Protein AF-A0A2E0TQ78-F1 (afdb_monomer_lite)

Foldseek 3Di:
DPPPPDPPPVPPPVPPPPPPPPDDDDDDDDDDDDPDDPPPDPPDPDFDFPFQAPDTEGVQWDHLHSVQRDIGGPPDDRDPDDHDPDFDAFLNRGDDPQFDDWDDAQDDRHTDTDHRPDPDDPHLHFDQDPVRDTEDSQWDWDDDPPRDIDTDGHPPDHDDDDFDDWDQDPVRDTEDGQWDWDQEA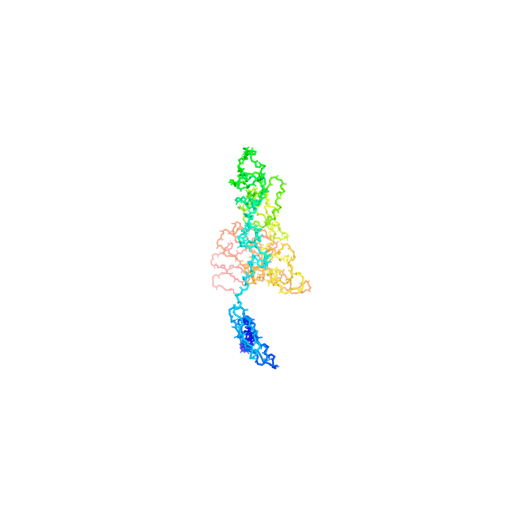QRDTDTDHVPDDRDPHPDDAADPAQSSAPQAGFEADLFPRGTHGDNDDHDDDDDPDDLQDWAFKAAEAPAQDFLAWTRGNAAIHTHGHPDMGDSCSNPGHRDRVRSCVSCVLRNCQQDPFQLSEQLQWTWDQQPDDPDPPDPDRGIGTDGQLADADRAQPDPDRADGQFDQWDWGHDPNDTFIAGSVPRHGDDACVVVPEDPQWDQDCDPGGGHTHGNPDDD

Structure (mmCIF, N/CA/C/O backbone):
data_AF-A0A2E0TQ78-F1
#
_entry.id   AF-A0A2E0TQ78-F1
#
loop_
_atom_site.group_PDB
_atom_site.id
_atom_site.type_symbol
_atom_site.label_atom_id
_atom_site.label_alt_id
_atom_site.label_comp_id
_atom_site.label_asym_id
_atom_site.label_entity_id
_atom_site.label_seq_id
_atom_site.pdbx_PDB_ins_code
_atom_site.Cartn_x
_atom_site.Cartn_y
_atom_site.Cartn_z
_atom_site.occupancy
_atom_site.B_iso_or_equiv
_atom_site.auth_seq_id
_atom_site.auth_comp_id
_atom_site.auth_asym_id
_atom_site.auth_atom_id
_atom_site.pdbx_PDB_model_num
ATOM 1 N N . MET A 1 1 ? -19.024 -44.397 24.361 1.00 48.66 1 MET A N 1
ATOM 2 C CA . MET A 1 1 ? -18.318 -45.370 23.489 1.00 48.66 1 MET A CA 1
ATOM 3 C C . MET A 1 1 ? -18.702 -45.166 22.020 1.00 48.66 1 MET A C 1
ATOM 5 O O . MET A 1 1 ? -19.289 -46.049 21.413 1.00 48.66 1 MET A O 1
ATOM 9 N N . LEU A 1 2 ? -18.401 -43.993 21.452 1.00 45.12 2 LEU A N 1
ATOM 10 C CA . LEU A 1 2 ? -18.660 -43.672 20.034 1.00 45.12 2 LEU A CA 1
ATOM 11 C C . LEU A 1 2 ? -17.757 -42.520 19.539 1.00 45.12 2 LEU A C 1
ATOM 13 O O . LEU A 1 2 ? -18.114 -41.801 18.620 1.00 45.12 2 LEU A O 1
ATOM 17 N N . HIS A 1 3 ? -16.588 -42.337 20.166 1.00 40.62 3 HIS A N 1
ATOM 18 C CA . HIS A 1 3 ? -15.702 -41.185 19.938 1.00 40.62 3 HIS A CA 1
ATOM 19 C C . HIS A 1 3 ? -14.283 -41.574 19.489 1.00 40.62 3 HIS A C 1
ATOM 21 O O . HIS A 1 3 ? -13.373 -40.764 19.572 1.00 40.62 3 HIS A O 1
ATOM 27 N N . ASP A 1 4 ? -14.088 -42.807 19.003 1.00 44.38 4 ASP A N 1
ATOM 28 C CA . ASP A 1 4 ? -12.739 -43.363 18.797 1.00 44.38 4 ASP A CA 1
ATOM 29 C C . ASP A 1 4 ? -12.523 -43.988 17.404 1.00 44.38 4 ASP A C 1
ATOM 31 O O . ASP A 1 4 ? -11.769 -44.940 17.227 1.00 44.38 4 ASP A O 1
ATOM 35 N N . ARG A 1 5 ? -13.238 -43.494 16.380 1.00 47.94 5 ARG A N 1
ATOM 36 C CA . ARG A 1 5 ? -13.105 -43.992 14.991 1.00 47.94 5 ARG A CA 1
ATOM 37 C C . ARG A 1 5 ? -12.841 -42.934 13.919 1.00 47.94 5 ARG A C 1
ATOM 39 O O . ARG A 1 5 ? -12.756 -43.290 12.749 1.00 47.94 5 ARG A O 1
ATOM 46 N N . PHE A 1 6 ? -12.642 -41.668 14.284 1.00 46.00 6 PHE A N 1
ATOM 47 C CA . PHE A 1 6 ? -12.445 -40.592 13.299 1.00 46.00 6 PHE A CA 1
ATOM 48 C C . PHE A 1 6 ? -10.980 -40.214 13.011 1.00 46.00 6 PHE A C 1
ATOM 50 O O . PHE A 1 6 ? -10.724 -39.432 12.100 1.00 46.00 6 PHE A O 1
ATOM 57 N N . ILE A 1 7 ? -9.999 -40.801 13.706 1.00 49.91 7 ILE A N 1
ATOM 58 C CA . ILE A 1 7 ? -8.584 -40.388 13.585 1.00 49.91 7 ILE A CA 1
ATOM 59 C C . ILE A 1 7 ? -7.810 -41.165 12.498 1.00 49.91 7 ILE A C 1
ATOM 61 O O . ILE A 1 7 ? -6.770 -40.713 12.031 1.00 49.91 7 ILE A O 1
ATOM 65 N N . THR A 1 8 ? -8.325 -42.285 11.983 1.00 45.75 8 THR A N 1
ATOM 66 C CA . THR A 1 8 ? -7.555 -43.155 11.066 1.00 45.75 8 THR A CA 1
ATOM 67 C C . THR A 1 8 ? -7.749 -42.871 9.567 1.00 45.75 8 THR A C 1
ATOM 69 O O . THR A 1 8 ? -7.112 -43.523 8.747 1.00 45.75 8 THR A O 1
ATOM 72 N N . LEU A 1 9 ? -8.584 -41.896 9.177 1.00 44.22 9 LEU A N 1
ATOM 73 C CA . LEU A 1 9 ? -8.888 -41.607 7.759 1.00 44.22 9 LEU A CA 1
ATOM 74 C C . LEU A 1 9 ? -8.222 -40.342 7.187 1.00 44.22 9 LEU A C 1
ATOM 76 O O . LEU A 1 9 ? -8.186 -40.182 5.970 1.00 44.22 9 LEU A O 1
ATOM 80 N N . ARG A 1 10 ? -7.611 -39.485 8.019 1.00 47.56 10 ARG A N 1
ATOM 81 C CA . ARG A 1 10 ? -6.850 -38.306 7.549 1.00 47.56 10 ARG A CA 1
ATOM 82 C C . ARG A 1 10 ? -5.400 -38.606 7.139 1.00 47.56 10 ARG A C 1
ATOM 84 O O . ARG A 1 10 ? -4.763 -37.757 6.532 1.00 47.56 10 ARG A O 1
ATOM 91 N N . GLY A 1 11 ? -4.890 -39.810 7.408 1.00 40.41 11 GLY A N 1
ATOM 92 C CA . GLY A 1 11 ? -3.508 -40.195 7.085 1.00 40.41 11 GLY A CA 1
ATOM 93 C C . GLY A 1 11 ? -3.278 -40.744 5.672 1.00 40.41 11 GLY A C 1
ATOM 94 O O . GLY A 1 11 ? -2.129 -40.948 5.296 1.00 40.41 11 GLY A O 1
ATOM 95 N N . LEU A 1 12 ? -4.332 -41.004 4.887 1.00 43.72 12 LEU A N 1
ATOM 96 C CA . LEU A 1 12 ? -4.198 -41.689 3.590 1.00 43.72 12 LEU A CA 1
ATOM 97 C C . LEU A 1 12 ? -4.297 -40.770 2.361 1.00 43.72 12 LEU A C 1
ATOM 99 O O . LEU A 1 12 ? -3.967 -41.204 1.262 1.00 43.72 12 LEU A O 1
ATOM 103 N N . PHE A 1 13 ? -4.698 -39.506 2.528 1.00 44.34 13 PHE A N 1
ATOM 104 C CA . PHE A 1 13 ? -4.840 -38.566 1.406 1.00 44.34 13 PHE A CA 1
ATOM 105 C C . PHE A 1 13 ? -3.594 -37.709 1.133 1.00 44.34 13 PHE A C 1
ATOM 107 O O . PHE A 1 13 ? -3.455 -37.167 0.042 1.00 44.34 13 PHE A O 1
ATOM 114 N N . THR A 1 14 ? -2.639 -37.640 2.061 1.00 43.75 14 THR A N 1
ATOM 115 C CA . THR A 1 14 ? -1.422 -36.819 1.915 1.00 43.75 14 THR A CA 1
ATOM 116 C C . THR A 1 14 ? -0.263 -37.530 1.203 1.00 43.75 14 THR A C 1
ATOM 118 O O . THR A 1 14 ? 0.729 -36.891 0.871 1.00 43.75 14 THR A O 1
ATOM 121 N N . ALA A 1 15 ? -0.376 -38.831 0.913 1.00 39.59 15 ALA A N 1
ATOM 122 C CA . ALA A 1 15 ? 0.697 -39.612 0.286 1.00 39.59 15 ALA A CA 1
ATOM 123 C C . ALA A 1 15 ? 0.609 -39.718 -1.253 1.00 39.59 15 ALA A C 1
ATOM 125 O O . ALA A 1 15 ? 1.528 -40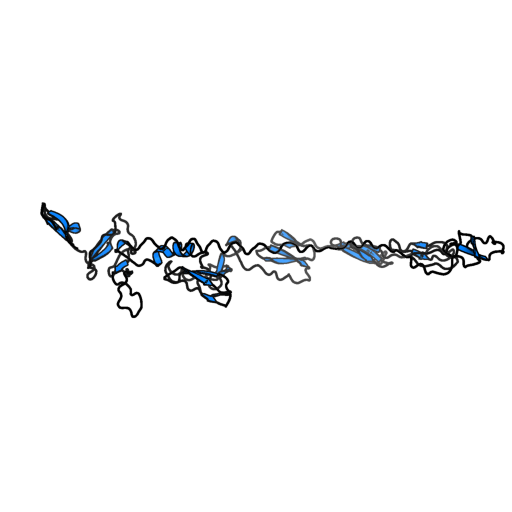.251 -1.870 1.00 39.59 15 ALA A O 1
ATOM 126 N N . LEU A 1 16 ? -0.455 -39.210 -1.893 1.00 42.56 16 LEU A N 1
ATOM 127 C CA . LEU A 1 16 ? -0.649 -39.349 -3.349 1.00 42.56 16 LEU A CA 1
ATOM 128 C C . LEU A 1 16 ? -0.328 -38.086 -4.173 1.00 42.56 16 LEU A C 1
ATOM 130 O O . LEU A 1 16 ? -0.345 -38.148 -5.398 1.00 42.56 16 LEU A O 1
ATOM 134 N N . ALA A 1 17 ? 0.000 -36.956 -3.537 1.00 43.44 17 ALA A N 1
ATOM 135 C CA . ALA A 1 17 ? 0.227 -35.677 -4.226 1.00 43.44 17 ALA A CA 1
ATOM 136 C C . ALA A 1 17 ? 1.706 -35.372 -4.565 1.00 43.44 17 ALA A C 1
ATOM 138 O O . ALA A 1 17 ? 1.997 -34.350 -5.176 1.00 43.44 17 ALA A O 1
ATOM 139 N N . LEU A 1 18 ? 2.652 -36.250 -4.208 1.00 41.53 18 LEU A N 1
ATOM 140 C CA . LEU A 1 18 ? 4.100 -35.995 -4.329 1.00 41.53 18 LEU A CA 1
ATOM 141 C C . LEU A 1 18 ? 4.795 -36.698 -5.514 1.00 41.53 18 LEU A C 1
ATOM 143 O O . LEU A 1 18 ? 6.021 -36.718 -5.576 1.00 41.53 18 LEU A O 1
ATOM 147 N N . LEU A 1 19 ? 4.047 -37.248 -6.479 1.00 43.88 19 LEU A N 1
ATOM 148 C CA . LEU A 1 19 ? 4.607 -38.073 -7.568 1.00 43.88 19 LEU A CA 1
ATOM 149 C C . LEU A 1 19 ? 4.433 -37.510 -8.995 1.00 43.88 19 LEU A C 1
ATOM 151 O O . LEU A 1 19 ? 4.514 -38.271 -9.955 1.00 43.88 19 LEU A O 1
ATOM 155 N N . ALA A 1 20 ? 4.229 -36.196 -9.159 1.00 46.09 20 ALA A N 1
ATOM 156 C CA . ALA A 1 20 ? 3.927 -35.593 -10.470 1.00 46.09 20 ALA A CA 1
ATOM 157 C C . ALA A 1 20 ? 4.792 -34.378 -10.888 1.00 46.09 20 ALA A C 1
ATOM 159 O O . ALA A 1 20 ? 4.365 -33.608 -11.740 1.00 46.09 20 ALA A O 1
ATOM 160 N N . LEU A 1 21 ? 6.006 -34.191 -10.343 1.00 45.22 21 LEU A N 1
ATOM 161 C CA . LEU A 1 21 ? 6.883 -33.053 -10.711 1.00 45.22 21 LEU A CA 1
ATOM 162 C C . LEU A 1 21 ? 8.326 -33.433 -11.099 1.00 45.22 21 LEU A C 1
ATOM 164 O O . LEU A 1 21 ? 9.245 -32.630 -10.970 1.00 45.22 21 LEU A O 1
ATOM 168 N N . ALA A 1 22 ? 8.545 -34.635 -11.633 1.00 47.62 22 ALA A N 1
ATOM 169 C CA . ALA A 1 22 ? 9.836 -35.028 -12.204 1.00 47.62 22 ALA A CA 1
ATOM 170 C C . ALA A 1 22 ? 9.698 -35.315 -13.704 1.00 47.62 22 ALA A C 1
ATOM 172 O O . ALA A 1 22 ? 9.552 -36.462 -14.119 1.00 47.62 22 ALA A O 1
ATOM 173 N N . GLY A 1 23 ? 9.734 -34.270 -14.531 1.00 46.28 23 GLY A N 1
ATOM 174 C CA . GLY A 1 23 ? 9.758 -34.458 -15.979 1.00 46.28 23 GLY A CA 1
ATOM 175 C C . GLY A 1 23 ? 9.658 -33.168 -16.772 1.00 46.28 23 GLY A C 1
ATOM 176 O O . GLY A 1 23 ? 8.592 -32.887 -17.294 1.00 46.28 23 GLY A O 1
ATOM 177 N N . CYS A 1 24 ? 10.758 -32.414 -16.854 1.00 41.16 24 CYS A N 1
ATOM 178 C CA . CYS A 1 24 ? 11.155 -31.596 -18.011 1.00 41.16 24 CYS A CA 1
ATOM 179 C C . CYS A 1 24 ? 12.538 -30.984 -17.729 1.00 41.16 24 CYS A C 1
ATOM 181 O O . CYS A 1 24 ? 12.660 -29.850 -17.275 1.00 41.16 24 CYS A O 1
ATOM 183 N N . THR A 1 25 ? 13.601 -31.748 -17.979 1.00 43.69 25 THR A N 1
ATOM 184 C CA . THR A 1 25 ? 14.956 -31.207 -18.123 1.00 43.69 25 THR A CA 1
ATOM 185 C C . THR A 1 25 ? 15.448 -31.470 -19.547 1.00 43.69 25 THR A C 1
ATOM 187 O O . THR A 1 25 ? 15.239 -32.549 -20.091 1.00 43.69 25 THR A O 1
ATOM 190 N N . GLN A 1 26 ? 16.160 -30.475 -20.091 1.00 43.97 26 GLN A N 1
ATOM 191 C CA . GLN A 1 26 ? 17.069 -30.524 -21.250 1.00 43.97 26 GLN A CA 1
ATOM 192 C C . GLN A 1 26 ? 16.496 -30.271 -22.657 1.00 43.97 26 GLN A C 1
ATOM 194 O O . GLN A 1 26 ? 16.432 -31.170 -23.489 1.00 43.97 26 GLN A O 1
ATOM 199 N N . SER A 1 27 ? 16.301 -28.991 -22.993 1.00 40.38 27 SER A N 1
ATOM 200 C CA . SER A 1 27 ? 16.538 -28.508 -24.363 1.00 40.38 27 SER A CA 1
ATOM 201 C C . SER A 1 27 ? 17.973 -27.987 -24.456 1.00 40.38 27 SER A C 1
ATOM 203 O O . SER A 1 27 ? 18.262 -26.856 -24.077 1.00 40.38 27 SER A O 1
ATOM 205 N N . LYS A 1 28 ? 18.898 -28.834 -24.922 1.00 43.88 28 LYS A N 1
ATOM 206 C CA . LYS A 1 28 ? 20.220 -28.392 -25.384 1.00 43.88 28 LYS A CA 1
ATOM 207 C C . LYS A 1 28 ? 20.096 -27.972 -26.846 1.00 43.88 28 LYS A C 1
ATOM 209 O O . LYS A 1 28 ? 19.961 -28.824 -27.720 1.00 43.88 28 LYS A O 1
ATOM 214 N N . VAL A 1 29 ? 20.157 -26.671 -27.103 1.00 43.78 29 VAL A N 1
ATOM 215 C CA . VAL A 1 29 ? 20.360 -26.124 -28.448 1.00 43.78 29 VAL A CA 1
ATOM 216 C C . VAL A 1 29 ? 21.834 -26.328 -28.803 1.00 43.78 29 VAL A C 1
ATOM 218 O O . VAL A 1 29 ? 22.712 -25.783 -28.137 1.00 43.78 29 VAL A O 1
ATOM 221 N N . LYS A 1 30 ? 22.119 -27.157 -29.814 1.00 39.78 30 LYS A N 1
ATOM 222 C CA . LYS A 1 30 ? 23.428 -27.170 -30.478 1.00 39.78 30 LYS A CA 1
ATOM 223 C C . LYS A 1 30 ? 23.467 -25.982 -31.438 1.00 39.78 30 LYS A C 1
ATOM 225 O O . LYS A 1 30 ? 22.777 -26.008 -32.452 1.00 39.78 30 LYS A O 1
ATOM 230 N N . LEU A 1 31 ? 24.258 -24.968 -31.106 1.00 43.59 31 LEU A N 1
ATOM 231 C CA . LEU A 1 31 ? 24.740 -23.985 -32.073 1.00 43.59 31 LEU A CA 1
ATOM 232 C C . LEU A 1 31 ? 25.912 -24.635 -32.819 1.00 43.59 31 LEU A C 1
ATOM 234 O O . LEU A 1 31 ? 26.815 -25.174 -32.181 1.00 43.59 31 LEU A O 1
ATOM 238 N N . GLY A 1 32 ? 25.813 -24.690 -34.146 1.00 37.72 32 GLY A N 1
ATOM 239 C CA . GLY A 1 32 ? 26.862 -25.206 -35.020 1.00 37.72 32 GLY A CA 1
ATOM 240 C C . GLY A 1 32 ? 27.988 -24.190 -35.166 1.00 37.72 32 GLY A C 1
ATOM 241 O O . GLY A 1 32 ? 27.724 -23.004 -35.350 1.00 37.72 32 GLY A O 1
ATOM 242 N N . GLU A 1 33 ? 29.219 -24.674 -35.064 1.00 45.22 33 GLU A N 1
ATOM 243 C CA . GLU A 1 33 ? 30.410 -23.998 -35.568 1.00 45.22 33 GLU A CA 1
ATOM 244 C C . GLU A 1 33 ? 30.430 -24.185 -37.094 1.00 45.22 33 GLU A C 1
ATOM 246 O O . GLU A 1 33 ? 30.377 -25.313 -37.583 1.00 45.22 33 GLU A O 1
ATOM 251 N N . ASP A 1 34 ? 30.387 -23.062 -37.812 1.00 45.50 34 ASP A N 1
ATOM 252 C CA . ASP A 1 34 ? 30.628 -22.929 -39.250 1.00 45.50 34 ASP A CA 1
ATOM 253 C C . ASP A 1 34 ? 32.073 -22.447 -39.415 1.00 45.50 34 ASP A C 1
ATOM 255 O O . ASP A 1 34 ? 32.387 -21.267 -39.246 1.00 45.50 34 ASP A O 1
ATOM 259 N N . ASP A 1 35 ? 32.970 -23.392 -39.655 1.00 52.00 35 ASP A N 1
ATOM 260 C CA . ASP A 1 35 ? 34.305 -23.181 -40.179 1.00 52.00 35 ASP A CA 1
ATOM 261 C C . ASP A 1 35 ? 34.248 -23.273 -41.708 1.00 52.00 35 ASP A C 1
ATOM 263 O O . ASP A 1 35 ? 34.425 -24.333 -42.307 1.00 52.00 35 ASP A O 1
ATOM 267 N N . GLY A 1 36 ? 33.991 -22.122 -42.337 1.00 50.19 36 GLY A N 1
ATOM 268 C CA . GLY A 1 36 ? 34.018 -21.914 -43.782 1.00 50.19 36 GLY A CA 1
ATOM 269 C C . GLY A 1 36 ? 35.342 -22.341 -44.426 1.00 50.19 36 GLY A C 1
ATOM 270 O O . GLY A 1 36 ? 36.236 -21.528 -44.659 1.00 50.19 36 GLY A O 1
ATOM 271 N N . GLY A 1 37 ? 35.441 -23.630 -44.746 1.00 42.72 37 GLY A N 1
ATOM 272 C CA . GLY A 1 37 ? 36.454 -24.231 -45.600 1.00 42.72 37 GLY A CA 1
ATOM 273 C C . GLY A 1 37 ? 36.014 -24.178 -47.058 1.00 42.72 37 GLY A C 1
ATOM 274 O O . GLY A 1 37 ? 35.196 -24.976 -47.514 1.00 42.72 37 GLY A O 1
ATOM 275 N N . VAL A 1 38 ? 36.573 -23.225 -47.800 1.00 49.81 38 VAL A N 1
ATOM 276 C CA . VAL A 1 38 ? 36.547 -23.178 -49.266 1.00 49.81 38 VAL A CA 1
ATOM 277 C C . VAL A 1 38 ? 37.458 -24.271 -49.829 1.00 49.81 38 VAL A C 1
ATOM 279 O O . VAL A 1 38 ? 38.593 -24.012 -50.216 1.00 49.81 38 VAL A O 1
ATOM 282 N N . ASP A 1 39 ? 36.944 -25.497 -49.916 1.00 44.31 39 ASP A N 1
ATOM 283 C CA . ASP A 1 39 ? 37.543 -26.537 -50.755 1.00 44.31 39 ASP A CA 1
ATOM 284 C C . ASP A 1 39 ? 37.005 -26.412 -52.184 1.00 44.31 39 ASP A C 1
ATOM 286 O O . ASP A 1 39 ? 36.035 -27.045 -52.609 1.00 44.31 39 ASP A O 1
ATOM 290 N N . GLY A 1 40 ? 37.685 -25.558 -52.949 1.00 54.88 40 GLY A N 1
ATOM 291 C CA . GLY A 1 40 ? 37.674 -25.603 -54.401 1.00 54.88 40 GLY A CA 1
ATOM 292 C C . GLY A 1 40 ? 38.417 -26.846 -54.885 1.00 54.88 40 GLY A C 1
ATOM 293 O O . GLY A 1 40 ? 39.636 -26.845 -55.014 1.00 54.88 40 GLY A O 1
ATOM 294 N N . SER A 1 41 ? 37.685 -27.917 -55.177 1.00 49.34 41 SER A N 1
ATOM 295 C CA . SER A 1 41 ? 38.170 -29.012 -56.025 1.00 49.34 41 SER A CA 1
ATOM 296 C C . SER A 1 41 ? 36.999 -29.749 -56.655 1.00 49.34 41 SER A C 1
ATOM 298 O O . SER A 1 41 ? 36.672 -30.885 -56.320 1.00 49.34 41 SER A O 1
ATOM 300 N N . VAL A 1 42 ? 36.376 -29.087 -57.628 1.00 47.03 42 VAL A N 1
ATOM 301 C CA . VAL A 1 42 ? 35.650 -29.788 -58.687 1.00 47.03 42 VAL A CA 1
ATOM 302 C C . VAL A 1 42 ? 36.680 -30.104 -59.770 1.00 47.03 42 VAL A C 1
ATOM 304 O O . VAL A 1 42 ? 36.891 -29.332 -60.702 1.00 47.03 42 VAL A O 1
ATOM 307 N N . VAL A 1 43 ? 37.392 -31.218 -59.597 1.00 46.28 43 VAL A N 1
ATOM 308 C CA . VAL A 1 43 ? 38.236 -31.793 -60.647 1.00 46.28 43 VAL A CA 1
ATOM 309 C C . VAL A 1 43 ? 37.293 -32.322 -61.720 1.00 46.28 43 VAL A C 1
ATOM 311 O O . VAL A 1 43 ? 36.629 -33.341 -61.540 1.00 46.28 43 VAL A O 1
ATOM 314 N N . ALA A 1 44 ? 37.196 -31.586 -62.824 1.00 47.84 44 ALA A N 1
ATOM 315 C CA . ALA A 1 44 ? 36.649 -32.111 -64.059 1.00 47.84 44 ALA A CA 1
ATOM 316 C C . ALA A 1 44 ? 37.683 -33.073 -64.658 1.00 47.84 44 ALA A C 1
ATOM 318 O O . ALA A 1 44 ? 38.758 -32.664 -65.098 1.00 47.84 44 ALA A O 1
ATOM 319 N N . ASP A 1 45 ? 37.352 -34.360 -64.646 1.00 50.84 45 ASP A N 1
ATOM 320 C CA . ASP A 1 45 ? 38.051 -35.396 -65.393 1.00 50.84 45 ASP A CA 1
ATOM 321 C C . ASP A 1 45 ? 38.155 -35.019 -66.880 1.00 50.84 45 ASP A C 1
ATOM 323 O O . ASP A 1 45 ? 37.138 -34.812 -67.547 1.00 50.84 45 ASP A O 1
ATOM 327 N N . GLY A 1 46 ? 39.380 -35.008 -67.421 1.00 55.53 46 GLY A N 1
ATOM 328 C CA . GLY A 1 46 ? 39.581 -35.159 -68.866 1.00 55.53 46 GLY A CA 1
ATOM 329 C C . GLY A 1 46 ? 40.598 -34.250 -69.554 1.00 55.53 46 GLY A C 1
ATOM 330 O O . GLY A 1 46 ? 40.319 -33.771 -70.648 1.00 55.53 46 GLY A O 1
ATOM 331 N N . GLY A 1 47 ? 41.787 -34.051 -68.982 1.00 57.78 47 GLY A N 1
ATOM 332 C CA . GLY A 1 47 ? 42.933 -33.511 -69.723 1.00 57.78 47 GLY A CA 1
ATOM 333 C C . GLY A 1 47 ? 44.096 -33.180 -68.799 1.00 57.78 47 GLY A C 1
ATOM 334 O O . GLY A 1 47 ? 44.090 -32.127 -68.178 1.00 57.78 47 GLY A O 1
ATOM 335 N N . GLY A 1 48 ? 45.070 -34.086 -68.675 1.00 63.84 48 GLY A N 1
ATOM 336 C CA . GLY A 1 48 ? 46.244 -33.924 -67.809 1.00 63.84 48 GLY A CA 1
ATOM 337 C C . GLY A 1 48 ? 47.204 -32.841 -68.301 1.00 63.84 48 GLY A C 1
ATOM 338 O O . GLY A 1 48 ? 48.241 -33.161 -68.871 1.00 63.84 48 GLY A O 1
ATOM 339 N N . GLY A 1 49 ? 46.837 -31.578 -68.109 1.00 80.44 49 GLY A N 1
ATOM 340 C CA . GLY A 1 49 ? 47.715 -30.439 -68.330 1.00 80.44 49 GLY A CA 1
ATOM 341 C C . GLY A 1 49 ? 48.707 -30.240 -67.184 1.00 80.44 49 GLY A C 1
ATOM 342 O O . GLY A 1 49 ? 48.343 -30.398 -66.019 1.00 80.44 49 GLY A O 1
ATOM 343 N N . GLU A 1 50 ? 49.958 -29.905 -67.502 1.00 90.12 50 GLU A N 1
ATOM 344 C CA . GLU A 1 50 ? 50.972 -29.508 -66.516 1.00 90.12 50 GLU A CA 1
ATOM 345 C C . GLU A 1 50 ? 50.725 -28.058 -66.064 1.00 90.12 50 GLU A C 1
ATOM 347 O O . GLU A 1 50 ? 50.468 -27.180 -66.889 1.00 90.12 50 GLU A O 1
ATOM 352 N N . VAL A 1 51 ? 50.795 -27.789 -64.758 1.00 91.31 51 VAL A N 1
ATOM 353 C CA . VAL A 1 51 ? 50.666 -26.427 -64.214 1.00 91.31 51 VAL A CA 1
ATOM 354 C C . VAL A 1 51 ? 51.925 -25.621 -64.549 1.00 91.31 51 VAL A C 1
ATOM 356 O O . VAL A 1 51 ? 53.039 -26.058 -64.270 1.00 91.31 51 VAL A O 1
ATOM 359 N N . CYS A 1 52 ? 51.750 -24.428 -65.112 1.00 93.31 52 CYS A N 1
ATOM 360 C CA . CYS A 1 52 ? 52.810 -23.488 -65.449 1.00 93.31 52 CYS A CA 1
ATOM 361 C C . CYS A 1 52 ? 52.431 -22.099 -64.933 1.00 93.31 52 CYS A C 1
ATOM 363 O O . CYS A 1 52 ? 51.622 -21.409 -65.552 1.00 93.31 52 CYS A O 1
ATOM 365 N N . GLY A 1 53 ? 52.997 -21.688 -63.795 1.00 90.00 53 GLY A N 1
ATOM 366 C CA . GLY A 1 53 ? 52.580 -20.457 -63.111 1.00 90.00 53 GLY A CA 1
ATOM 367 C C . GLY A 1 53 ? 51.088 -20.488 -62.771 1.00 90.00 53 GLY A C 1
ATOM 368 O O . GLY A 1 53 ? 50.598 -21.495 -62.264 1.00 90.00 53 GLY A O 1
ATOM 369 N N . ASP A 1 54 ? 50.371 -19.419 -63.121 1.00 88.31 54 ASP A N 1
ATOM 370 C CA . ASP A 1 54 ? 48.913 -19.315 -62.950 1.00 88.31 54 ASP A CA 1
ATOM 371 C C . ASP A 1 54 ? 48.103 -20.019 -64.058 1.00 88.31 54 ASP A C 1
ATOM 373 O O . ASP A 1 54 ? 46.875 -20.074 -64.000 1.00 88.31 54 ASP A O 1
ATOM 377 N N . ASN A 1 55 ? 48.772 -20.574 -65.076 1.00 87.56 55 ASN A N 1
ATOM 378 C CA . ASN A 1 55 ? 48.138 -21.272 -66.194 1.00 87.56 55 ASN A CA 1
ATOM 379 C C . ASN A 1 55 ? 48.318 -22.793 -66.093 1.00 87.56 55 ASN A C 1
ATOM 381 O O . ASN A 1 55 ? 49.220 -23.304 -65.434 1.00 87.56 55 ASN A O 1
ATOM 385 N N . VAL A 1 56 ? 47.478 -23.543 -66.807 1.00 92.38 56 VAL A N 1
ATOM 386 C CA . VAL A 1 56 ? 47.627 -24.995 -66.987 1.00 92.38 56 VAL A CA 1
ATOM 387 C C . VAL A 1 56 ? 47.799 -25.278 -68.476 1.00 92.38 56 VAL A C 1
ATOM 389 O O . VAL A 1 56 ? 46.920 -24.950 -69.277 1.00 92.38 56 VAL A O 1
ATOM 392 N N . CYS A 1 57 ? 48.939 -25.857 -68.850 1.00 93.88 57 CYS A N 1
ATOM 393 C CA . CYS A 1 57 ? 49.285 -26.154 -70.238 1.00 93.88 57 CYS A CA 1
ATOM 394 C C . CYS A 1 57 ? 48.365 -27.227 -70.812 1.00 93.88 57 CYS A C 1
ATOM 396 O O . CYS A 1 57 ? 47.981 -28.166 -70.117 1.00 93.88 57 CYS A O 1
ATOM 398 N N . ARG A 1 58 ? 47.979 -27.105 -72.083 1.00 92.19 58 ARG A N 1
ATOM 399 C CA . ARG A 1 58 ? 47.079 -28.082 -72.710 1.00 92.19 58 ARG A CA 1
ATOM 400 C C . ARG A 1 58 ? 47.822 -29.384 -73.015 1.00 92.19 58 ARG A C 1
ATOM 402 O O . ARG A 1 58 ? 49.047 -29.437 -73.039 1.00 92.19 58 ARG A O 1
ATOM 409 N N . ALA A 1 59 ? 47.075 -30.454 -73.286 1.00 90.25 59 ALA A N 1
ATOM 410 C CA . ALA A 1 59 ? 47.671 -31.712 -73.733 1.00 90.25 59 ALA A CA 1
ATOM 411 C C . ALA A 1 59 ? 48.498 -31.492 -75.019 1.00 90.25 59 ALA A C 1
ATOM 413 O O . ALA A 1 59 ? 47.958 -31.017 -76.020 1.00 90.25 59 ALA A O 1
ATOM 414 N N . GLY A 1 60 ? 49.786 -31.852 -74.984 1.00 90.12 60 GLY A N 1
ATOM 415 C CA . GLY A 1 60 ? 50.750 -31.602 -76.067 1.00 90.12 60 GLY A CA 1
ATOM 416 C C . GLY A 1 60 ? 51.551 -30.298 -75.930 1.00 90.12 60 GLY A C 1
ATOM 417 O O . GLY A 1 60 ? 52.282 -29.944 -76.854 1.00 90.12 60 GLY A O 1
ATOM 418 N N . GLU A 1 61 ? 51.429 -29.589 -74.807 1.00 94.00 61 GLU A N 1
ATOM 419 C CA . GLU A 1 61 ? 52.254 -28.436 -74.431 1.00 94.00 61 GLU A CA 1
ATOM 420 C C . GLU A 1 61 ? 53.052 -28.738 -73.149 1.00 94.00 61 GLU A C 1
ATOM 422 O O . GLU A 1 61 ? 52.625 -29.546 -72.325 1.00 94.00 61 GLU A O 1
ATOM 427 N N . TYR A 1 62 ? 54.187 -28.061 -72.961 1.00 92.38 62 TYR A N 1
ATOM 428 C CA . TYR A 1 62 ? 55.016 -28.114 -71.754 1.00 92.38 62 TYR A CA 1
ATOM 429 C C . TYR A 1 62 ? 55.218 -26.717 -71.156 1.00 92.38 62 TYR A C 1
ATOM 431 O O . TYR A 1 62 ? 55.142 -25.702 -71.862 1.00 92.38 62 TYR A O 1
ATOM 439 N N . CYS A 1 63 ? 55.502 -26.649 -69.852 1.00 94.00 63 CYS A N 1
ATOM 440 C CA . CYS A 1 63 ? 55.773 -25.372 -69.196 1.00 94.00 63 CYS A CA 1
ATOM 441 C C . CYS A 1 63 ? 57.113 -24.779 -69.663 1.00 94.00 63 CYS A C 1
ATOM 443 O O . CYS A 1 63 ? 58.187 -25.289 -69.342 1.00 94.00 63 CYS A O 1
ATOM 445 N N . CYS A 1 64 ? 57.053 -23.681 -70.418 1.00 93.62 64 CYS A N 1
ATOM 446 C CA . CYS A 1 64 ? 58.229 -23.006 -70.969 1.00 93.62 64 CYS A CA 1
ATOM 447 C C . CYS A 1 64 ? 58.766 -21.926 -70.015 1.00 93.62 64 CYS A C 1
ATOM 449 O O . CYS A 1 64 ? 59.978 -21.829 -69.821 1.00 93.62 64 CYS A O 1
ATOM 451 N N . ASN A 1 65 ? 57.894 -21.156 -69.356 1.00 89.75 65 ASN A N 1
ATOM 452 C CA . ASN A 1 65 ? 58.304 -20.215 -68.311 1.00 89.75 65 ASN A CA 1
ATOM 453 C C . ASN A 1 65 ? 57.265 -20.158 -67.187 1.00 89.75 65 ASN A C 1
ATOM 455 O O . ASN A 1 65 ? 56.235 -19.493 -67.316 1.00 89.75 65 ASN A O 1
ATOM 459 N N . ALA A 1 66 ? 57.566 -20.824 -66.072 1.00 88.75 66 ALA A N 1
ATOM 460 C CA . ALA A 1 66 ? 56.690 -20.874 -64.906 1.00 88.75 66 ALA A CA 1
ATOM 461 C C . ALA A 1 66 ? 56.457 -19.496 -64.265 1.00 88.75 66 ALA A C 1
ATOM 463 O O . ALA A 1 66 ? 55.398 -19.281 -63.692 1.00 88.75 66 ALA A O 1
ATOM 464 N N . SER A 1 67 ? 57.396 -18.549 -64.385 1.00 85.69 67 SER A N 1
ATOM 465 C CA . SER A 1 67 ? 57.250 -17.216 -63.784 1.00 85.69 67 SER A CA 1
ATOM 466 C C . SER A 1 67 ? 56.204 -16.345 -64.478 1.00 85.69 67 SER A C 1
ATOM 468 O O . SER A 1 67 ? 55.660 -15.464 -63.831 1.00 85.69 67 SER A O 1
ATOM 470 N N . CYS A 1 68 ? 55.909 -16.583 -65.762 1.00 85.56 68 CYS A N 1
ATOM 471 C CA . CYS A 1 68 ? 54.852 -15.861 -66.490 1.00 85.56 68 CYS A CA 1
ATOM 472 C C . CYS A 1 68 ? 53.673 -16.766 -66.892 1.00 85.56 68 CYS A C 1
ATOM 474 O O . CYS A 1 68 ? 52.813 -16.356 -67.668 1.00 85.56 68 CYS A O 1
ATOM 476 N N . GLY A 1 69 ? 53.698 -18.032 -66.475 1.00 90.38 69 GLY A N 1
ATOM 477 C CA . GLY A 1 69 ? 52.761 -19.067 -66.896 1.00 90.38 69 GLY A CA 1
ATOM 478 C C . GLY A 1 69 ? 52.668 -19.314 -68.405 1.00 90.38 69 GLY A C 1
ATOM 479 O O . GLY A 1 69 ? 51.574 -19.494 -68.938 1.00 90.38 69 GLY A O 1
ATOM 480 N N . PHE A 1 70 ? 53.797 -19.309 -69.119 1.00 91.06 70 PHE A N 1
ATOM 481 C CA . PHE A 1 70 ? 53.815 -19.519 -70.572 1.00 91.06 70 PHE A CA 1
ATOM 482 C C . PHE A 1 70 ? 53.999 -21.000 -70.943 1.00 91.06 70 PHE A C 1
ATOM 484 O O . PHE A 1 70 ? 55.018 -21.610 -70.606 1.00 91.06 70 PHE A O 1
ATOM 491 N N . CYS A 1 71 ? 53.045 -21.548 -71.697 1.00 93.94 71 CYS A N 1
ATOM 492 C CA . CYS A 1 71 ? 53.051 -22.917 -72.215 1.00 93.94 71 CYS A CA 1
ATOM 493 C C . CYS A 1 71 ? 53.495 -22.942 -73.682 1.00 93.94 71 CYS A C 1
ATOM 495 O O . CYS A 1 71 ? 53.029 -22.130 -74.480 1.00 93.94 71 CYS A O 1
ATOM 497 N N . ALA A 1 72 ? 54.390 -23.864 -74.044 1.00 93.44 72 ALA A N 1
ATOM 498 C CA . ALA A 1 72 ? 54.869 -24.037 -75.417 1.00 93.44 72 ALA A CA 1
ATOM 499 C C . ALA A 1 72 ? 54.533 -25.445 -75.942 1.00 93.44 72 ALA A C 1
ATOM 501 O O . ALA A 1 72 ? 54.570 -26.391 -75.158 1.00 93.44 72 ALA A O 1
ATOM 502 N N . PRO A 1 73 ? 54.242 -25.634 -77.243 1.00 93.25 73 PRO A N 1
ATOM 503 C CA . PRO A 1 73 ? 53.999 -26.962 -77.810 1.00 93.25 73 PRO A CA 1
ATOM 504 C C . PRO A 1 73 ? 55.219 -27.886 -77.690 1.00 93.25 73 PRO A C 1
ATOM 506 O O . PRO A 1 73 ? 56.363 -27.451 -77.845 1.00 93.25 73 PRO A O 1
ATOM 509 N N . GLU A 1 74 ? 54.990 -29.181 -77.469 1.00 90.81 74 GLU A N 1
ATOM 510 C CA . GLU A 1 74 ? 56.061 -30.179 -77.451 1.00 90.81 74 GLU A CA 1
ATOM 511 C C . GLU A 1 74 ? 56.801 -30.224 -78.802 1.00 90.81 74 GLU A C 1
ATOM 513 O O . GLU A 1 74 ? 56.209 -30.429 -79.861 1.00 90.81 74 GLU A O 1
ATOM 518 N N . GLY A 1 75 ? 58.126 -30.050 -78.762 1.00 90.88 75 GLY A N 1
ATOM 519 C CA . GLY A 1 75 ? 58.994 -30.058 -79.945 1.00 90.88 75 GLY A CA 1
ATOM 520 C C . GLY A 1 75 ? 59.348 -28.676 -80.503 1.00 90.88 75 GLY A C 1
ATOM 521 O O . GLY A 1 75 ? 60.252 -28.593 -81.336 1.00 90.88 75 GLY A O 1
ATOM 522 N N . GLU A 1 76 ? 58.717 -27.600 -80.024 1.00 90.38 76 GLU A N 1
ATOM 523 C CA . GLU A 1 76 ? 59.154 -26.230 -80.312 1.00 90.38 76 GLU A CA 1
ATOM 524 C C . GLU A 1 76 ? 60.141 -25.712 -79.255 1.00 90.38 76 GLU A C 1
ATOM 526 O O . GLU A 1 76 ? 60.185 -26.179 -78.118 1.00 90.38 76 GLU A O 1
ATOM 531 N N . GLY A 1 77 ? 60.990 -24.758 -79.644 1.00 88.12 77 GLY A N 1
ATOM 532 C CA . GLY A 1 77 ? 61.940 -24.138 -78.725 1.00 88.12 77 GLY A CA 1
ATOM 533 C C . GLY A 1 77 ? 61.245 -23.121 -77.823 1.00 88.12 77 GLY A C 1
ATOM 534 O O . GLY A 1 77 ? 60.597 -22.201 -78.315 1.00 88.12 77 GLY A O 1
ATOM 535 N N . CYS A 1 78 ? 61.429 -23.242 -76.509 1.00 89.88 78 CYS A N 1
ATOM 536 C CA . CYS A 1 78 ? 60.980 -22.231 -75.555 1.00 89.88 78 CYS A CA 1
ATOM 537 C C . CYS A 1 78 ? 61.703 -20.899 -75.808 1.00 89.88 78 CYS A C 1
ATOM 539 O O . CYS A 1 78 ? 62.917 -20.788 -75.615 1.00 89.88 78 CYS A O 1
ATOM 541 N N . ILE A 1 79 ? 60.962 -19.887 -76.258 1.00 81.19 79 ILE A N 1
ATOM 542 C CA . ILE A 1 79 ? 61.494 -18.535 -76.417 1.00 81.19 79 ILE A CA 1
ATOM 543 C C . ILE A 1 79 ? 61.541 -17.850 -75.051 1.00 81.19 79 ILE A C 1
ATOM 545 O O . ILE A 1 79 ? 60.542 -17.767 -74.341 1.00 81.19 79 ILE A O 1
ATOM 549 N N . THR A 1 80 ? 62.706 -17.334 -74.670 1.00 75.56 80 THR A N 1
ATOM 550 C CA . THR A 1 80 ? 62.860 -16.538 -73.448 1.00 75.56 80 THR A CA 1
ATOM 551 C C . THR A 1 80 ? 62.313 -15.129 -73.680 1.00 75.56 80 THR A C 1
ATOM 553 O O . THR A 1 80 ? 63.076 -14.188 -73.902 1.00 75.56 80 THR A O 1
ATOM 556 N N . ILE A 1 81 ? 60.988 -14.983 -73.690 1.00 76.88 81 ILE A N 1
ATOM 557 C CA . ILE A 1 81 ? 60.331 -13.677 -73.601 1.00 76.88 81 ILE A CA 1
ATOM 558 C C . ILE A 1 81 ? 60.295 -13.284 -72.119 1.00 76.88 81 ILE A C 1
ATOM 560 O O . ILE A 1 81 ? 59.893 -14.079 -71.268 1.00 76.88 81 ILE A O 1
ATOM 564 N N . ALA A 1 82 ? 60.763 -12.074 -71.803 1.00 78.88 82 ALA A N 1
ATOM 565 C CA . ALA A 1 82 ? 60.604 -11.498 -70.471 1.00 78.88 82 ALA A CA 1
ATOM 566 C C . ALA A 1 82 ? 59.109 -11.307 -70.183 1.00 78.88 82 ALA A C 1
ATOM 568 O O . ALA A 1 82 ? 58.390 -10.841 -71.069 1.00 78.88 82 ALA A O 1
ATOM 569 N N . CYS A 1 83 ? 58.645 -11.664 -68.980 1.00 81.12 83 CYS A N 1
ATOM 570 C CA . CYS A 1 83 ? 57.244 -11.460 -68.612 1.00 81.12 83 CYS A CA 1
ATOM 571 C C . CYS A 1 83 ? 56.864 -9.990 -68.862 1.00 81.12 83 CYS A C 1
ATOM 573 O O . CYS A 1 83 ? 57.656 -9.108 -68.503 1.00 81.12 83 CYS A O 1
ATOM 575 N N . PRO A 1 84 ? 55.697 -9.697 -69.464 1.00 71.88 84 PRO A N 1
ATOM 576 C CA . PRO A 1 84 ? 55.175 -8.340 -69.406 1.00 71.88 84 PRO A CA 1
ATOM 577 C C . PRO A 1 84 ? 55.078 -7.928 -67.925 1.00 71.88 84 PRO A C 1
ATOM 579 O O . PRO A 1 84 ? 54.790 -8.790 -67.089 1.00 71.88 84 PRO A O 1
ATOM 582 N N . PRO A 1 85 ? 55.386 -6.666 -67.574 1.00 73.69 85 PRO A N 1
ATOM 583 C CA . PRO A 1 85 ? 55.259 -6.210 -66.196 1.00 73.69 85 PRO A CA 1
ATOM 584 C C . PRO A 1 85 ? 53.830 -6.476 -65.717 1.00 73.69 85 PRO A C 1
ATOM 586 O O . PRO A 1 85 ? 52.877 -6.217 -66.454 1.00 73.69 85 PRO A O 1
ATOM 589 N N . GLU A 1 86 ? 53.694 -7.032 -64.512 1.00 73.19 86 GLU A N 1
ATOM 590 C CA . GLU A 1 86 ? 52.381 -7.225 -63.899 1.00 73.19 86 GLU A CA 1
ATOM 591 C C . GLU A 1 86 ? 51.651 -5.878 -63.859 1.00 73.19 86 GLU A C 1
ATOM 593 O O . GLU A 1 86 ? 52.274 -4.851 -63.555 1.00 73.19 86 GLU A O 1
ATOM 598 N N . PRO A 1 87 ? 50.356 -5.839 -64.207 1.00 77.44 87 PRO A N 1
ATOM 599 C CA . PRO A 1 87 ? 49.635 -4.587 -64.188 1.00 77.44 87 PRO A CA 1
ATOM 600 C C . PRO A 1 87 ? 49.537 -4.084 -62.745 1.00 77.44 87 PRO A C 1
ATOM 602 O O . PRO A 1 87 ? 49.232 -4.840 -61.822 1.00 77.44 87 PRO A O 1
ATOM 605 N N . VAL A 1 88 ? 49.799 -2.794 -62.544 1.00 83.44 88 VAL A N 1
ATOM 606 C CA . VAL A 1 88 ? 49.676 -2.165 -61.226 1.00 83.44 88 VAL A CA 1
ATOM 607 C C . VAL A 1 88 ? 48.198 -2.144 -60.843 1.00 83.44 88 VAL A C 1
ATOM 609 O O . VAL A 1 88 ? 47.374 -1.613 -61.586 1.00 83.44 88 VAL A O 1
ATOM 612 N N . VAL A 1 89 ? 47.858 -2.727 -59.691 1.00 82.75 89 VAL A N 1
ATOM 613 C CA . VAL A 1 89 ? 46.491 -2.726 -59.153 1.00 82.75 89 VAL A CA 1
ATOM 614 C C . VAL A 1 89 ? 46.420 -1.780 -57.957 1.00 82.75 89 VAL A C 1
ATOM 616 O O . VAL A 1 89 ? 47.046 -2.033 -56.930 1.00 82.75 89 VAL A O 1
ATOM 619 N N . CYS A 1 90 ? 45.632 -0.712 -58.077 1.00 85.38 90 CYS A N 1
ATOM 620 C CA . CYS A 1 90 ? 45.387 0.256 -57.006 1.00 85.38 90 CYS A CA 1
ATOM 621 C C . CYS A 1 90 ? 43.964 0.074 -56.478 1.00 85.38 90 CYS A C 1
ATOM 623 O O . CYS A 1 90 ? 43.002 0.250 -57.222 1.00 85.38 90 CYS A O 1
ATOM 625 N N . ASN A 1 91 ? 43.833 -0.331 -55.212 1.00 84.62 91 ASN A N 1
ATOM 626 C CA . ASN A 1 91 ? 42.545 -0.595 -54.556 1.00 84.62 91 ASN A CA 1
ATOM 627 C C . ASN A 1 91 ? 41.595 -1.505 -55.375 1.00 84.62 91 ASN A C 1
ATOM 629 O O . ASN A 1 91 ? 40.408 -1.230 -55.527 1.00 84.62 91 ASN A O 1
ATOM 633 N N . GLY A 1 92 ? 42.136 -2.575 -55.970 1.00 82.56 92 GLY A N 1
ATOM 634 C CA . GLY A 1 92 ? 41.372 -3.524 -56.793 1.00 82.56 92 GLY A CA 1
ATOM 635 C C . GLY A 1 92 ? 41.113 -3.087 -58.241 1.00 82.56 92 GLY A C 1
ATOM 636 O O . GLY A 1 92 ? 40.534 -3.859 -59.005 1.00 82.56 92 GLY A O 1
ATOM 637 N N . VAL A 1 93 ? 41.565 -1.896 -58.651 1.00 82.44 93 VAL A N 1
ATOM 638 C CA . VAL A 1 93 ? 41.456 -1.400 -60.030 1.00 82.44 93 VAL A CA 1
ATOM 639 C C . VAL A 1 93 ? 42.783 -1.585 -60.761 1.00 82.44 93 VAL A C 1
ATOM 641 O O . VAL A 1 93 ? 43.822 -1.108 -60.311 1.00 82.44 93 VAL A O 1
ATOM 644 N N . VAL A 1 94 ? 42.744 -2.280 -61.899 1.00 86.00 94 VAL A N 1
ATOM 645 C CA . VAL A 1 94 ? 43.894 -2.482 -62.791 1.00 86.00 94 VAL A CA 1
ATOM 646 C C . VAL A 1 94 ? 44.173 -1.178 -63.542 1.00 86.00 94 VAL A C 1
ATOM 648 O O . VAL A 1 94 ? 43.297 -0.685 -64.251 1.00 86.00 94 VAL A O 1
ATOM 651 N N . CYS A 1 95 ? 45.366 -0.609 -63.380 1.00 83.56 95 CYS A N 1
ATOM 652 C CA . CYS A 1 95 ? 45.745 0.640 -64.034 1.00 83.56 95 CYS A CA 1
ATOM 653 C C . CYS A 1 95 ? 46.162 0.431 -65.498 1.00 83.56 95 CYS A C 1
ATOM 655 O O . CYS A 1 95 ? 46.716 -0.609 -65.858 1.00 83.56 95 CYS A O 1
ATOM 657 N N . ASP A 1 96 ? 45.929 1.447 -66.334 1.00 80.94 96 ASP A N 1
ATOM 658 C CA . ASP A 1 96 ? 46.308 1.437 -67.750 1.00 80.94 96 ASP A CA 1
ATOM 659 C C . ASP A 1 96 ? 47.838 1.366 -67.954 1.00 80.94 96 ASP A C 1
ATOM 661 O O . ASP A 1 96 ? 48.630 1.796 -67.107 1.00 80.94 96 ASP A O 1
ATOM 665 N N . GLU A 1 97 ? 48.267 0.852 -69.114 1.00 74.38 97 GLU A N 1
ATOM 666 C CA . GLU A 1 97 ? 49.684 0.754 -69.487 1.00 74.38 97 GLU A CA 1
ATOM 667 C C . GLU A 1 97 ? 50.381 2.127 -69.399 1.00 74.38 97 GLU A C 1
ATOM 669 O O . GLU A 1 97 ? 50.082 3.057 -70.150 1.00 74.38 97 GLU A O 1
ATOM 674 N N . GLY A 1 98 ? 51.340 2.245 -68.473 1.00 70.88 98 GLY A N 1
ATOM 675 C CA . GLY A 1 98 ? 52.121 3.464 -68.231 1.00 70.88 98 GLY A CA 1
ATOM 676 C C . GLY A 1 98 ? 51.977 4.054 -66.824 1.00 70.88 98 GLY A C 1
ATOM 677 O O . GLY A 1 98 ? 52.750 4.947 -66.473 1.00 70.88 98 GLY A O 1
ATOM 678 N N . VAL A 1 99 ? 51.039 3.564 -66.009 1.00 69.50 99 VAL A N 1
ATOM 679 C CA . VAL A 1 99 ? 50.927 3.938 -64.590 1.00 69.50 99 VAL A CA 1
ATOM 680 C C . VAL A 1 99 ? 51.990 3.201 -63.776 1.00 69.50 99 VAL A C 1
ATOM 682 O O . VAL A 1 99 ? 52.046 1.974 -63.787 1.00 69.50 99 VAL A O 1
ATOM 685 N N . LEU A 1 100 ? 52.851 3.953 -63.085 1.00 66.12 100 LEU A N 1
ATOM 686 C CA . LEU A 1 100 ? 53.976 3.394 -62.326 1.00 66.12 100 LEU A CA 1
ATOM 687 C C . LEU A 1 100 ? 53.710 3.302 -60.817 1.00 66.12 100 LEU A C 1
ATOM 689 O O . LEU A 1 100 ? 54.386 2.522 -60.153 1.00 66.12 100 LEU A O 1
ATOM 693 N N . GLU A 1 101 ? 52.750 4.060 -60.269 1.00 80.12 101 GLU A N 1
ATOM 694 C CA . GLU A 1 101 ? 52.498 4.130 -58.820 1.00 80.12 101 GLU A CA 1
ATOM 695 C C . GLU A 1 101 ? 51.022 4.434 -58.493 1.00 80.12 101 GLU A C 1
ATOM 697 O O . GLU A 1 101 ? 50.329 5.140 -59.234 1.00 80.12 101 GLU A O 1
ATOM 702 N N . CYS A 1 102 ? 50.554 3.910 -57.357 1.00 85.38 102 CYS A N 1
ATOM 703 C CA . CYS A 1 102 ? 49.243 4.213 -56.789 1.00 85.38 102 CYS A CA 1
ATOM 704 C C . CYS A 1 102 ? 49.297 5.500 -55.962 1.00 85.38 102 CYS A C 1
ATOM 706 O O . CYS A 1 102 ? 50.114 5.626 -55.050 1.00 85.38 102 CYS A O 1
ATOM 708 N N . CYS A 1 103 ? 48.396 6.438 -56.239 1.00 86.50 103 CYS A N 1
ATOM 709 C CA . CYS A 1 103 ? 48.245 7.656 -55.458 1.00 86.50 103 CYS A CA 1
ATOM 710 C C . CYS A 1 103 ? 47.402 7.386 -54.208 1.00 86.50 103 CYS A C 1
ATOM 712 O O . CYS A 1 103 ? 46.303 6.846 -54.358 1.00 86.50 103 CYS A O 1
ATOM 714 N N . PRO A 1 104 ? 47.869 7.762 -53.002 1.00 81.12 104 PRO A N 1
ATOM 715 C CA . PRO A 1 104 ? 47.077 7.618 -51.785 1.00 81.12 104 PRO A CA 1
ATOM 716 C C . PRO A 1 104 ? 45.804 8.470 -51.874 1.00 81.12 104 PRO A C 1
ATOM 718 O O . PRO A 1 104 ? 45.853 9.626 -52.302 1.00 81.12 104 PRO A O 1
ATOM 721 N N . GLY A 1 105 ? 44.671 7.864 -51.521 1.00 74.25 105 GLY A N 1
ATOM 722 C CA . GLY A 1 105 ? 43.389 8.539 -51.340 1.00 74.25 105 GLY A CA 1
ATOM 723 C C . GLY A 1 105 ? 43.287 9.216 -49.974 1.00 74.25 105 GLY A C 1
ATOM 724 O O . GLY A 1 105 ? 44.246 9.233 -49.199 1.00 74.25 105 GLY A O 1
ATOM 725 N N . CYS A 1 106 ? 42.124 9.802 -49.700 1.00 72.19 106 CYS A N 1
ATOM 726 C CA . CYS A 1 106 ? 41.870 10.539 -48.463 1.00 72.19 106 CYS A CA 1
ATOM 727 C C . CYS A 1 106 ? 41.560 9.624 -47.276 1.00 72.19 106 CYS A C 1
ATOM 729 O O . CYS A 1 106 ? 41.863 9.981 -46.139 1.00 72.19 106 CYS A O 1
ATOM 731 N N . GLU A 1 107 ? 41.022 8.431 -47.527 1.00 70.12 107 GLU A N 1
ATOM 732 C CA . GLU A 1 107 ? 40.785 7.437 -46.486 1.00 70.12 107 GLU A CA 1
ATOM 733 C C . GLU A 1 107 ? 41.932 6.419 -46.381 1.00 70.12 107 GLU A C 1
ATOM 735 O O . GLU A 1 107 ? 42.618 6.082 -47.353 1.00 70.12 107 GLU A O 1
ATOM 740 N N . LEU A 1 108 ? 42.129 5.885 -45.172 1.00 64.94 108 LEU A N 1
ATOM 741 C CA . LEU A 1 108 ? 43.071 4.796 -44.909 1.00 64.94 108 LEU A CA 1
ATOM 742 C C . LEU A 1 108 ? 42.696 3.557 -45.737 1.00 64.94 108 LEU A C 1
ATOM 744 O O . LEU A 1 108 ? 41.786 2.815 -45.382 1.00 64.94 108 LEU A O 1
ATOM 748 N N . GLY A 1 109 ? 43.446 3.311 -46.812 1.00 71.94 109 GLY A N 1
ATOM 749 C CA . GLY A 1 109 ? 43.276 2.147 -47.690 1.00 71.94 109 GLY A CA 1
ATOM 750 C C . GLY A 1 109 ? 42.809 2.487 -49.104 1.00 71.94 109 GLY A C 1
ATOM 751 O O . GLY A 1 109 ? 42.884 1.631 -49.984 1.00 71.94 109 GLY A O 1
ATOM 752 N N . GLU A 1 110 ? 42.409 3.730 -49.365 1.00 80.62 110 GLU A N 1
ATOM 753 C CA . GLU A 1 110 ? 42.080 4.159 -50.718 1.00 80.62 110 GLU A CA 1
ATOM 754 C C . GLU A 1 110 ? 43.341 4.464 -51.525 1.00 80.62 110 GLU A C 1
ATOM 756 O O . GLU A 1 110 ? 44.286 5.103 -51.057 1.00 80.62 110 GLU A O 1
ATOM 761 N N . SER A 1 111 ? 43.360 4.016 -52.778 1.00 82.19 111 SER A N 1
ATOM 762 C CA . SER A 1 111 ? 44.376 4.434 -53.734 1.00 82.19 111 SER A CA 1
ATOM 763 C C . SER A 1 111 ? 43.820 4.480 -55.152 1.00 82.19 111 SER A C 1
ATOM 765 O O . SER A 1 111 ? 42.935 3.706 -55.509 1.00 82.19 111 SER A O 1
ATOM 767 N N . SER A 1 112 ? 44.324 5.413 -55.957 1.00 83.62 112 SER A N 1
ATOM 768 C CA . SER A 1 112 ? 43.896 5.633 -57.343 1.00 83.62 112 SER A CA 1
ATOM 769 C C . SER A 1 112 ? 45.088 5.619 -58.301 1.00 83.62 112 SER A C 1
ATOM 771 O O . SER A 1 112 ? 46.222 5.884 -57.903 1.00 83.62 112 SER A O 1
ATOM 773 N N . CYS A 1 113 ? 44.853 5.289 -59.571 1.00 85.25 113 CYS A N 1
ATOM 774 C CA . CYS A 1 113 ? 45.908 5.221 -60.583 1.00 85.25 113 CYS A CA 1
ATOM 775 C C . CYS A 1 113 ? 46.455 6.623 -60.914 1.00 85.25 113 CYS A C 1
ATOM 777 O O . CYS A 1 113 ? 45.707 7.492 -61.367 1.00 85.25 113 CYS A O 1
ATOM 779 N N . GLY A 1 114 ? 47.759 6.846 -60.711 1.00 81.12 114 GLY A N 1
ATOM 780 C CA . GLY A 1 114 ? 48.433 8.096 -61.077 1.00 81.12 114 GLY A CA 1
ATOM 781 C C . GLY A 1 114 ? 48.777 8.165 -62.569 1.00 81.12 114 GLY A C 1
ATOM 782 O O . GLY A 1 114 ? 49.121 7.160 -63.182 1.00 81.12 114 GLY A O 1
ATOM 783 N N . ALA A 1 115 ? 48.714 9.349 -63.182 1.00 76.88 115 ALA A N 1
ATOM 784 C CA . ALA A 1 115 ? 49.078 9.502 -64.592 1.00 76.88 115 ALA A CA 1
ATOM 785 C C . ALA A 1 115 ? 50.598 9.301 -64.821 1.00 76.88 115 ALA A C 1
ATOM 787 O O . ALA A 1 115 ? 51.403 9.700 -63.974 1.00 76.88 115 ALA A O 1
ATOM 788 N N . PRO A 1 116 ? 51.032 8.770 -65.982 1.00 71.50 116 PRO A N 1
ATOM 789 C CA . PRO A 1 116 ? 52.453 8.593 -66.287 1.00 71.50 116 PRO A CA 1
ATOM 790 C C . PRO A 1 116 ? 53.212 9.931 -66.233 1.00 71.50 116 PRO A C 1
ATOM 792 O O . PRO A 1 116 ? 52.952 10.836 -67.026 1.00 71.50 116 PRO A O 1
ATOM 795 N N . GLY A 1 117 ? 54.159 10.073 -65.300 1.00 73.19 117 GLY A N 1
ATOM 796 C CA . GLY A 1 117 ? 55.011 11.266 -65.168 1.00 73.19 117 GLY A CA 1
ATOM 797 C C . GLY A 1 117 ? 54.325 12.524 -64.613 1.00 73.19 117 GLY A C 1
ATOM 798 O O . GLY A 1 117 ? 54.985 13.555 -64.474 1.00 73.19 117 GLY A O 1
ATOM 799 N N . GLY A 1 118 ? 53.035 12.455 -64.274 1.00 66.19 118 GLY A N 1
ATOM 800 C CA . GLY A 1 118 ? 52.327 13.488 -63.526 1.00 66.19 118 GLY A CA 1
ATOM 801 C C . GLY A 1 118 ? 52.224 13.050 -62.074 1.00 66.19 118 GLY A C 1
ATOM 802 O O . GLY A 1 118 ? 51.544 12.071 -61.790 1.00 66.19 118 GLY A O 1
ATOM 803 N N . GLY A 1 119 ? 52.914 13.737 -61.160 1.00 73.81 119 GLY A N 1
ATOM 804 C CA . GLY A 1 119 ? 52.765 13.479 -59.724 1.00 73.81 119 GLY A CA 1
ATOM 805 C C . GLY A 1 119 ? 51.292 13.484 -59.308 1.00 73.81 119 GLY A C 1
ATOM 806 O O . GLY A 1 119 ? 50.459 14.089 -59.988 1.00 73.81 119 GLY A O 1
ATOM 807 N N . CYS A 1 120 ? 50.972 12.797 -58.211 1.00 77.56 120 CYS A N 1
ATOM 808 C CA . CYS A 1 120 ? 49.595 12.678 -57.746 1.00 77.56 120 CYS A CA 1
ATOM 809 C C . CYS A 1 120 ? 48.927 14.058 -57.691 1.00 77.56 120 CYS A C 1
ATOM 811 O O . CYS A 1 120 ? 49.509 14.982 -57.107 1.00 77.56 120 CYS A O 1
ATOM 813 N N . PRO A 1 121 ? 47.745 14.235 -58.315 1.00 72.75 121 PRO A N 1
ATOM 814 C CA . PRO A 1 121 ? 47.020 15.485 -58.172 1.00 72.75 121 PRO A CA 1
ATOM 815 C C . PRO A 1 121 ? 46.813 15.727 -56.671 1.00 72.75 121 PRO A C 1
ATOM 817 O O . PRO A 1 121 ? 46.541 14.761 -55.955 1.00 72.75 121 PRO A O 1
ATOM 820 N N . PRO A 1 122 ? 46.989 16.965 -56.171 1.00 67.25 122 PRO A N 1
ATOM 821 C CA . PRO A 1 122 ? 46.760 17.256 -54.764 1.00 67.25 122 PRO A CA 1
ATOM 822 C C . PRO A 1 122 ? 45.317 16.877 -54.435 1.00 67.25 122 PRO A C 1
ATOM 824 O O . PRO A 1 122 ? 44.378 17.537 -54.883 1.00 67.25 122 PRO A O 1
ATOM 827 N N . GLN A 1 123 ? 45.156 15.774 -53.708 1.00 65.31 123 GLN A N 1
ATOM 828 C CA . GLN A 1 123 ? 43.867 15.344 -53.197 1.00 65.31 123 GLN A CA 1
ATOM 829 C C . GLN A 1 123 ? 43.475 16.360 -52.125 1.00 65.31 123 GLN A C 1
ATOM 831 O O . GLN A 1 123 ? 44.202 16.560 -51.151 1.00 65.31 123 GLN A O 1
ATOM 836 N N . ARG A 1 124 ? 42.376 17.083 -52.358 1.00 65.12 124 ARG A N 1
ATOM 837 C CA . ARG A 1 124 ? 41.790 17.978 -51.360 1.00 65.12 124 ARG A CA 1
ATOM 838 C C . ARG A 1 124 ? 40.848 17.141 -50.513 1.00 65.12 124 ARG A C 1
ATOM 840 O O . ARG A 1 124 ? 39.692 16.968 -50.880 1.00 65.12 124 ARG A O 1
ATOM 847 N N . CYS A 1 125 ? 41.389 16.571 -49.449 1.00 72.00 125 CYS A N 1
ATOM 848 C CA . CYS A 1 125 ? 40.600 15.805 -48.503 1.00 72.00 125 CYS A CA 1
ATOM 849 C C . CYS A 1 125 ? 39.749 16.750 -47.658 1.00 72.00 125 CYS A C 1
ATOM 851 O O . CYS A 1 125 ? 40.191 17.851 -47.324 1.00 72.00 125 CYS A O 1
ATOM 853 N N . GLU A 1 126 ? 38.532 16.315 -47.361 1.00 77.06 126 GLU A N 1
ATOM 854 C CA . GLU A 1 126 ? 37.669 16.958 -46.377 1.00 77.06 126 GLU A CA 1
ATOM 855 C C . GLU A 1 126 ? 38.358 16.891 -45.007 1.00 77.06 126 GLU A C 1
ATOM 857 O O . GLU A 1 126 ? 38.980 15.882 -44.659 1.00 77.06 126 GLU A O 1
ATOM 862 N N . GLU A 1 127 ? 38.318 17.991 -44.260 1.00 79.44 127 GLU A N 1
ATOM 863 C CA . GLU A 1 127 ? 38.895 18.052 -42.918 1.00 79.44 127 GLU A CA 1
ATOM 864 C C . GLU A 1 127 ? 37.806 17.656 -41.921 1.00 79.44 127 GLU A C 1
ATOM 866 O O . GLU A 1 127 ? 36.747 18.281 -41.873 1.00 79.44 127 GLU A O 1
ATOM 871 N N . ILE A 1 128 ? 38.039 16.582 -41.164 1.00 84.75 128 ILE A N 1
ATOM 872 C CA . ILE A 1 128 ? 37.129 16.141 -40.104 1.00 84.75 128 ILE A CA 1
ATOM 873 C C . ILE A 1 128 ? 37.582 16.808 -38.804 1.00 84.75 128 ILE A C 1
ATOM 875 O O . ILE A 1 128 ? 38.708 16.583 -38.352 1.00 84.75 128 ILE A O 1
ATOM 879 N N . CYS A 1 129 ? 36.716 17.626 -38.215 1.00 88.19 129 CYS A N 1
ATOM 880 C CA . CYS A 1 129 ? 36.956 18.296 -36.943 1.00 88.19 129 CYS A CA 1
ATOM 881 C C . CYS A 1 129 ? 36.966 17.297 -35.768 1.00 88.19 129 CYS A C 1
ATOM 883 O O . CYS A 1 129 ? 36.563 16.140 -35.906 1.00 88.19 129 CYS A O 1
ATOM 885 N N . GLU A 1 130 ? 37.407 17.734 -34.582 1.00 86.75 130 GLU A N 1
ATOM 886 C CA . GLU A 1 130 ? 37.506 16.861 -33.395 1.00 86.75 130 GLU A CA 1
ATOM 887 C C . GLU A 1 130 ? 36.157 16.264 -32.947 1.00 86.75 130 GLU A C 1
ATOM 889 O O . GLU A 1 130 ? 36.136 15.187 -32.351 1.00 86.75 130 GLU A O 1
ATOM 894 N N . ASP A 1 131 ? 35.038 16.922 -33.261 1.00 84.19 131 ASP A N 1
ATOM 895 C CA . ASP A 1 131 ? 33.670 16.471 -32.967 1.00 84.19 131 ASP A CA 1
ATOM 896 C C . ASP A 1 131 ? 33.065 15.565 -34.060 1.00 84.19 131 ASP A C 1
ATOM 898 O O . ASP A 1 131 ? 31.934 15.098 -33.926 1.00 84.19 131 ASP A O 1
ATOM 902 N N . GLY A 1 132 ? 33.811 15.300 -35.138 1.00 87.69 132 GLY A N 1
ATOM 903 C CA . GLY A 1 132 ? 33.345 14.541 -36.299 1.00 87.69 132 GLY A CA 1
ATOM 904 C C . GLY A 1 132 ? 32.647 15.377 -37.376 1.00 87.69 132 GLY A C 1
ATOM 905 O O . GLY A 1 132 ? 32.224 14.809 -38.384 1.00 87.69 132 GLY A O 1
ATOM 906 N N . THR A 1 133 ? 32.536 16.699 -37.208 1.00 87.50 133 THR A N 1
ATOM 907 C CA . THR A 1 133 ? 32.013 17.599 -38.244 1.00 87.50 133 THR A CA 1
ATOM 908 C C . THR A 1 133 ? 32.932 17.581 -39.466 1.00 87.50 133 THR A C 1
ATOM 910 O O . THR A 1 133 ? 34.147 17.703 -39.340 1.00 87.50 133 THR A O 1
ATOM 913 N N . VAL A 1 134 ? 32.360 17.413 -40.661 1.00 89.75 134 VAL A N 1
ATOM 914 C CA . VAL A 1 134 ? 33.113 17.339 -41.922 1.00 89.75 134 VAL A CA 1
ATOM 915 C C . VAL A 1 134 ? 33.064 18.693 -42.619 1.00 89.75 134 VAL A C 1
ATOM 917 O O . VAL A 1 134 ? 31.990 19.135 -43.030 1.00 89.75 134 VAL A O 1
ATOM 920 N N . CYS A 1 135 ? 34.221 19.337 -42.758 1.00 89.38 135 CYS A N 1
ATOM 921 C CA . CYS A 1 135 ? 34.351 20.612 -43.447 1.00 89.38 135 CYS A CA 1
ATOM 922 C C . CYS A 1 135 ? 34.772 20.435 -44.901 1.00 89.38 135 CYS A C 1
ATOM 92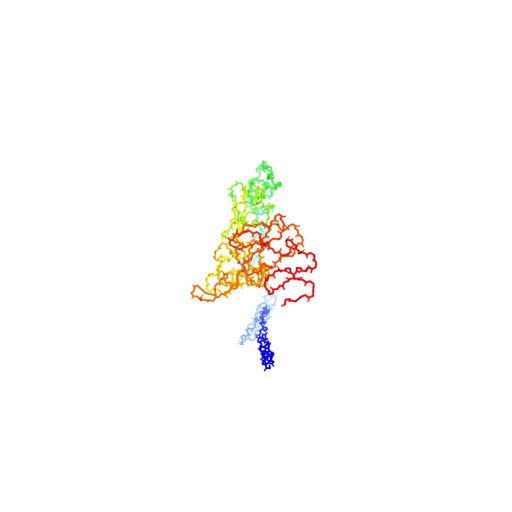4 O O . CYS A 1 135 ? 35.573 19.562 -45.256 1.00 89.38 135 CYS A O 1
ATOM 926 N N . GLY A 1 136 ? 34.225 21.299 -45.755 1.00 85.69 136 GLY A N 1
ATOM 927 C CA . GLY A 1 136 ? 34.528 21.304 -47.172 1.00 85.69 136 GLY A CA 1
ATOM 928 C C . GLY A 1 136 ? 36.008 21.591 -47.451 1.00 85.69 136 GLY A C 1
ATOM 929 O O . GLY A 1 136 ? 36.730 22.154 -46.627 1.00 85.69 136 GLY A O 1
ATOM 930 N N . PRO A 1 137 ? 36.488 21.276 -48.663 1.00 83.25 137 PRO A N 1
ATOM 931 C CA . PRO A 1 137 ? 37.897 21.413 -49.026 1.00 83.25 137 PRO A CA 1
ATOM 932 C C . PRO A 1 137 ? 38.419 22.857 -49.015 1.00 83.25 137 PRO A C 1
ATOM 934 O O . PRO A 1 137 ? 39.630 23.044 -49.127 1.00 83.25 137 PRO A O 1
ATOM 937 N N . ASP A 1 138 ? 37.544 23.861 -48.911 1.00 87.94 138 ASP A N 1
ATOM 938 C CA . ASP A 1 138 ? 37.870 25.289 -48.815 1.00 87.94 138 ASP A CA 1
ATOM 939 C C . ASP A 1 138 ? 37.393 25.899 -47.479 1.00 87.94 138 ASP A C 1
ATOM 941 O O . ASP A 1 138 ? 37.212 27.112 -47.385 1.00 87.94 138 ASP A O 1
ATOM 945 N N . GLU A 1 139 ? 37.210 25.074 -46.446 1.00 92.31 139 GLU A N 1
ATOM 946 C CA . GLU A 1 139 ? 36.806 25.482 -45.098 1.00 92.31 139 GLU A CA 1
ATOM 947 C C . GLU A 1 139 ? 37.860 25.082 -44.047 1.00 92.31 139 GLU A C 1
ATOM 949 O O . GLU A 1 139 ? 38.680 24.193 -44.284 1.00 92.31 139 GLU A O 1
ATOM 954 N N . ASP A 1 140 ? 37.859 25.771 -42.905 1.00 91.19 140 ASP A N 1
ATOM 955 C CA . ASP A 1 140 ? 38.667 25.466 -41.721 1.00 91.19 140 ASP A CA 1
ATOM 956 C C . ASP A 1 140 ? 37.736 25.079 -40.551 1.00 91.19 140 ASP A C 1
ATOM 958 O O . ASP A 1 140 ? 36.669 25.677 -40.371 1.00 91.19 140 ASP A O 1
ATOM 962 N N . CYS A 1 141 ? 38.153 24.106 -39.734 1.00 93.56 141 CYS A N 1
ATOM 963 C CA . CYS A 1 141 ? 37.457 23.727 -38.502 1.00 93.56 141 CYS A CA 1
ATOM 964 C C . CYS A 1 141 ? 37.642 24.794 -37.418 1.00 93.56 141 CYS A C 1
ATOM 966 O O . CYS A 1 141 ? 38.763 25.063 -36.978 1.00 93.56 141 CYS A O 1
ATOM 968 N N . CYS A 1 142 ? 36.540 25.358 -36.931 1.00 94.50 142 CYS A N 1
ATOM 969 C CA . CYS A 1 142 ? 36.547 26.296 -35.820 1.00 94.50 142 CYS A CA 1
ATOM 970 C C . CYS A 1 142 ? 35.898 25.704 -34.571 1.00 94.50 142 CYS A C 1
ATOM 972 O O . CYS A 1 142 ? 34.828 25.104 -34.675 1.00 94.50 142 CYS A O 1
ATOM 974 N N . PRO A 1 143 ? 36.500 25.907 -33.382 1.00 90.50 143 PRO A N 1
ATOM 975 C CA . PRO A 1 143 ? 35.907 25.455 -32.137 1.00 90.50 143 PRO A CA 1
ATOM 976 C C . PRO A 1 143 ? 34.653 26.279 -31.843 1.00 90.50 143 PRO A C 1
ATOM 978 O O . PRO A 1 143 ? 34.702 27.505 -31.708 1.00 90.50 143 PRO A O 1
ATOM 981 N N . GLY A 1 144 ? 33.528 25.587 -31.763 1.00 85.00 144 GLY A N 1
ATOM 982 C CA . GLY A 1 144 ? 32.269 26.085 -31.245 1.00 85.00 144 GLY A CA 1
ATOM 983 C C . GLY A 1 144 ? 32.238 26.069 -29.720 1.00 85.00 144 GLY A C 1
ATOM 984 O O . GLY A 1 144 ? 33.240 25.861 -29.027 1.00 85.00 144 GLY A O 1
ATOM 985 N N . CYS A 1 145 ? 31.056 26.321 -29.175 1.00 82.38 145 CYS A N 1
ATOM 986 C CA . CYS A 1 145 ? 30.852 26.181 -27.745 1.00 82.38 145 CYS A CA 1
ATOM 987 C C . CYS A 1 145 ? 30.717 24.700 -27.371 1.00 82.38 145 CYS A C 1
ATOM 989 O O . CYS A 1 145 ? 30.176 23.903 -28.126 1.00 82.38 145 CYS A O 1
ATOM 991 N N . TYR A 1 146 ? 31.203 24.345 -26.180 1.00 78.88 146 TYR A N 1
ATOM 992 C CA . TYR A 1 146 ? 30.966 23.034 -25.548 1.00 78.88 146 TYR A CA 1
ATOM 993 C C . TYR A 1 146 ? 31.481 21.814 -26.322 1.00 78.88 146 TYR A C 1
ATOM 995 O O . TYR A 1 146 ? 31.002 20.707 -26.115 1.00 78.88 146 TYR A O 1
ATOM 1003 N N . GLY A 1 147 ? 32.517 21.998 -27.142 1.00 81.06 147 GLY A N 1
ATOM 1004 C CA . GLY A 1 147 ? 33.172 20.902 -27.858 1.00 81.06 147 GLY A CA 1
ATOM 1005 C C . GLY A 1 147 ? 32.575 20.604 -29.230 1.00 81.06 147 GLY A C 1
ATOM 1006 O O . GLY A 1 147 ? 33.117 19.755 -29.926 1.00 81.06 147 GLY A O 1
ATOM 1007 N N . GLU A 1 148 ? 31.527 21.319 -29.644 1.00 85.12 148 GLU A N 1
ATOM 1008 C CA . GLU A 1 148 ? 31.094 21.333 -31.042 1.00 85.12 148 GLU A CA 1
ATOM 1009 C C . GLU A 1 148 ? 32.109 22.101 -31.894 1.00 85.12 148 GLU A C 1
ATOM 1011 O O . GLU A 1 148 ? 32.777 23.016 -31.409 1.00 85.12 148 GLU A O 1
ATOM 1016 N N . SER A 1 149 ? 32.230 21.750 -33.168 1.00 91.31 149 SER A N 1
ATOM 1017 C CA . SER A 1 149 ? 33.008 22.467 -34.174 1.00 91.31 149 SER A CA 1
ATOM 1018 C C . SER A 1 149 ? 32.097 22.908 -35.315 1.00 91.31 149 SER A C 1
ATOM 1020 O O . SER A 1 149 ? 31.069 22.302 -35.598 1.00 91.31 149 SER A O 1
ATOM 1022 N N . PHE A 1 150 ? 32.464 23.989 -35.990 1.00 92.25 150 PHE A N 1
ATOM 1023 C CA . PHE A 1 150 ? 31.749 24.473 -37.166 1.00 92.25 150 PHE A CA 1
ATOM 1024 C C . PHE A 1 150 ? 32.741 24.886 -38.247 1.00 92.25 150 PHE A C 1
ATOM 1026 O O . PHE A 1 150 ? 33.872 25.279 -37.958 1.00 92.25 150 PHE A O 1
ATOM 1033 N N . CYS A 1 151 ? 32.303 24.809 -39.498 1.00 93.81 151 CYS A N 1
ATOM 1034 C CA . CYS A 1 151 ? 33.132 25.121 -40.651 1.00 93.81 151 CYS A CA 1
ATOM 1035 C C . CYS A 1 151 ? 33.032 26.605 -41.003 1.00 93.81 151 CYS A C 1
ATOM 1037 O O . CYS A 1 151 ? 31.941 27.184 -41.028 1.00 93.81 151 CYS A O 1
ATOM 1039 N N . VAL A 1 152 ? 34.174 27.228 -41.282 1.00 94.44 152 VAL A N 1
ATOM 1040 C CA . VAL A 1 152 ? 34.248 28.593 -41.823 1.00 94.44 152 VAL A CA 1
ATOM 1041 C C . VAL A 1 152 ? 35.065 28.605 -43.100 1.00 94.44 152 VAL A C 1
ATOM 1043 O O . VAL A 1 152 ? 35.938 27.764 -43.271 1.00 94.44 152 VAL A O 1
ATOM 1046 N N . GLU A 1 153 ? 34.833 29.572 -43.987 1.00 93.25 153 GLU A N 1
ATOM 1047 C CA . GLU A 1 153 ? 35.641 29.715 -45.203 1.00 93.25 153 GLU A CA 1
ATOM 1048 C C . GLU A 1 153 ? 37.134 29.863 -44.868 1.00 93.25 153 GLU A C 1
ATOM 1050 O O . GLU A 1 153 ? 37.537 30.685 -44.038 1.00 93.25 153 GLU A O 1
ATOM 1055 N N . ARG A 1 154 ? 37.981 29.090 -45.549 1.00 89.19 154 ARG A N 1
ATOM 1056 C CA . ARG A 1 154 ? 39.413 29.047 -45.265 1.00 89.19 154 ARG A CA 1
ATOM 1057 C C . ARG A 1 154 ? 40.045 30.428 -45.368 1.00 89.19 154 ARG A C 1
ATOM 1059 O O . ARG A 1 154 ? 39.970 31.107 -46.394 1.00 89.19 154 ARG A O 1
ATOM 1066 N N . GLY A 1 155 ? 40.736 30.824 -44.303 1.00 89.69 155 GLY A N 1
ATOM 1067 C CA . GLY A 1 155 ? 41.387 32.131 -44.207 1.00 89.69 155 GLY A CA 1
ATOM 1068 C C . GLY A 1 155 ? 40.494 33.282 -43.729 1.00 89.69 155 GLY A C 1
ATOM 1069 O O . GLY A 1 155 ? 41.006 34.396 -43.595 1.00 89.69 155 GLY A O 1
ATOM 1070 N N . SER A 1 156 ? 39.213 33.049 -43.408 1.00 90.62 156 SER A N 1
ATOM 1071 C CA . SER A 1 156 ? 38.387 34.046 -42.707 1.00 90.62 156 SER A CA 1
ATOM 1072 C C . SER A 1 156 ? 38.767 34.198 -41.229 1.00 90.62 156 SER A C 1
ATOM 1074 O O . SER A 1 156 ? 38.468 35.225 -40.620 1.00 90.62 156 SER A O 1
ATOM 1076 N N . GLY A 1 157 ? 39.445 33.193 -40.661 1.00 91.38 157 GLY A N 1
ATOM 1077 C CA . GLY A 1 157 ? 39.704 33.075 -39.227 1.00 91.38 157 GLY A CA 1
ATOM 1078 C C . GLY A 1 157 ? 38.448 32.675 -38.449 1.00 91.38 157 GLY A C 1
ATOM 1079 O O . GLY A 1 157 ? 37.323 32.934 -38.882 1.00 91.38 157 GLY A O 1
ATOM 1080 N N . CYS A 1 158 ? 38.638 32.039 -37.293 1.00 94.19 158 CYS A N 1
ATOM 1081 C CA . CYS A 1 158 ? 37.522 31.644 -36.442 1.00 94.19 158 CYS A CA 1
ATOM 1082 C C . CYS A 1 158 ? 36.931 32.861 -35.720 1.00 94.19 158 CYS A C 1
ATOM 1084 O O . CYS A 1 158 ? 37.685 33.598 -35.073 1.00 94.19 158 CYS A O 1
ATOM 1086 N N . PRO A 1 159 ? 35.609 33.096 -35.800 1.00 91.31 159 PRO A N 1
ATOM 1087 C CA . PRO A 1 159 ? 34.975 34.143 -35.015 1.00 91.31 159 PRO A CA 1
ATOM 1088 C C . PRO A 1 159 ? 35.055 33.807 -33.518 1.00 91.31 159 PRO A C 1
ATOM 1090 O O . PRO A 1 159 ? 34.906 32.653 -33.124 1.00 91.31 159 PRO A O 1
ATOM 1093 N N . GLU A 1 160 ? 35.254 34.819 -32.669 1.00 88.19 160 GLU A N 1
ATOM 1094 C CA . GLU A 1 160 ? 35.083 34.655 -31.221 1.00 88.19 160 GLU A CA 1
ATOM 1095 C C . GLU A 1 160 ? 33.594 34.436 -30.918 1.00 88.19 160 GLU A C 1
ATOM 1097 O O . GLU A 1 160 ? 32.783 35.359 -31.033 1.00 88.19 160 GLU A O 1
ATOM 1102 N N . ILE A 1 161 ? 33.223 33.212 -30.538 1.00 85.12 161 ILE A N 1
ATOM 1103 C CA . ILE A 1 161 ? 31.860 32.897 -30.108 1.00 85.12 161 ILE A CA 1
ATOM 1104 C C . ILE A 1 161 ? 31.723 33.196 -28.614 1.00 85.12 161 ILE A C 1
ATOM 1106 O O . ILE A 1 161 ? 32.441 32.653 -27.774 1.00 85.12 161 ILE A O 1
ATOM 1110 N N . ALA A 1 162 ? 30.770 34.065 -28.269 1.00 83.88 162 ALA A N 1
ATOM 1111 C CA . ALA A 1 162 ? 30.396 34.331 -26.886 1.00 83.88 162 ALA A CA 1
ATOM 1112 C C . ALA A 1 162 ? 29.498 33.201 -26.362 1.00 83.88 162 ALA A C 1
ATOM 1114 O O . ALA A 1 162 ? 28.278 33.235 -26.524 1.00 83.88 162 ALA A O 1
ATOM 1115 N N . CYS A 1 163 ? 30.111 32.199 -25.739 1.00 81.25 163 CYS A N 1
ATOM 1116 C CA . CYS A 1 163 ? 29.398 31.067 -25.160 1.00 81.25 163 CYS A CA 1
ATOM 1117 C C . CYS A 1 163 ? 28.620 31.493 -23.895 1.00 81.25 163 CYS A C 1
ATOM 1119 O O . CYS A 1 163 ? 29.226 32.074 -22.985 1.00 81.25 163 CYS A O 1
ATOM 1121 N N . PRO A 1 164 ? 27.298 31.244 -23.802 1.00 80.50 164 PRO A N 1
ATOM 1122 C CA . PRO A 1 164 ? 26.537 31.535 -22.590 1.00 80.50 164 PRO A CA 1
ATOM 1123 C C . PRO A 1 164 ? 27.067 30.739 -21.376 1.00 80.50 164 PRO A C 1
ATOM 1125 O O . PRO A 1 164 ? 27.600 29.639 -21.522 1.00 80.50 164 PRO A O 1
ATOM 1128 N N . PRO A 1 165 ? 26.969 31.265 -20.146 1.00 81.75 165 PRO A N 1
ATOM 1129 C CA . PRO A 1 165 ? 27.321 30.485 -18.964 1.00 81.75 165 PRO A CA 1
ATOM 1130 C C . PRO A 1 165 ? 26.313 29.335 -18.744 1.00 81.75 165 PRO A C 1
ATOM 1132 O O . PRO A 1 165 ? 25.149 29.474 -19.130 1.00 81.75 165 PRO A O 1
ATOM 1135 N N . PRO A 1 166 ? 26.728 28.222 -18.109 1.00 82.75 166 PRO A N 1
ATOM 1136 C CA . PRO A 1 166 ? 25.810 27.165 -17.682 1.00 82.75 166 PRO A CA 1
ATOM 1137 C C . PRO A 1 166 ? 24.775 27.697 -16.694 1.00 82.75 166 PRO A C 1
ATOM 1139 O O . PRO A 1 166 ? 25.062 28.587 -15.889 1.00 82.75 166 PRO A O 1
ATOM 1142 N N . MET A 1 167 ? 23.558 27.162 -16.788 1.00 87.00 167 MET A N 1
ATOM 1143 C CA . MET A 1 167 ? 22.437 27.536 -15.930 1.00 87.00 167 MET A CA 1
ATOM 1144 C C . MET A 1 167 ? 22.389 26.596 -14.724 1.00 87.00 167 MET A C 1
ATOM 1146 O O . MET A 1 167 ? 22.419 25.383 -14.893 1.00 87.00 167 MET A O 1
ATOM 1150 N N . GLU A 1 168 ? 22.301 27.145 -13.514 1.00 93.31 168 GLU A N 1
ATOM 1151 C CA . GLU A 1 168 ? 22.098 26.370 -12.283 1.00 93.31 168 GLU A CA 1
ATOM 1152 C C . GLU A 1 168 ? 20.607 26.363 -11.924 1.00 93.31 168 GLU A C 1
ATOM 1154 O O . GLU A 1 168 ? 19.989 27.421 -11.771 1.00 93.31 168 GLU A O 1
ATOM 1159 N N . CYS A 1 169 ? 20.019 25.171 -11.829 1.00 92.75 169 CYS A N 1
ATOM 1160 C CA . CYS A 1 169 ? 18.630 24.967 -11.438 1.00 92.75 169 CYS A CA 1
ATOM 1161 C C . CYS A 1 169 ? 18.433 25.146 -9.925 1.00 92.75 169 CYS A C 1
ATOM 1163 O O . CYS A 1 169 ? 19.400 25.098 -9.163 1.00 92.75 169 CYS A O 1
ATOM 1165 N N . PRO A 1 170 ? 17.188 25.337 -9.446 1.00 92.56 170 PRO A N 1
ATOM 1166 C CA . PRO A 1 170 ? 16.921 25.558 -8.022 1.00 92.56 170 PRO A CA 1
ATOM 1167 C C . PRO A 1 170 ? 17.383 24.433 -7.080 1.00 92.56 170 PRO A C 1
ATOM 1169 O O . PRO A 1 170 ? 17.589 24.692 -5.896 1.00 92.56 170 PRO A O 1
ATOM 1172 N N . ASP A 1 171 ? 17.549 23.207 -7.580 1.00 88.31 171 ASP A N 1
ATOM 1173 C CA . ASP A 1 171 ? 18.087 22.057 -6.838 1.00 88.31 171 ASP A CA 1
ATOM 1174 C C . ASP A 1 171 ? 19.626 21.948 -6.882 1.00 88.31 171 ASP A C 1
ATOM 1176 O O . ASP A 1 171 ? 20.192 21.026 -6.294 1.00 88.31 171 ASP A O 1
ATOM 1180 N N . GLY A 1 172 ? 20.310 22.881 -7.551 1.00 90.88 172 GLY A N 1
ATOM 1181 C CA . GLY A 1 172 ? 21.760 22.867 -7.764 1.00 90.88 172 GLY A CA 1
ATOM 1182 C C . GLY A 1 172 ? 22.210 22.060 -8.987 1.00 90.88 172 GLY A C 1
ATOM 1183 O O . GLY A 1 172 ? 23.414 21.928 -9.217 1.00 90.88 172 GLY A O 1
ATOM 1184 N N . THR A 1 173 ? 21.283 21.516 -9.785 1.00 90.12 173 THR A N 1
ATOM 1185 C CA . THR A 1 173 ? 21.616 20.837 -11.043 1.00 90.12 173 THR A CA 1
ATOM 1186 C C . THR A 1 173 ? 22.161 21.847 -12.053 1.00 90.12 173 THR A C 1
ATOM 1188 O O . THR A 1 173 ? 21.540 22.875 -12.314 1.00 90.12 173 THR A O 1
ATOM 1191 N N . LEU A 1 174 ? 23.330 21.567 -12.635 1.00 92.12 174 LEU A N 1
ATOM 1192 C CA . LEU A 1 174 ? 23.941 22.411 -13.662 1.00 92.12 174 LEU A CA 1
ATOM 1193 C C . LEU A 1 174 ? 23.534 21.917 -15.048 1.00 92.12 174 LEU A C 1
ATOM 1195 O O . LEU A 1 174 ? 23.935 20.830 -15.461 1.00 92.12 174 LEU A O 1
ATOM 1199 N N . CYS A 1 175 ? 22.768 22.731 -15.767 1.00 89.69 175 CYS A N 1
ATOM 1200 C CA . CYS A 1 175 ? 22.434 22.480 -17.157 1.00 89.69 175 CYS A CA 1
ATOM 1201 C C . CYS A 1 175 ? 23.515 23.003 -18.090 1.00 89.69 175 CYS A C 1
ATOM 1203 O O . CYS A 1 175 ? 24.091 24.079 -17.881 1.00 89.69 175 CYS A O 1
ATOM 1205 N N . GLU A 1 176 ? 23.753 22.232 -19.150 1.00 85.12 176 GLU A N 1
ATOM 1206 C CA . GLU A 1 176 ? 24.604 22.660 -20.248 1.00 85.12 176 GLU A CA 1
ATOM 1207 C C . GLU A 1 176 ? 24.078 23.976 -20.829 1.00 85.12 176 GLU A C 1
ATOM 1209 O O . GLU A 1 176 ? 22.871 24.250 -20.778 1.00 85.12 176 GLU A O 1
ATOM 1214 N N . PRO A 1 177 ? 24.954 24.855 -21.329 1.00 80.19 177 PRO A N 1
ATOM 1215 C CA . PRO A 1 177 ? 24.487 26.165 -21.741 1.00 80.19 177 PRO A CA 1
ATOM 1216 C C . PRO A 1 177 ? 23.651 26.071 -23.014 1.00 80.19 177 PRO A C 1
ATOM 1218 O O . PRO A 1 177 ? 23.950 25.301 -23.919 1.00 80.19 177 PRO A O 1
ATOM 1221 N N . GLY A 1 178 ? 22.585 26.866 -23.067 1.00 82.75 178 GLY A N 1
ATOM 1222 C CA . GLY A 1 178 ? 21.509 26.645 -24.033 1.00 82.75 178 GLY A CA 1
ATOM 1223 C C . GLY A 1 178 ? 20.459 2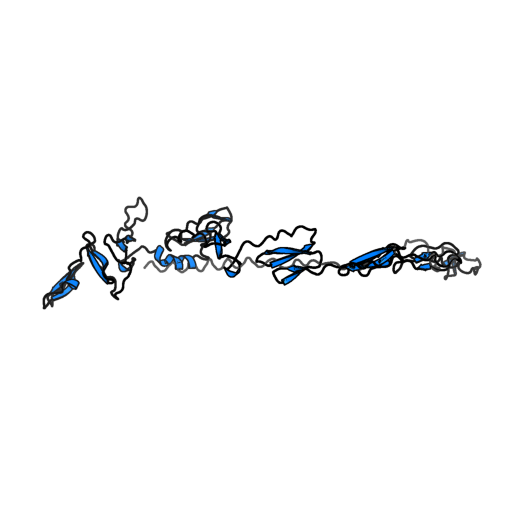5.644 -23.544 1.00 82.75 178 GLY A C 1
ATOM 1224 O O . GLY A 1 178 ? 19.462 25.462 -24.228 1.00 82.75 178 GLY A O 1
ATOM 1225 N N . GLY A 1 179 ? 20.626 25.049 -22.359 1.00 89.25 179 GLY A N 1
ATOM 1226 C CA . GLY A 1 179 ? 19.590 24.291 -21.668 1.00 89.25 179 GLY A CA 1
ATOM 1227 C C . GLY A 1 179 ? 18.654 25.157 -20.815 1.00 89.25 179 GLY A C 1
ATOM 1228 O O . GLY A 1 179 ? 18.960 26.298 -20.458 1.00 89.25 179 GLY A O 1
ATOM 1229 N N . GLN A 1 180 ? 17.508 24.583 -20.461 1.00 92.19 180 GLN A N 1
ATOM 1230 C CA . GLN A 1 180 ? 16.528 25.105 -19.513 1.00 92.19 180 GLN A CA 1
ATOM 1231 C C . GLN A 1 180 ? 16.262 24.083 -18.399 1.00 92.19 180 GLN A C 1
ATOM 1233 O O . GLN A 1 180 ? 16.340 22.871 -18.613 1.00 92.19 180 GLN A O 1
ATOM 1238 N N . CYS A 1 181 ? 15.915 24.585 -17.214 1.00 95.00 181 CYS A N 1
ATOM 1239 C CA . CYS A 1 181 ? 15.509 23.759 -16.081 1.00 95.00 181 CYS A CA 1
ATOM 1240 C C . CYS A 1 181 ? 14.060 23.299 -16.252 1.00 95.00 181 CYS A C 1
ATOM 1242 O O . CYS A 1 181 ? 13.130 24.102 -16.180 1.00 95.00 181 CYS A O 1
ATOM 1244 N N . CYS A 1 182 ? 13.878 22.000 -16.428 1.00 94.56 182 CYS A N 1
ATOM 1245 C CA . CYS A 1 182 ? 12.582 21.347 -16.456 1.00 94.56 182 CYS A CA 1
ATOM 1246 C C . CYS A 1 182 ? 12.262 20.770 -15.085 1.00 94.56 182 CYS A C 1
ATOM 1248 O O . CYS A 1 182 ? 13.039 19.985 -14.540 1.00 94.56 182 CYS A O 1
ATOM 1250 N N . GLU A 1 183 ? 11.116 21.162 -14.538 1.00 90.19 183 GLU A N 1
ATOM 1251 C CA . GLU A 1 183 ? 10.638 20.669 -13.251 1.00 90.19 183 GLU A CA 1
ATOM 1252 C C . GLU A 1 183 ? 10.289 19.181 -13.375 1.00 90.19 183 GLU A C 1
ATOM 1254 O O . GLU A 1 183 ? 9.433 18.780 -14.165 1.00 90.19 183 GLU A O 1
ATOM 1259 N N . GLY A 1 184 ? 11.019 18.358 -12.631 1.00 82.69 184 GLY A N 1
ATOM 1260 C CA . GLY A 1 184 ? 10.777 16.935 -12.486 1.00 82.69 184 GLY A CA 1
ATOM 1261 C C . GLY A 1 184 ? 9.906 16.637 -11.268 1.00 82.69 184 GLY A C 1
ATOM 1262 O O . GLY A 1 184 ? 9.340 17.512 -10.610 1.00 82.69 184 GLY A O 1
ATOM 1263 N N . CYS A 1 185 ? 9.810 15.356 -10.936 1.00 76.69 185 CYS A N 1
ATOM 1264 C CA . CYS A 1 185 ? 9.059 14.917 -9.769 1.00 76.69 185 CYS A CA 1
ATOM 1265 C C . CYS A 1 185 ? 9.787 15.294 -8.475 1.00 76.69 185 CYS A C 1
ATOM 1267 O O . CYS A 1 185 ? 11.019 15.303 -8.418 1.00 76.69 185 CYS A O 1
ATOM 1269 N N . PHE A 1 186 ? 9.025 15.539 -7.408 1.00 75.62 186 PHE A N 1
ATOM 1270 C CA . PHE A 1 186 ? 9.563 15.705 -6.051 1.00 75.62 186 PHE A CA 1
ATOM 1271 C C . PHE A 1 186 ? 10.567 16.869 -5.896 1.00 75.62 186 PHE A C 1
ATOM 1273 O O . PHE A 1 186 ? 11.443 16.815 -5.038 1.00 75.62 186 PHE A O 1
ATOM 1280 N N . GLY A 1 187 ? 10.451 17.925 -6.713 1.00 77.31 187 GLY A N 1
ATOM 1281 C CA . GLY A 1 187 ? 11.335 19.099 -6.656 1.00 77.31 187 GLY A CA 1
ATOM 1282 C C . GLY A 1 187 ? 12.727 18.888 -7.262 1.00 77.31 187 GLY A C 1
ATOM 1283 O O . GLY A 1 187 ? 13.594 19.740 -7.085 1.00 77.31 187 GLY A O 1
ATOM 1284 N N . SER A 1 188 ? 12.941 17.768 -7.961 1.00 82.19 188 SER A N 1
ATOM 1285 C CA . SER A 1 188 ? 14.116 17.578 -8.818 1.00 82.19 188 SER A CA 1
ATOM 1286 C C . SER A 1 188 ? 13.976 18.376 -10.111 1.00 82.19 188 SER A C 1
ATOM 1288 O O . SER A 1 188 ? 12.861 18.596 -10.585 1.00 82.19 188 SER A O 1
ATOM 1290 N N . PHE A 1 189 ? 15.094 18.793 -10.699 1.00 91.56 189 PHE A N 1
ATOM 1291 C CA . PHE A 1 189 ? 15.125 19.406 -12.021 1.00 91.56 189 PHE A CA 1
ATOM 1292 C C . PHE A 1 189 ? 15.917 18.532 -12.993 1.00 91.56 189 PHE A C 1
ATOM 1294 O O . PHE A 1 189 ? 16.917 17.906 -12.649 1.00 91.56 189 PHE A O 1
ATOM 1301 N N . SER A 1 190 ? 15.454 18.495 -14.235 1.00 91.75 190 SER A N 1
ATOM 1302 C CA . SER A 1 190 ? 16.173 17.903 -15.363 1.00 91.75 190 SER A CA 1
ATOM 1303 C C . SER A 1 190 ? 16.489 18.980 -16.389 1.00 91.75 190 SER A C 1
ATOM 1305 O O . SER A 1 190 ? 15.777 19.978 -16.480 1.00 91.75 190 SER A O 1
ATOM 1307 N N . CYS A 1 191 ? 17.544 18.784 -17.168 1.00 93.25 191 CYS A N 1
ATOM 1308 C CA . CYS A 1 191 ? 17.920 19.714 -18.222 1.00 93.25 191 CYS A CA 1
ATOM 1309 C C . CYS A 1 191 ? 17.310 19.277 -19.553 1.00 93.25 191 CYS A C 1
ATOM 1311 O O . CYS A 1 191 ? 17.406 18.107 -19.919 1.00 93.25 191 CYS A O 1
ATOM 1313 N N . ALA A 1 192 ? 16.718 20.221 -20.277 1.00 92.56 192 ALA A N 1
ATOM 1314 C CA . ALA A 1 192 ? 16.335 20.054 -21.678 1.00 92.56 192 ALA A CA 1
ATOM 1315 C C . ALA A 1 192 ? 16.917 21.209 -22.505 1.00 92.56 192 ALA A C 1
ATOM 1317 O O . ALA A 1 192 ? 17.175 22.268 -21.929 1.00 92.56 192 ALA A O 1
ATOM 1318 N N . PRO A 1 193 ? 17.113 21.062 -23.825 1.00 91.06 193 PRO A N 1
ATOM 1319 C CA . PRO A 1 193 ? 17.443 22.190 -24.695 1.00 91.06 193 PRO A CA 1
ATOM 1320 C C . PRO A 1 193 ? 16.410 23.320 -24.555 1.00 91.06 193 PRO A C 1
ATOM 1322 O O . PRO A 1 193 ? 15.218 23.063 -24.368 1.00 91.06 193 PRO A O 1
ATOM 1325 N N . ALA A 1 194 ? 16.845 24.581 -24.601 1.00 86.12 194 ALA A N 1
ATOM 1326 C CA . ALA A 1 194 ? 15.973 25.745 -24.405 1.00 86.12 194 ALA A CA 1
ATOM 1327 C C . ALA A 1 194 ? 14.950 25.944 -25.538 1.00 86.12 194 ALA A C 1
ATOM 1329 O O . ALA A 1 194 ? 13.985 26.690 -25.368 1.00 86.12 194 ALA A O 1
ATOM 1330 N N . ASP A 1 195 ? 15.159 25.307 -26.689 1.00 89.38 195 ASP A N 1
ATOM 1331 C CA . ASP A 1 195 ? 14.257 25.296 -27.839 1.00 89.38 195 ASP A CA 1
ATOM 1332 C C . ASP A 1 195 ? 13.307 24.085 -27.870 1.00 89.38 195 ASP A C 1
ATOM 1334 O O . ASP A 1 195 ? 12.371 24.064 -28.673 1.00 89.38 195 ASP A O 1
ATOM 1338 N N . GLU A 1 196 ? 13.477 23.118 -26.967 1.00 90.94 196 GLU A N 1
ATOM 1339 C CA . GLU A 1 196 ? 12.576 21.977 -26.816 1.00 90.94 196 GLU A CA 1
ATOM 1340 C C . GLU A 1 196 ? 11.526 22.211 -25.717 1.00 90.94 196 GLU A C 1
ATOM 1342 O O . GLU A 1 196 ? 11.651 23.082 -24.860 1.00 90.94 196 GLU A O 1
ATOM 1347 N N . MET A 1 197 ? 10.431 21.449 -25.737 1.00 89.81 197 MET A N 1
ATOM 1348 C CA . MET A 1 197 ? 9.490 21.431 -24.612 1.00 89.81 197 MET A CA 1
ATOM 1349 C C . MET A 1 197 ? 10.014 20.481 -23.537 1.00 89.81 197 MET A C 1
ATOM 1351 O O . MET A 1 197 ? 10.515 19.406 -23.859 1.00 89.81 197 MET A O 1
ATOM 1355 N N . CYS A 1 198 ? 9.838 20.842 -22.265 1.00 91.62 198 CYS A N 1
ATOM 1356 C CA . CYS A 1 198 ? 10.194 19.951 -21.168 1.00 91.62 198 CYS A CA 1
ATOM 1357 C C . CYS A 1 198 ? 9.503 18.587 -21.316 1.00 91.62 198 CYS A C 1
ATOM 1359 O O . CYS A 1 198 ? 8.295 18.547 -21.586 1.00 91.62 198 CYS A O 1
ATOM 1361 N N . PRO A 1 199 ? 10.237 17.474 -21.131 1.00 87.19 199 PRO A N 1
ATOM 1362 C CA . PRO A 1 199 ? 9.637 16.154 -21.173 1.00 87.19 199 PRO A CA 1
ATOM 1363 C C . PRO A 1 199 ? 8.553 16.064 -20.098 1.00 87.19 199 PRO A C 1
ATOM 1365 O O . PRO A 1 199 ? 8.765 16.447 -18.948 1.00 87.19 199 PRO A O 1
ATOM 1368 N N . VAL A 1 200 ? 7.375 15.565 -20.476 1.00 79.94 200 VAL A N 1
ATOM 1369 C CA . VAL A 1 200 ? 6.315 15.262 -19.511 1.00 79.94 200 VAL A CA 1
ATOM 1370 C C . VAL A 1 200 ? 6.793 14.065 -18.699 1.00 79.94 200 VAL A C 1
ATOM 1372 O O . VAL A 1 200 ? 6.814 12.941 -19.196 1.00 79.94 200 VAL A O 1
ATOM 1375 N N . VAL A 1 201 ? 7.244 14.316 -17.473 1.00 75.50 201 VAL A N 1
ATOM 1376 C CA . VAL A 1 201 ? 7.654 13.251 -16.561 1.00 75.50 201 VAL A CA 1
ATOM 1377 C C . VAL A 1 201 ? 6.393 12.657 -15.940 1.00 75.50 201 VAL A C 1
ATOM 1379 O O . VAL A 1 201 ? 5.703 13.326 -15.171 1.00 75.50 201 VAL A O 1
ATOM 1382 N N . ASP A 1 202 ? 6.088 11.400 -16.271 1.00 68.31 202 ASP A N 1
ATOM 1383 C CA . ASP A 1 202 ? 5.072 10.615 -15.564 1.00 68.31 202 ASP A CA 1
ATOM 1384 C C . ASP A 1 202 ? 5.585 10.319 -14.150 1.00 68.31 202 ASP A C 1
ATOM 1386 O O . ASP A 1 202 ? 6.307 9.349 -13.904 1.00 68.31 202 ASP A O 1
ATOM 1390 N N . CYS A 1 203 ? 5.253 11.199 -13.208 1.00 64.75 203 CYS A N 1
ATOM 1391 C CA . CYS A 1 203 ? 5.592 10.990 -11.810 1.00 64.75 203 CYS A CA 1
ATOM 1392 C C . CYS A 1 203 ? 4.801 9.799 -11.261 1.00 64.75 203 CYS A C 1
ATOM 1394 O O . CYS A 1 203 ? 3.570 9.805 -11.357 1.00 64.75 203 CYS A O 1
ATOM 1396 N N . PRO A 1 204 ? 5.462 8.789 -10.659 1.00 58.25 204 PRO A N 1
ATOM 1397 C CA . PRO A 1 204 ? 4.754 7.693 -10.022 1.00 58.25 204 PRO A CA 1
ATOM 1398 C C . PRO A 1 204 ? 3.863 8.270 -8.922 1.00 58.25 204 PRO A C 1
ATOM 1400 O O . PRO A 1 204 ? 4.333 8.931 -7.998 1.00 58.25 204 PRO A O 1
ATOM 1403 N N . THR A 1 205 ? 2.562 8.035 -9.057 1.00 60.16 205 THR A N 1
ATOM 1404 C CA . THR A 1 205 ? 1.504 8.603 -8.217 1.00 60.16 205 THR A CA 1
ATOM 1405 C C . THR A 1 205 ? 1.590 8.172 -6.755 1.00 60.16 205 THR A C 1
ATOM 1407 O O . THR A 1 205 ? 1.011 8.827 -5.900 1.00 60.16 205 THR A O 1
ATOM 1410 N N . GLU A 1 206 ? 2.320 7.108 -6.426 1.00 62.62 206 GLU A N 1
ATOM 1411 C CA . GLU A 1 206 ? 2.293 6.511 -5.093 1.00 62.62 206 GLU A CA 1
ATOM 1412 C C . GLU A 1 206 ? 3.335 7.120 -4.143 1.00 62.62 206 GLU A C 1
ATOM 1414 O O . GLU A 1 206 ? 4.469 6.649 -4.045 1.00 62.62 206 GLU A O 1
ATOM 1419 N N . CYS A 1 207 ? 2.931 8.124 -3.364 1.00 72.06 207 CYS A N 1
ATOM 1420 C CA . CYS A 1 207 ? 3.663 8.488 -2.151 1.00 72.06 207 CYS A CA 1
ATOM 1421 C C . CYS A 1 207 ? 3.589 7.329 -1.133 1.00 72.06 207 CYS A C 1
ATOM 1423 O O . CYS A 1 207 ? 2.574 6.636 -1.030 1.00 72.06 207 CYS A O 1
ATOM 1425 N N . ARG A 1 208 ? 4.656 7.060 -0.377 1.00 75.62 208 ARG A N 1
ATOM 1426 C CA . ARG A 1 208 ? 4.694 6.003 0.652 1.00 75.62 208 ARG A CA 1
ATOM 1427 C C . ARG A 1 208 ? 4.655 6.563 2.064 1.00 75.62 208 ARG A C 1
ATOM 1429 O O . ARG A 1 208 ? 4.129 5.893 2.953 1.00 75.62 208 ARG A O 1
ATOM 1436 N N . SER A 1 209 ? 5.188 7.759 2.263 1.00 77.25 209 SER A N 1
ATOM 1437 C CA . SER A 1 209 ? 5.189 8.487 3.525 1.00 77.25 209 SER A CA 1
ATOM 1438 C C . SER A 1 209 ? 4.964 9.986 3.289 1.00 77.25 209 SER A C 1
ATOM 1440 O O . SER A 1 209 ? 4.957 10.464 2.157 1.00 77.25 209 SER A O 1
ATOM 1442 N N . GLY A 1 210 ? 4.775 10.750 4.369 1.00 73.69 210 GLY A N 1
ATOM 1443 C CA . GLY A 1 210 ? 4.672 12.211 4.287 1.00 73.69 210 GLY A CA 1
ATOM 1444 C C . GLY A 1 210 ? 5.958 12.901 3.815 1.00 73.69 210 GLY A C 1
ATOM 1445 O O . GLY A 1 210 ? 5.889 14.025 3.336 1.00 73.69 210 GLY A O 1
ATOM 1446 N N . GLU A 1 211 ? 7.113 12.235 3.900 1.00 79.62 211 GLU A N 1
ATOM 1447 C CA . GLU A 1 211 ? 8.394 12.776 3.417 1.00 79.62 211 GLU A CA 1
ATOM 1448 C C . GLU A 1 211 ? 8.457 12.814 1.885 1.00 79.62 211 GLU A C 1
ATOM 1450 O O . GLU A 1 211 ? 9.169 13.638 1.319 1.00 79.62 211 GLU A O 1
ATOM 1455 N N . ASP A 1 212 ? 7.648 11.985 1.218 1.00 77.12 212 ASP A N 1
ATOM 1456 C CA . ASP A 1 212 ? 7.534 11.953 -0.241 1.00 77.12 212 ASP A CA 1
ATOM 1457 C C . ASP A 1 212 ? 6.711 13.137 -0.796 1.00 77.12 212 ASP A C 1
ATOM 1459 O O . ASP A 1 212 ? 6.588 13.292 -2.011 1.00 77.12 212 ASP A O 1
ATOM 1463 N N . CYS A 1 213 ? 6.139 13.981 0.076 1.00 79.56 213 CYS A N 1
ATOM 1464 C CA . CYS A 1 213 ? 5.297 15.117 -0.293 1.00 79.56 213 CYS A CA 1
ATOM 1465 C C . CYS A 1 213 ? 5.936 16.451 0.153 1.00 79.56 213 CYS A C 1
ATOM 1467 O O . CYS A 1 213 ? 5.771 16.854 1.305 1.00 79.56 213 CYS A O 1
ATOM 1469 N N . PRO A 1 214 ? 6.598 17.203 -0.756 1.00 72.81 214 PRO A N 1
ATOM 1470 C CA . PRO A 1 214 ? 7.360 18.417 -0.420 1.00 72.81 214 PRO A CA 1
ATOM 1471 C C . PRO A 1 214 ? 6.550 19.529 0.264 1.00 72.81 214 PRO A C 1
ATOM 1473 O O . PRO A 1 214 ? 7.110 20.400 0.927 1.00 72.81 214 PRO A O 1
ATOM 1476 N N . SER A 1 215 ? 5.229 19.529 0.083 1.00 75.50 215 SER A N 1
ATOM 1477 C CA . SER A 1 215 ? 4.328 20.577 0.569 1.00 75.50 215 SER A CA 1
ATOM 1478 C C . SER A 1 215 ? 3.009 20.035 1.133 1.00 75.50 215 SER A C 1
ATOM 1480 O O . SER A 1 215 ? 2.010 20.756 1.160 1.00 75.50 215 SER A O 1
ATOM 1482 N N . GLY A 1 216 ? 2.972 18.778 1.592 1.00 81.75 216 GLY A N 1
ATOM 1483 C CA . GLY A 1 216 ? 1.701 18.149 1.947 1.00 81.75 216 GLY A CA 1
ATOM 1484 C C . GLY A 1 216 ? 1.777 16.833 2.715 1.00 81.75 216 GLY A C 1
ATOM 1485 O O . GLY A 1 216 ? 2.834 16.403 3.158 1.00 81.75 216 GLY A O 1
ATOM 1486 N N . ASN A 1 217 ? 0.618 16.194 2.866 1.00 84.56 217 ASN A N 1
ATOM 1487 C CA . ASN A 1 217 ? 0.481 14.858 3.434 1.00 84.56 217 ASN A CA 1
ATOM 1488 C C . ASN A 1 217 ? 0.345 13.828 2.312 1.00 84.56 217 ASN A C 1
ATOM 1490 O O . ASN A 1 217 ? -0.352 14.076 1.326 1.00 84.56 217 ASN A O 1
ATOM 1494 N N . CYS A 1 218 ? 0.946 12.655 2.496 1.00 84.50 218 CYS A N 1
ATOM 1495 C CA . CYS A 1 218 ? 0.625 11.498 1.675 1.00 84.50 218 CYS A CA 1
ATOM 1496 C C . CYS A 1 218 ? -0.722 10.924 2.126 1.00 84.50 218 CYS A C 1
ATOM 1498 O O . CYS A 1 218 ? -0.837 10.372 3.221 1.00 84.50 218 CYS A O 1
ATOM 1500 N N . CYS A 1 219 ? -1.745 11.103 1.300 1.00 84.12 219 CYS A N 1
ATOM 1501 C CA . CYS A 1 219 ? -3.107 10.664 1.558 1.00 84.12 219 CYS A CA 1
ATOM 1502 C C . CYS A 1 219 ? -3.410 9.389 0.781 1.00 84.12 219 CYS A C 1
ATOM 1504 O O . CYS A 1 219 ? -2.870 9.179 -0.299 1.00 84.12 219 CYS A O 1
ATOM 1506 N N . ALA A 1 220 ? -4.279 8.545 1.331 1.00 81.12 220 ALA A N 1
ATOM 1507 C CA . ALA A 1 220 ? -4.852 7.418 0.611 1.00 81.12 220 ALA A CA 1
ATOM 1508 C C . ALA A 1 220 ? -6.266 7.791 0.168 1.00 81.12 220 ALA A C 1
ATOM 1510 O O . ALA A 1 220 ? -7.064 8.285 0.964 1.00 81.12 220 ALA A O 1
ATOM 1511 N N . ASP A 1 221 ? -6.564 7.560 -1.100 1.00 79.12 221 ASP A N 1
ATOM 1512 C CA . ASP A 1 221 ? -7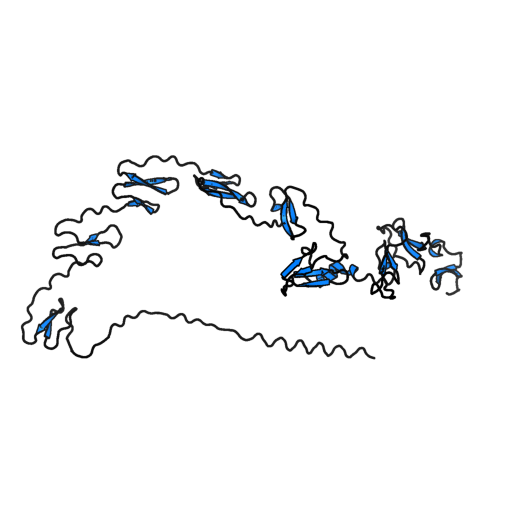.916 7.587 -1.624 1.00 79.12 221 ASP A CA 1
ATOM 1513 C C . ASP A 1 221 ? -8.679 6.383 -1.052 1.00 79.12 221 ASP A C 1
ATOM 1515 O O . ASP A 1 221 ? -8.255 5.234 -1.195 1.00 79.12 221 ASP A O 1
ATOM 1519 N N . CYS A 1 222 ? -9.777 6.645 -0.342 1.00 69.88 222 CYS A N 1
ATOM 1520 C CA . CYS A 1 222 ? -10.501 5.609 0.395 1.00 69.88 222 CYS A CA 1
ATOM 1521 C C . CYS A 1 222 ? -11.260 4.636 -0.530 1.00 69.88 222 CYS A C 1
ATOM 1523 O O . CYS A 1 222 ? -11.607 3.545 -0.086 1.00 69.88 222 CYS A O 1
ATOM 1525 N N . GLU A 1 223 ? -11.537 5.012 -1.783 1.00 62.09 223 GLU A N 1
ATOM 1526 C CA . GLU A 1 223 ? -12.260 4.166 -2.744 1.00 62.09 223 GLU A CA 1
ATOM 1527 C C . GLU A 1 223 ? -11.305 3.255 -3.516 1.00 62.09 223 GLU A C 1
ATOM 1529 O O . GLU A 1 223 ? -11.619 2.101 -3.800 1.00 62.09 223 GLU A O 1
ATOM 1534 N N . THR A 1 224 ? -10.125 3.771 -3.850 1.00 68.44 224 THR A N 1
ATOM 1535 C CA . THR A 1 224 ? -9.181 3.096 -4.749 1.00 68.44 224 THR A CA 1
ATOM 1536 C C . THR A 1 224 ? -7.946 2.549 -4.038 1.00 68.44 224 THR A C 1
ATOM 1538 O O . THR A 1 224 ? -7.222 1.736 -4.608 1.00 68.44 224 THR A O 1
ATOM 1541 N N . GLY A 1 225 ? -7.669 2.995 -2.808 1.00 65.75 225 GLY A N 1
ATOM 1542 C CA . GLY A 1 225 ? -6.425 2.706 -2.091 1.00 65.75 225 GLY A CA 1
ATOM 1543 C C . GLY A 1 225 ? -5.193 3.399 -2.687 1.00 65.75 225 GLY A C 1
ATOM 1544 O O . GLY A 1 225 ? -4.087 3.226 -2.167 1.00 65.75 225 GLY A O 1
ATOM 1545 N N . ALA A 1 226 ? -5.363 4.185 -3.756 1.00 75.50 226 ALA A N 1
ATOM 1546 C CA . ALA A 1 226 ? -4.286 4.921 -4.395 1.00 75.50 226 ALA A CA 1
ATOM 1547 C C . ALA A 1 226 ? -3.755 5.997 -3.447 1.00 75.50 226 ALA A C 1
ATOM 1549 O O . ALA A 1 226 ? -4.518 6.704 -2.788 1.00 75.50 226 ALA A O 1
ATOM 1550 N N . ARG A 1 227 ? -2.434 6.132 -3.368 1.00 78.56 227 ARG A N 1
ATOM 1551 C CA . ARG A 1 227 ? -1.802 7.169 -2.550 1.00 78.56 227 ARG A CA 1
ATOM 1552 C C . ARG A 1 227 ? -1.559 8.413 -3.395 1.00 78.56 227 ARG A C 1
ATOM 1554 O O . ARG A 1 227 ? -1.289 8.278 -4.579 1.00 78.56 227 ARG A O 1
ATOM 1561 N N . TYR A 1 228 ? -1.688 9.603 -2.817 1.00 82.62 228 TYR A N 1
ATOM 1562 C CA . TYR A 1 228 ? -1.470 10.881 -3.497 1.00 82.62 228 TYR A CA 1
ATOM 1563 C C . TYR A 1 228 ? -1.023 11.968 -2.512 1.00 82.62 228 TYR A C 1
ATOM 1565 O O . TYR A 1 228 ? -1.411 11.966 -1.343 1.00 82.62 228 TYR A O 1
ATOM 1573 N N . CYS A 1 229 ? -0.227 12.933 -2.973 1.00 83.12 229 CYS A N 1
ATOM 1574 C CA . CYS A 1 229 ? 0.151 14.083 -2.153 1.00 83.12 229 CYS A CA 1
ATOM 1575 C C . CYS A 1 229 ? -0.969 15.132 -2.131 1.00 83.12 229 CYS A C 1
ATOM 1577 O O . CYS A 1 229 ? -1.404 15.613 -3.176 1.00 83.12 229 CYS A O 1
ATOM 1579 N N . SER A 1 230 ? -1.409 15.524 -0.936 1.00 82.19 230 SER A N 1
ATOM 1580 C CA . SER A 1 230 ? -2.384 16.597 -0.721 1.00 82.19 230 SER A CA 1
ATOM 1581 C C . SER A 1 230 ? -1.747 17.745 0.047 1.00 82.19 230 SER A C 1
ATOM 1583 O O . SER A 1 230 ? -1.165 17.535 1.108 1.00 82.19 230 SER A O 1
ATOM 1585 N N . SER A 1 231 ? -1.922 18.979 -0.426 1.00 85.00 231 SER A N 1
ATOM 1586 C CA . SER A 1 231 ? -1.482 20.188 0.286 1.00 85.00 231 SER A CA 1
ATOM 1587 C C . SER A 1 231 ? -2.323 20.512 1.535 1.00 85.00 231 SER A C 1
ATOM 1589 O O . SER A 1 231 ? -2.025 21.468 2.247 1.00 85.00 231 SER A O 1
ATOM 1591 N N . GLY A 1 232 ? -3.399 19.760 1.797 1.00 82.25 232 GLY A N 1
ATOM 1592 C CA . GLY A 1 232 ? -4.275 19.907 2.964 1.00 82.25 232 GLY A CA 1
ATOM 1593 C C . GLY A 1 232 ? -4.284 18.672 3.878 1.00 82.25 232 GLY A C 1
ATOM 1594 O O . GLY A 1 232 ? -3.628 17.668 3.582 1.00 82.25 232 GLY A O 1
ATOM 1595 N N . PRO A 1 233 ? -5.025 18.709 5.004 1.00 80.19 233 PRO A N 1
ATOM 1596 C CA . PRO A 1 233 ? -5.315 17.497 5.765 1.00 80.19 233 PRO A CA 1
ATOM 1597 C C . PRO A 1 233 ? -6.027 16.495 4.854 1.00 80.19 233 PRO A C 1
ATOM 1599 O O . PRO A 1 233 ? -6.867 16.886 4.037 1.00 80.19 233 PRO A O 1
ATOM 1602 N N . CYS A 1 234 ? -5.673 15.215 4.968 1.00 79.38 234 CYS A N 1
ATOM 1603 C CA . CYS A 1 234 ? -6.312 14.186 4.161 1.00 79.38 234 CYS A CA 1
ATOM 1604 C C . CYS A 1 234 ? -7.827 14.212 4.400 1.00 79.38 234 CYS A C 1
ATOM 1606 O O . CYS A 1 234 ? -8.242 14.382 5.554 1.00 79.38 234 CYS A O 1
ATOM 1608 N N . PRO A 1 235 ? -8.656 14.077 3.347 1.00 78.19 235 PRO A N 1
ATOM 1609 C CA . PRO A 1 235 ? -10.077 13.857 3.547 1.00 78.19 235 PRO A CA 1
ATOM 1610 C C . PRO A 1 235 ? -10.210 12.655 4.478 1.00 78.19 235 PRO A C 1
ATOM 1612 O O . PRO A 1 235 ? -9.650 11.592 4.213 1.00 78.19 235 PRO A O 1
ATOM 1615 N N . GLY A 1 236 ? -10.848 12.865 5.629 1.00 63.31 236 GLY A N 1
ATOM 1616 C CA . GLY A 1 236 ? -11.045 11.790 6.584 1.00 63.31 236 GLY A CA 1
ATOM 1617 C C . GLY A 1 236 ? -11.862 10.716 5.891 1.00 63.31 236 GLY A C 1
ATOM 1618 O O . GLY A 1 236 ? -13.006 10.979 5.515 1.00 63.31 236 GLY A O 1
ATOM 1619 N N . CYS A 1 237 ? -11.289 9.525 5.713 1.00 62.00 237 CYS A N 1
ATOM 1620 C CA . CYS A 1 237 ? -12.124 8.366 5.455 1.00 62.00 237 CYS A CA 1
ATOM 1621 C C . CYS A 1 237 ? -13.167 8.311 6.584 1.00 62.00 237 CYS A C 1
ATOM 1623 O O . CYS A 1 237 ? -12.843 8.689 7.723 1.00 62.00 237 CYS A O 1
ATOM 1625 N N . PRO A 1 238 ? -14.411 7.885 6.303 1.00 59.03 238 PRO A N 1
ATOM 1626 C CA . PRO A 1 238 ? -15.336 7.563 7.379 1.00 59.03 238 PRO A CA 1
ATOM 1627 C C . PRO A 1 238 ? -14.592 6.687 8.398 1.00 59.03 238 PRO A C 1
ATOM 1629 O O . PRO A 1 238 ? -13.765 5.864 7.977 1.00 59.03 238 PRO A O 1
ATOM 1632 N N . PRO A 1 239 ? -14.789 6.918 9.714 1.00 51.19 239 PRO A N 1
ATOM 1633 C CA . PRO A 1 239 ? -14.140 6.099 10.724 1.00 51.19 239 PRO A CA 1
ATOM 1634 C C . PRO A 1 239 ? -14.379 4.640 10.343 1.00 51.19 239 PRO A C 1
ATOM 1636 O O . PRO A 1 239 ? -15.485 4.321 9.891 1.00 51.19 239 PRO A O 1
ATOM 1639 N N . PRO A 1 240 ? -13.339 3.794 10.411 1.00 52.69 240 PRO A N 1
ATOM 1640 C CA . PRO A 1 240 ? -13.481 2.413 10.007 1.00 52.69 240 PRO A CA 1
ATOM 1641 C C . PRO A 1 240 ? -14.697 1.819 10.724 1.00 52.69 240 PRO A C 1
ATOM 1643 O O . PRO A 1 240 ? -14.942 2.191 11.881 1.00 52.69 240 PRO A O 1
ATOM 1646 N N . PRO A 1 241 ? -15.437 0.922 10.052 1.00 58.91 241 PRO A N 1
ATOM 1647 C CA . PRO A 1 241 ? -16.416 0.100 10.727 1.00 58.91 241 PRO A CA 1
ATOM 1648 C C . PRO A 1 241 ? -15.783 -0.446 12.008 1.00 58.91 241 PRO A C 1
ATOM 1650 O O . PRO A 1 241 ? -14.578 -0.745 12.023 1.00 58.91 241 PRO A O 1
ATOM 1653 N N . GLY A 1 242 ? -16.549 -0.523 13.098 1.00 67.56 242 GLY A N 1
ATOM 1654 C CA . GLY A 1 242 ? -16.043 -1.138 14.328 1.00 67.56 242 GLY A CA 1
ATOM 1655 C C . GLY A 1 242 ? -15.422 -2.507 14.001 1.00 67.56 242 GLY A C 1
ATOM 1656 O O . GLY A 1 242 ? -15.836 -3.126 13.024 1.00 67.56 242 GLY A O 1
ATOM 1657 N N . PRO A 1 243 ? -14.452 -3.025 14.777 1.00 71.56 243 PRO A N 1
ATOM 1658 C CA . PRO A 1 243 ? -13.708 -4.251 14.437 1.00 71.56 243 PRO A CA 1
ATOM 1659 C C . PRO A 1 243 ? -14.585 -5.489 14.160 1.00 71.56 243 PRO A C 1
ATOM 1661 O O . PRO A 1 243 ? -14.087 -6.484 13.643 1.00 71.56 243 PRO A O 1
ATOM 1664 N N . CYS A 1 244 ? -15.878 -5.422 14.489 1.00 83.62 244 CYS A N 1
ATOM 1665 C CA . CYS A 1 244 ? -16.867 -6.468 14.277 1.00 83.62 244 CYS A CA 1
ATOM 1666 C C . CYS A 1 244 ? -17.918 -6.176 13.200 1.00 83.62 244 CYS A C 1
ATOM 1668 O O . CYS A 1 244 ? -18.717 -7.063 12.899 1.00 83.62 244 CYS A O 1
ATOM 1670 N N . GLU A 1 245 ? -17.953 -4.977 12.620 1.00 87.19 245 GLU A N 1
ATOM 1671 C CA . GLU A 1 245 ? -18.852 -4.691 11.504 1.00 87.19 245 GLU A CA 1
ATOM 1672 C C . GLU A 1 245 ? -18.380 -5.442 10.244 1.00 87.19 245 GLU A C 1
ATOM 1674 O O . GLU A 1 245 ? -17.174 -5.492 9.978 1.00 87.19 245 GLU A O 1
ATOM 1679 N N . PRO A 1 246 ? -19.298 -6.063 9.475 1.00 91.62 246 PRO A N 1
ATOM 1680 C CA . PRO A 1 246 ? -18.952 -6.722 8.221 1.00 91.62 246 PRO A CA 1
ATOM 1681 C C . PRO A 1 246 ? -18.188 -5.783 7.286 1.00 91.62 246 PRO A C 1
ATOM 1683 O O . PRO A 1 246 ? -18.599 -4.646 7.070 1.00 91.62 246 PRO A O 1
ATOM 1686 N N . MET A 1 247 ? -17.114 -6.283 6.684 1.00 93.31 247 MET A N 1
ATOM 1687 C CA . MET A 1 247 ? -16.398 -5.585 5.626 1.00 93.31 247 MET A CA 1
ATOM 1688 C C . MET A 1 247 ? -17.223 -5.597 4.337 1.00 93.31 247 MET A C 1
ATOM 1690 O O . MET A 1 247 ? -17.607 -6.650 3.820 1.00 93.31 247 MET A O 1
ATOM 1694 N N . GLU A 1 248 ? -17.425 -4.421 3.760 1.00 94.06 248 GLU A N 1
ATOM 1695 C CA . GLU A 1 248 ? -17.998 -4.219 2.438 1.00 94.06 248 GLU A CA 1
ATOM 1696 C C . GLU A 1 248 ? -16.901 -4.371 1.375 1.00 94.06 248 GLU A C 1
ATOM 1698 O O . GLU A 1 248 ? -16.404 -3.407 0.790 1.00 94.06 248 GLU A O 1
ATOM 1703 N N . ALA A 1 249 ? -16.494 -5.617 1.134 1.00 94.62 249 ALA A N 1
ATOM 1704 C CA . ALA A 1 249 ? -15.549 -5.971 0.084 1.00 94.62 249 ALA A CA 1
ATOM 1705 C C . ALA A 1 249 ? -16.005 -7.239 -0.644 1.00 94.62 249 ALA A C 1
ATOM 1707 O O . ALA A 1 249 ? -16.332 -8.254 -0.027 1.00 94.62 249 ALA A O 1
ATOM 1708 N N . ARG A 1 250 ? -16.005 -7.200 -1.979 1.00 96.75 250 ARG A N 1
ATOM 1709 C CA . ARG A 1 250 ? -16.328 -8.355 -2.828 1.00 96.75 250 ARG A CA 1
ATOM 1710 C C . ARG A 1 250 ? -15.316 -8.514 -3.953 1.00 96.75 250 ARG A C 1
ATOM 1712 O O . ARG A 1 250 ? -14.913 -7.536 -4.575 1.00 96.75 250 ARG A O 1
ATOM 1719 N N . GLY A 1 251 ? -14.944 -9.754 -4.255 1.00 96.00 251 GLY A N 1
ATOM 1720 C CA . GLY A 1 251 ? -14.208 -10.064 -5.478 1.00 96.00 251 GLY A CA 1
ATOM 1721 C C . GLY A 1 251 ? -15.139 -10.065 -6.694 1.00 96.00 251 GLY A C 1
ATOM 1722 O O . GLY A 1 251 ? -16.241 -10.612 -6.635 1.00 96.00 251 GLY A O 1
ATOM 1723 N N . VAL A 1 252 ? -14.712 -9.446 -7.794 1.00 96.44 252 VAL A N 1
ATOM 1724 C CA . VAL A 1 252 ? -15.457 -9.350 -9.057 1.00 96.44 252 VAL A CA 1
ATOM 1725 C C . VAL A 1 252 ? -14.609 -9.895 -10.207 1.00 96.44 252 VAL A C 1
ATOM 1727 O O . VAL A 1 252 ? -13.401 -9.670 -10.274 1.00 96.44 252 VAL A O 1
ATOM 1730 N N . GLY A 1 253 ? -15.247 -10.630 -11.123 1.00 95.50 253 GLY A N 1
ATOM 1731 C CA . GLY A 1 253 ? -14.619 -11.262 -12.289 1.00 95.50 253 GLY A CA 1
ATOM 1732 C C . GLY A 1 253 ? -14.303 -12.752 -12.101 1.00 95.50 253 GLY A C 1
ATOM 1733 O O . GLY A 1 253 ? -14.176 -13.239 -10.983 1.00 95.50 253 GLY A O 1
ATOM 1734 N N . GLU A 1 254 ? -14.169 -13.488 -13.209 1.00 92.94 254 GLU A N 1
ATOM 1735 C CA . GLU A 1 254 ? -13.982 -14.954 -13.226 1.00 92.94 254 GLU A CA 1
ATOM 1736 C C . GLU A 1 254 ? -12.520 -15.409 -13.020 1.00 92.94 254 GLU A C 1
ATOM 1738 O O . GLU A 1 254 ? -12.106 -16.468 -13.494 1.00 92.94 254 GLU A O 1
ATOM 1743 N N . CYS A 1 255 ? -11.704 -14.616 -12.325 1.00 94.50 255 CYS A N 1
ATOM 1744 C CA . CYS A 1 255 ? -10.333 -14.999 -11.993 1.00 94.50 255 CYS A CA 1
ATOM 1745 C C . CYS A 1 255 ? -10.292 -15.802 -10.688 1.00 94.50 255 CYS A C 1
ATOM 1747 O O . CYS A 1 255 ? -11.023 -15.522 -9.743 1.00 94.50 255 CYS A O 1
ATOM 1749 N N . LEU A 1 256 ? -9.356 -16.748 -10.598 1.00 92.75 256 LEU A N 1
ATOM 1750 C CA . LEU A 1 256 ? -9.044 -17.480 -9.362 1.00 92.75 256 LEU A CA 1
ATOM 1751 C C . LEU A 1 256 ? -7.930 -16.800 -8.545 1.00 92.75 256 LEU A C 1
ATOM 1753 O O . LEU A 1 256 ? -7.214 -17.467 -7.798 1.00 92.75 256 LEU A O 1
ATOM 1757 N N . LEU A 1 257 ? -7.735 -15.490 -8.721 1.00 94.56 257 LEU A N 1
ATOM 1758 C CA . LEU A 1 257 ? -6.745 -14.743 -7.952 1.00 94.56 257 LEU A CA 1
ATOM 1759 C C . LEU A 1 257 ? -7.286 -14.526 -6.533 1.00 94.56 257 LEU A C 1
ATOM 1761 O O . LEU A 1 257 ? -8.411 -14.061 -6.360 1.00 94.56 257 LEU A O 1
ATOM 1765 N N . ALA A 1 258 ? -6.484 -14.878 -5.528 1.00 96.00 258 ALA A N 1
ATOM 1766 C CA . ALA A 1 258 ? -6.784 -14.573 -4.136 1.00 96.00 258 ALA A CA 1
ATOM 1767 C C . ALA A 1 258 ? -6.507 -13.086 -3.892 1.00 96.00 258 ALA A C 1
ATOM 1769 O O . ALA A 1 258 ? -5.362 -12.648 -3.990 1.00 96.00 258 ALA A O 1
ATOM 1770 N N . LEU A 1 259 ? -7.559 -12.321 -3.607 1.00 95.94 259 LEU A N 1
ATOM 1771 C CA . LEU A 1 259 ? -7.474 -10.879 -3.370 1.00 95.94 259 LEU A CA 1
ATOM 1772 C C . LEU A 1 259 ? -7.178 -10.560 -1.898 1.00 95.94 259 LEU A C 1
ATOM 1774 O O . LEU A 1 259 ? -6.602 -9.521 -1.602 1.00 95.94 259 LEU A O 1
ATOM 1778 N N . GLY A 1 260 ? -7.549 -11.461 -0.985 1.00 96.25 260 GLY A N 1
ATOM 1779 C CA . GLY A 1 260 ? -7.331 -11.329 0.455 1.00 96.25 260 GLY A CA 1
ATOM 1780 C C . GLY A 1 260 ? -8.422 -12.037 1.253 1.00 96.25 260 GLY A C 1
ATOM 1781 O O . GLY A 1 260 ? -9.134 -12.894 0.722 1.00 96.25 260 GLY A O 1
ATOM 1782 N N . VAL A 1 261 ? -8.560 -11.681 2.527 1.00 96.75 261 VAL A N 1
ATOM 1783 C CA . VAL A 1 261 ? -9.612 -12.187 3.418 1.00 96.75 261 VAL A CA 1
ATOM 1784 C C . VAL A 1 261 ? -10.419 -11.020 3.974 1.00 96.75 261 VAL A C 1
ATOM 1786 O O . VAL A 1 261 ? -9.843 -10.036 4.429 1.00 96.75 261 VAL A O 1
ATOM 1789 N N . ALA A 1 262 ? -11.744 -11.139 3.944 1.00 95.88 262 ALA A N 1
ATOM 1790 C CA . ALA A 1 262 ? -12.676 -10.169 4.508 1.00 95.88 262 ALA A CA 1
ATOM 1791 C C . ALA A 1 262 ? -13.448 -10.782 5.680 1.00 95.88 262 ALA A C 1
ATOM 1793 O O . ALA A 1 262 ? -13.743 -11.978 5.684 1.00 95.88 262 ALA A O 1
ATOM 1794 N N . TRP A 1 263 ? -13.804 -9.957 6.660 1.00 94.88 263 TRP A N 1
ATOM 1795 C CA . TRP A 1 263 ? -14.772 -10.319 7.690 1.00 94.88 263 TRP A CA 1
ATOM 1796 C C . TRP A 1 263 ? -16.186 -10.087 7.163 1.00 94.88 263 TRP A C 1
ATOM 1798 O O . TRP A 1 263 ? -16.500 -8.972 6.773 1.00 94.88 263 TRP A O 1
ATOM 1808 N N . ASN A 1 264 ? -17.055 -11.096 7.142 1.00 92.50 264 ASN A N 1
ATOM 1809 C CA . ASN A 1 264 ? -18.429 -10.923 6.645 1.00 92.50 264 ASN A CA 1
ATOM 1810 C C . ASN A 1 264 ? -19.471 -10.666 7.752 1.00 92.50 264 ASN A C 1
ATOM 1812 O O . ASN A 1 264 ? -20.665 -10.711 7.465 1.00 92.50 264 ASN A O 1
ATOM 1816 N N . GLY A 1 265 ? -19.039 -10.430 8.995 1.00 87.94 265 GLY A N 1
ATOM 1817 C CA . GLY A 1 265 ? -19.915 -10.331 10.170 1.00 87.94 265 GLY A CA 1
ATOM 1818 C C . GLY A 1 265 ? -19.955 -11.589 11.032 1.00 87.94 265 GLY A C 1
ATOM 1819 O O . GLY A 1 265 ? -20.113 -11.472 12.242 1.00 87.94 265 GLY A O 1
ATOM 1820 N N . ASP A 1 266 ? -19.747 -12.757 10.421 1.00 87.12 266 ASP A N 1
ATOM 1821 C CA . ASP A 1 266 ? -19.867 -14.067 11.074 1.00 87.12 266 ASP A CA 1
ATOM 1822 C C . ASP A 1 266 ? -18.612 -14.936 10.918 1.00 87.12 266 ASP A C 1
ATOM 1824 O O . ASP A 1 266 ? -18.423 -15.904 11.644 1.00 87.12 266 ASP A O 1
ATOM 1828 N N . ALA A 1 267 ? -17.781 -14.683 9.912 1.00 92.00 267 ALA A N 1
ATOM 1829 C CA . ALA A 1 267 ? -16.595 -15.468 9.623 1.00 92.00 267 ALA A CA 1
ATOM 1830 C C . ALA A 1 267 ? -15.609 -14.692 8.747 1.00 92.00 267 ALA A C 1
ATOM 1832 O O . ALA A 1 267 ? -15.958 -13.803 7.965 1.00 92.00 267 ALA A O 1
ATOM 1833 N N . CYS A 1 268 ? -14.349 -15.103 8.829 1.00 94.69 268 CYS A N 1
ATOM 1834 C CA . CYS A 1 268 ? -13.313 -14.680 7.905 1.00 94.69 268 CYS A CA 1
ATOM 1835 C C . CYS A 1 268 ? -13.418 -15.478 6.603 1.00 94.69 268 CYS A C 1
ATOM 1837 O O . CYS A 1 268 ? -13.187 -16.688 6.577 1.00 94.69 268 CYS A O 1
ATOM 1839 N N . VAL A 1 269 ? -13.770 -14.800 5.511 1.00 96.69 269 VAL A N 1
ATOM 1840 C CA . VAL A 1 269 ? -13.984 -15.404 4.192 1.00 96.69 269 VAL A CA 1
ATOM 1841 C C . VAL A 1 269 ? -12.913 -14.950 3.204 1.00 96.69 269 VAL A C 1
ATOM 1843 O O . VAL A 1 269 ? -12.606 -13.766 3.083 1.00 96.69 269 VAL A O 1
ATOM 1846 N N . GLY A 1 270 ? -12.318 -15.902 2.482 1.00 96.44 270 GLY A N 1
ATOM 1847 C CA . GLY A 1 270 ? -11.386 -15.588 1.401 1.00 96.44 270 GLY A CA 1
ATOM 1848 C C . GLY A 1 270 ? -12.120 -14.967 0.213 1.00 96.44 270 GLY A C 1
ATOM 1849 O O . GLY A 1 270 ? -13.102 -15.533 -0.268 1.00 96.44 270 GLY A O 1
ATOM 1850 N N . LEU A 1 271 ? -11.630 -13.830 -0.278 1.00 97.19 271 LEU A N 1
ATOM 1851 C CA . LEU A 1 271 ? -12.143 -13.186 -1.482 1.00 97.19 271 LEU A CA 1
ATOM 1852 C C . LEU A 1 271 ? -11.310 -13.597 -2.698 1.00 97.19 271 LEU A C 1
ATOM 1854 O O . LEU A 1 271 ? -10.088 -13.431 -2.726 1.00 97.19 271 LEU A O 1
ATOM 1858 N N . GLY A 1 272 ? -11.993 -14.124 -3.714 1.00 95.50 272 GLY A N 1
ATOM 1859 C CA . GLY A 1 272 ? -11.425 -14.436 -5.022 1.00 95.50 272 GLY A CA 1
ATOM 1860 C C . GLY A 1 272 ? -12.076 -13.596 -6.116 1.00 95.50 272 GLY A C 1
ATOM 1861 O O . GLY A 1 272 ? -13.265 -13.297 -6.036 1.00 95.50 272 GLY A O 1
ATOM 1862 N N . GLY A 1 273 ? -11.306 -13.206 -7.126 1.00 96.38 273 GLY A N 1
ATOM 1863 C CA . GLY A 1 273 ? -11.798 -12.420 -8.258 1.00 96.38 273 GLY A CA 1
ATOM 1864 C C . GLY A 1 273 ? -10.657 -11.779 -9.035 1.00 96.38 273 GLY A C 1
ATOM 1865 O O . GLY A 1 273 ? -9.491 -11.979 -8.717 1.00 96.38 273 GLY A O 1
ATOM 1866 N N . CYS A 1 274 ? -10.974 -11.020 -10.078 1.00 94.81 274 CYS A N 1
ATOM 1867 C CA . CYS A 1 274 ? -9.975 -10.248 -10.821 1.00 94.81 274 CYS A CA 1
ATOM 1868 C C . CYS A 1 274 ? -9.701 -8.893 -10.152 1.00 94.81 274 CYS A C 1
ATOM 1870 O O . CYS A 1 274 ? -8.572 -8.412 -10.167 1.00 94.81 274 CYS A O 1
ATOM 1872 N N . THR A 1 275 ? -10.735 -8.285 -9.573 1.00 95.12 275 THR A N 1
ATOM 1873 C CA . THR A 1 275 ? -10.677 -6.999 -8.871 1.00 95.12 275 THR A CA 1
ATOM 1874 C C . THR A 1 275 ? -11.495 -7.074 -7.589 1.00 95.12 275 THR A C 1
ATOM 1876 O O . THR A 1 275 ? -12.390 -7.910 -7.469 1.00 95.12 275 THR A O 1
ATOM 1879 N N . CYS A 1 276 ? -11.189 -6.214 -6.622 1.00 95.50 276 CYS A N 1
ATOM 1880 C CA . CYS A 1 276 ? -12.023 -6.032 -5.440 1.00 95.50 276 CYS A CA 1
ATOM 1881 C C . CYS A 1 276 ? -12.901 -4.788 -5.634 1.00 95.50 276 CYS A C 1
ATOM 1883 O O . CYS A 1 276 ? -12.408 -3.765 -6.103 1.00 95.50 276 CYS A O 1
ATOM 1885 N N . GLU A 1 277 ? -14.182 -4.873 -5.281 1.00 95.31 277 GLU A N 1
ATOM 1886 C CA . GLU A 1 277 ? -15.096 -3.731 -5.218 1.00 95.31 277 GLU A CA 1
ATOM 1887 C C . GLU A 1 277 ? -15.647 -3.543 -3.801 1.00 95.31 277 GLU A C 1
ATOM 1889 O O . GLU A 1 277 ? -16.035 -4.517 -3.150 1.00 95.31 277 GLU A O 1
ATOM 1894 N N . GLY A 1 278 ? -15.723 -2.286 -3.359 1.00 92.56 278 GLY A N 1
ATOM 1895 C CA . GLY A 1 278 ? -16.262 -1.885 -2.059 1.00 92.56 278 GLY A CA 1
ATOM 1896 C C . GLY A 1 278 ? -15.269 -1.065 -1.217 1.00 92.56 278 GLY A C 1
ATOM 1897 O O . GLY A 1 278 ? -14.064 -1.093 -1.485 1.00 92.56 278 GLY A O 1
ATOM 1898 N N . PRO A 1 279 ? -15.756 -0.308 -0.215 1.00 86.25 279 PRO A N 1
ATOM 1899 C CA . PRO A 1 279 ? -14.948 0.633 0.572 1.00 86.25 279 PRO A CA 1
ATOM 1900 C C . PRO A 1 279 ? -13.895 -0.036 1.475 1.00 86.25 279 PRO A C 1
ATOM 1902 O O . PRO A 1 279 ? -13.014 0.649 2.008 1.00 86.25 279 PRO A O 1
ATOM 1905 N N . ASP A 1 280 ? -13.964 -1.359 1.652 1.00 92.94 280 ASP A N 1
ATOM 1906 C CA . ASP A 1 280 ? -13.035 -2.124 2.491 1.00 92.94 280 ASP A CA 1
ATOM 1907 C C . ASP A 1 280 ? -11.990 -2.919 1.691 1.00 92.94 280 ASP A C 1
ATOM 1909 O O . ASP A 1 280 ? -11.162 -3.620 2.271 1.00 92.94 280 ASP A O 1
ATOM 1913 N N . CYS A 1 281 ? -11.940 -2.777 0.362 1.00 92.81 281 CYS A N 1
ATOM 1914 C CA . CYS A 1 281 ? -10.965 -3.484 -0.478 1.00 92.81 281 CYS A CA 1
ATOM 1915 C C . CYS A 1 281 ? -9.498 -3.166 -0.152 1.00 92.81 281 CYS A C 1
ATOM 1917 O O . CYS A 1 281 ? -8.635 -4.029 -0.293 1.00 92.81 281 CYS A O 1
ATOM 1919 N N . GLY A 1 282 ? -9.207 -1.955 0.332 1.00 86.12 282 GLY A N 1
ATOM 1920 C CA . GLY A 1 282 ? -7.870 -1.576 0.808 1.00 86.12 282 GLY A CA 1
ATOM 1921 C C . GLY A 1 282 ? -7.509 -2.126 2.195 1.00 86.12 282 GLY A C 1
ATOM 1922 O O . GLY A 1 282 ? -6.425 -1.835 2.694 1.00 86.12 282 GLY A O 1
ATOM 1923 N N . ARG A 1 283 ? -8.417 -2.872 2.839 1.00 87.81 283 ARG A N 1
ATOM 1924 C CA . ARG A 1 283 ? -8.318 -3.316 4.241 1.00 87.81 283 ARG A CA 1
ATOM 1925 C C . ARG A 1 283 ? -8.428 -4.832 4.405 1.00 87.81 283 ARG A C 1
ATOM 1927 O O . ARG A 1 283 ? -8.600 -5.310 5.522 1.00 87.81 283 ARG A O 1
ATOM 1934 N N . LEU A 1 284 ? -8.338 -5.583 3.308 1.00 93.50 284 LEU A N 1
ATOM 1935 C CA . LEU A 1 284 ? -8.350 -7.042 3.355 1.00 93.50 284 LEU A CA 1
ATOM 1936 C C . LEU A 1 284 ? -7.164 -7.567 4.168 1.00 93.50 284 LEU A C 1
ATOM 1938 O O . LEU A 1 284 ? -6.037 -7.087 4.032 1.00 93.50 284 LEU A O 1
ATOM 1942 N N . TYR A 1 285 ? -7.412 -8.595 4.972 1.00 94.19 285 TYR A N 1
ATOM 1943 C CA . TYR A 1 285 ? -6.361 -9.296 5.698 1.00 94.19 285 TYR A CA 1
ATOM 1944 C C . TYR A 1 285 ? -5.548 -10.173 4.746 1.00 94.19 285 TYR A C 1
ATOM 1946 O O . TYR A 1 285 ? -6.075 -10.724 3.772 1.00 94.19 285 TYR A O 1
ATOM 1954 N N . GLY A 1 286 ? -4.265 -10.365 5.057 1.00 92.56 286 GLY A N 1
ATOM 1955 C CA . GLY A 1 286 ? -3.384 -11.216 4.259 1.00 92.56 286 GLY A CA 1
ATOM 1956 C C . GLY A 1 286 ? -3.672 -12.709 4.430 1.00 92.56 286 GLY A C 1
ATOM 1957 O O . GLY A 1 286 ? -3.259 -13.519 3.600 1.00 92.56 286 GLY A O 1
ATOM 1958 N N . SER A 1 287 ? -4.371 -13.099 5.503 1.00 95.00 287 SER A N 1
ATOM 1959 C CA . SER A 1 287 ? -4.699 -14.496 5.803 1.00 95.00 287 SER A CA 1
ATOM 1960 C C . SER A 1 287 ? -5.947 -14.642 6.678 1.00 95.00 287 SER A C 1
ATOM 1962 O O . SER A 1 287 ? -6.347 -13.707 7.371 1.00 95.00 287 SER A O 1
ATOM 1964 N N . ILE A 1 288 ? -6.539 -15.845 6.677 1.00 94.12 288 ILE A N 1
ATOM 1965 C CA . ILE A 1 288 ? -7.688 -16.182 7.535 1.00 94.12 288 ILE A CA 1
ATOM 1966 C C . ILE A 1 288 ? -7.314 -16.037 9.011 1.00 94.12 288 ILE A C 1
ATOM 1968 O O . ILE A 1 288 ? -8.063 -15.433 9.761 1.00 94.12 288 ILE A O 1
ATOM 1972 N N . GLU A 1 289 ? -6.124 -16.493 9.405 1.00 91.88 289 GLU A N 1
ATOM 1973 C CA . GLU A 1 289 ? -5.658 -16.417 10.794 1.00 91.88 289 GLU A CA 1
ATOM 1974 C C . GLU A 1 289 ? -5.481 -14.967 11.281 1.00 91.88 289 GLU A C 1
ATOM 1976 O O . GLU A 1 289 ? -5.747 -14.650 12.437 1.00 91.88 289 GLU A O 1
ATOM 1981 N N . GLU A 1 290 ? -5.018 -14.068 10.407 1.00 88.88 290 GLU A N 1
ATOM 1982 C CA . GLU A 1 290 ? -4.909 -12.641 10.724 1.00 88.88 290 GLU A CA 1
ATOM 1983 C C . GLU A 1 290 ? -6.283 -12.003 10.927 1.00 88.88 290 GLU A C 1
ATOM 1985 O O . GLU A 1 290 ? -6.474 -11.285 11.909 1.00 88.88 290 GLU A O 1
ATOM 1990 N N . CYS A 1 291 ? -7.232 -12.329 10.047 1.00 93.94 291 CYS A N 1
ATOM 1991 C CA . CYS A 1 291 ? -8.620 -11.911 10.178 1.00 93.94 291 CYS A CA 1
ATOM 1992 C C . CYS A 1 291 ? -9.238 -12.443 11.480 1.00 93.94 291 CYS A C 1
ATOM 1994 O O . CYS A 1 291 ? -9.686 -11.648 12.295 1.00 93.94 291 CYS A O 1
ATOM 1996 N N . GLU A 1 292 ? -9.171 -13.753 11.743 1.00 89.31 292 GLU A N 1
ATOM 1997 C CA . GLU A 1 292 ? -9.768 -14.388 12.930 1.00 89.31 292 GLU A CA 1
ATOM 1998 C C . GLU A 1 292 ? -9.191 -13.832 14.231 1.00 89.31 292 GLU A C 1
ATOM 2000 O O . GLU A 1 292 ? -9.895 -13.695 15.224 1.00 89.31 292 GLU A O 1
ATOM 2005 N N . ARG A 1 293 ? -7.902 -13.480 14.246 1.00 84.50 293 ARG A N 1
ATOM 2006 C CA . ARG A 1 293 ? -7.271 -12.849 15.409 1.00 84.50 293 ARG A CA 1
ATOM 2007 C C . ARG A 1 293 ? -7.754 -11.415 15.614 1.00 84.50 293 ARG A C 1
ATOM 2009 O O . ARG A 1 293 ? -7.894 -10.989 16.757 1.00 84.50 293 ARG A O 1
ATOM 2016 N N . ALA A 1 294 ? -7.981 -10.679 14.527 1.00 85.25 294 ALA A N 1
ATOM 2017 C CA . ALA A 1 294 ? -8.522 -9.325 14.568 1.00 85.25 294 ALA A CA 1
ATOM 2018 C C . ALA A 1 294 ? -10.017 -9.306 14.933 1.00 85.25 294 ALA A C 1
ATOM 2020 O O . ALA A 1 294 ? -10.473 -8.342 15.542 1.00 85.25 294 ALA A O 1
ATOM 2021 N N . THR A 1 295 ? -10.749 -10.380 14.618 1.00 86.75 295 THR A N 1
ATOM 2022 C CA . THR A 1 295 ? -12.201 -10.502 14.817 1.00 86.75 295 THR A CA 1
ATOM 2023 C C . THR A 1 295 ? -12.593 -11.527 15.882 1.00 86.75 295 THR A C 1
ATOM 2025 O O . THR A 1 295 ? -13.763 -11.883 16.001 1.00 86.75 295 THR A O 1
ATOM 2028 N N . TRP A 1 296 ? -11.644 -11.983 16.705 1.00 80.31 296 TRP A N 1
ATOM 2029 C CA . TRP A 1 296 ? -11.842 -13.050 17.697 1.00 80.31 296 TRP A CA 1
ATOM 2030 C C . TRP A 1 296 ? -13.021 -12.787 18.655 1.00 80.31 296 TRP A C 1
ATOM 2032 O O . TRP A 1 296 ? -13.694 -13.721 19.076 1.00 80.31 296 TRP A O 1
ATOM 2042 N N . GLY A 1 297 ? -13.304 -11.521 18.976 1.00 75.12 297 GLY A N 1
ATOM 2043 C CA . GLY A 1 297 ? -14.436 -11.114 19.825 1.00 75.12 297 GLY A CA 1
ATOM 2044 C C . GLY A 1 297 ? -15.754 -10.863 19.083 1.00 75.12 297 GLY A C 1
ATOM 2045 O O . GLY A 1 297 ? -16.740 -10.496 19.706 1.00 75.12 297 GLY A O 1
ATOM 2046 N N . CYS A 1 298 ? -15.781 -11.028 17.762 1.00 79.88 298 CYS A N 1
ATOM 2047 C CA . CYS A 1 298 ? -16.915 -10.648 16.923 1.00 79.88 298 CYS A CA 1
ATOM 2048 C C . CYS A 1 298 ? -17.849 -11.826 16.624 1.00 79.88 298 CYS A C 1
ATOM 2050 O O . CYS A 1 298 ? -19.060 -11.643 16.549 1.00 79.88 298 CYS A O 1
ATOM 2052 N N . THR A 1 299 ? -17.295 -13.036 16.501 1.00 68.50 299 THR A N 1
ATOM 2053 C CA . THR A 1 299 ? -18.047 -14.283 16.274 1.00 68.50 299 THR A CA 1
ATOM 2054 C C . THR A 1 299 ? -18.693 -14.862 17.516 1.00 68.50 299 THR A C 1
ATOM 2056 O O . THR A 1 299 ? -19.654 -15.618 17.407 1.00 68.50 299 THR A O 1
ATOM 2059 N N . ASP A 1 300 ? -18.164 -14.541 18.693 1.00 59.78 300 ASP A N 1
ATOM 2060 C CA . ASP A 1 300 ? -18.616 -15.143 19.941 1.00 59.78 300 ASP A CA 1
ATOM 2061 C C . ASP A 1 300 ? -19.480 -14.151 20.714 1.00 59.78 300 ASP A C 1
ATOM 2063 O O . ASP A 1 300 ? -19.190 -13.757 21.838 1.00 59.78 300 ASP A O 1
ATOM 2067 N N . ARG A 1 301 ? -20.594 -13.744 20.093 1.00 58.97 301 ARG A N 1
ATOM 2068 C CA . ARG A 1 301 ? -21.707 -13.201 20.879 1.00 58.97 301 ARG A CA 1
ATOM 2069 C C . ARG A 1 301 ? -22.398 -14.290 21.690 1.00 58.97 301 ARG A C 1
ATOM 2071 O O . ARG A 1 301 ? -23.280 -13.942 22.464 1.00 58.97 301 ARG A O 1
ATOM 2078 N N . SER A 1 302 ? -22.018 -15.568 21.561 1.00 69.81 302 SER A N 1
ATOM 2079 C CA . SER A 1 302 ? -22.507 -16.596 22.472 1.00 69.81 302 SER A CA 1
ATOM 2080 C C . SER A 1 302 ? -21.940 -16.319 23.865 1.00 69.81 302 SER A C 1
ATOM 2082 O O . SER A 1 302 ? -20.813 -16.634 24.228 1.00 69.81 302 SER A O 1
ATOM 2084 N N . CYS A 1 303 ? -22.724 -15.589 24.635 1.00 85.06 303 CYS A N 1
ATOM 2085 C CA . CYS A 1 303 ? -22.441 -15.331 26.022 1.00 85.06 303 CYS A CA 1
ATOM 2086 C C . CYS A 1 303 ? -22.991 -16.507 26.829 1.00 85.06 303 CYS A C 1
ATOM 2088 O O . CYS A 1 303 ? -24.101 -16.986 26.583 1.00 85.06 303 CYS A O 1
ATOM 2090 N N . ASP A 1 304 ? -22.220 -16.990 27.796 1.00 85.69 304 ASP A N 1
ATOM 2091 C CA . ASP A 1 304 ? -22.728 -17.937 28.785 1.00 85.69 304 ASP A CA 1
ATOM 2092 C C . ASP A 1 304 ? -23.238 -17.215 30.033 1.00 85.69 304 ASP A C 1
ATOM 2094 O O . ASP A 1 304 ? -24.138 -17.713 30.712 1.00 85.69 304 ASP A O 1
ATOM 2098 N N . PHE A 1 305 ? -22.687 -16.031 30.298 1.00 85.94 305 PHE A N 1
ATOM 2099 C CA . PHE A 1 305 ? -23.025 -15.135 31.397 1.00 85.94 305 PHE A CA 1
ATOM 2100 C C . PHE A 1 305 ? -22.623 -13.695 31.036 1.00 85.94 305 PHE A C 1
ATOM 2102 O O . PHE A 1 305 ? -21.841 -13.460 30.114 1.00 85.94 305 PHE A O 1
ATOM 2109 N N . ASP A 1 306 ? -23.128 -12.709 31.781 1.00 86.25 306 ASP A N 1
ATOM 2110 C CA . ASP A 1 306 ? -22.884 -11.277 31.537 1.00 86.25 306 ASP A CA 1
ATOM 2111 C C . ASP A 1 306 ? -21.393 -10.913 31.439 1.00 86.25 306 ASP A C 1
ATOM 2113 O O . ASP A 1 306 ? -21.020 -9.987 30.724 1.00 86.25 306 ASP A O 1
ATOM 2117 N N . ALA A 1 307 ? -20.503 -11.643 32.119 1.00 85.81 307 ALA A N 1
ATOM 2118 C CA . ALA A 1 307 ? -19.060 -11.391 32.051 1.00 85.81 307 ALA A CA 1
ATOM 2119 C C . ALA A 1 307 ? -18.427 -11.675 30.675 1.00 85.81 307 ALA A C 1
ATOM 2121 O O . ALA A 1 307 ? -17.280 -11.288 30.466 1.00 85.81 307 ALA A O 1
ATOM 2122 N N . ASN A 1 308 ? -19.147 -12.320 29.749 1.00 88.00 308 ASN A N 1
ATOM 2123 C CA . ASN A 1 308 ? -18.723 -12.478 28.355 1.00 88.00 308 ASN A CA 1
ATOM 2124 C C . ASN A 1 308 ? -19.027 -11.251 27.483 1.00 88.00 308 ASN A C 1
ATOM 2126 O O . ASN A 1 308 ? -18.503 -11.166 26.378 1.00 88.00 308 ASN A O 1
ATOM 2130 N N . CYS A 1 309 ? -19.872 -10.337 27.958 1.00 88.25 309 CYS A N 1
ATOM 2131 C CA . CYS A 1 309 ? -20.314 -9.167 27.210 1.00 88.25 309 CYS A CA 1
ATOM 2132 C C . CYS A 1 309 ? -19.563 -7.906 27.636 1.00 88.25 309 CYS A C 1
ATOM 2134 O O . CYS A 1 309 ? -19.052 -7.827 28.760 1.00 88.25 309 CYS A O 1
ATOM 2136 N N . ASP A 1 310 ? -19.553 -6.899 26.761 1.00 89.94 310 ASP A N 1
ATOM 2137 C CA . ASP A 1 310 ? -19.015 -5.580 27.083 1.00 89.94 310 ASP A CA 1
ATOM 2138 C C . ASP A 1 310 ? -19.704 -4.968 28.321 1.00 89.94 310 ASP A C 1
ATOM 2140 O O . ASP A 1 310 ? -20.839 -5.334 28.657 1.00 89.94 310 ASP A O 1
ATOM 2144 N N . PRO A 1 311 ? -19.071 -4.005 29.022 1.00 90.44 311 PRO A N 1
ATOM 2145 C CA . PRO A 1 311 ? -19.672 -3.377 30.203 1.00 90.44 311 PRO A CA 1
ATOM 2146 C C . PRO A 1 311 ? -20.986 -2.636 29.961 1.00 90.44 311 PRO A C 1
ATOM 2148 O O . PRO A 1 311 ? -21.727 -2.341 30.904 1.00 90.44 311 PRO A O 1
ATOM 2151 N N . THR A 1 312 ? -21.277 -2.347 28.696 1.00 90.94 312 THR A N 1
ATOM 2152 C CA . THR A 1 312 ? -22.515 -1.722 28.238 1.00 90.94 312 THR A CA 1
ATOM 2153 C C . THR A 1 312 ? -23.595 -2.724 27.824 1.00 90.94 312 THR A C 1
ATOM 2155 O O . THR A 1 312 ? -24.730 -2.329 27.554 1.00 90.94 312 THR A O 1
ATOM 2158 N N . GLU A 1 313 ? -23.283 -4.019 27.825 1.00 93.12 313 GLU A N 1
ATOM 2159 C CA . GLU A 1 313 ? -24.134 -5.099 27.331 1.00 93.12 313 GLU A CA 1
ATOM 2160 C C . GLU A 1 313 ? -24.384 -6.165 28.405 1.00 93.12 313 GLU A C 1
ATOM 2162 O O . GLU A 1 313 ? -23.637 -6.264 29.373 1.00 93.12 313 GLU A O 1
ATOM 2167 N N . TYR A 1 314 ? -25.421 -6.982 28.245 1.00 92.38 314 TYR A N 1
ATOM 2168 C CA . TYR A 1 314 ? -25.729 -8.141 29.090 1.00 92.38 314 TYR A CA 1
ATOM 2169 C C . TYR A 1 314 ? -25.955 -9.381 28.237 1.00 92.38 314 TYR A C 1
ATOM 2171 O O . TYR A 1 314 ? -26.255 -9.276 27.045 1.00 92.38 314 TYR A O 1
ATOM 2179 N N . CYS A 1 315 ? -25.827 -10.554 28.849 1.00 91.94 315 CYS A N 1
ATOM 2180 C CA . CYS A 1 315 ? -26.066 -11.804 28.164 1.00 91.94 315 CYS A CA 1
ATOM 2181 C C . CYS A 1 315 ? -27.560 -12.118 28.113 1.00 91.94 315 CYS A C 1
ATOM 2183 O O . CYS A 1 315 ? -28.153 -12.564 29.096 1.00 91.94 315 CYS A O 1
ATOM 2185 N N . ASP A 1 316 ? -28.177 -11.916 26.952 1.00 89.38 316 ASP A N 1
ATOM 2186 C CA . ASP A 1 316 ? -29.566 -12.288 26.741 1.00 89.38 316 ASP A CA 1
ATOM 2187 C C . ASP A 1 316 ? -29.633 -13.750 26.273 1.00 89.38 316 ASP A C 1
ATOM 2189 O O . ASP A 1 316 ? -29.128 -14.066 25.186 1.00 89.38 316 ASP A O 1
ATOM 2193 N N . PRO A 1 317 ? -30.268 -14.663 27.037 1.00 88.06 317 PRO A N 1
ATOM 2194 C CA . PRO A 1 317 ? -30.389 -16.059 26.636 1.00 88.06 317 PRO A CA 1
ATOM 2195 C C . PRO A 1 317 ? -31.179 -16.248 25.330 1.00 88.06 317 PRO A C 1
ATOM 2197 O O . PRO A 1 317 ? -31.118 -17.328 24.743 1.00 88.06 317 PRO A O 1
ATOM 2200 N N . CYS A 1 318 ? -31.905 -15.219 24.880 1.00 89.31 318 CYS A N 1
ATOM 2201 C CA . CYS A 1 318 ? -32.621 -15.160 23.611 1.00 89.31 318 CYS A CA 1
ATOM 2202 C C . CYS A 1 318 ? -32.329 -13.845 22.862 1.00 89.31 318 CYS A C 1
ATOM 2204 O O . CYS A 1 318 ? -33.228 -13.213 22.307 1.00 89.31 318 CYS A O 1
ATOM 2206 N N . GLY A 1 319 ? -31.070 -13.397 22.874 1.00 86.50 319 GLY A N 1
ATOM 2207 C CA . GLY A 1 319 ? -30.692 -12.120 22.272 1.00 86.50 319 GLY A CA 1
ATOM 2208 C C . GLY A 1 319 ? -30.726 -12.102 20.740 1.00 86.50 319 GLY A C 1
ATOM 2209 O O . GLY A 1 319 ? -30.861 -11.028 20.152 1.00 86.50 319 GLY A O 1
ATOM 2210 N N . THR A 1 320 ? -30.625 -13.267 20.093 1.00 84.88 320 THR A N 1
ATOM 2211 C CA . THR A 1 320 ? -30.768 -13.421 18.639 1.00 84.88 320 THR A CA 1
ATOM 2212 C C . THR A 1 320 ? -31.445 -14.749 18.277 1.00 84.88 320 THR A C 1
ATOM 2214 O O . THR A 1 320 ? -31.671 -15.601 19.136 1.00 84.88 320 THR A O 1
ATOM 2217 N N . SER A 1 321 ? -31.764 -14.918 16.997 1.00 81.25 321 SER A N 1
ATOM 2218 C CA . SER A 1 321 ? -32.286 -16.147 16.390 1.00 81.25 321 SER A CA 1
ATOM 2219 C C . SER A 1 321 ? -31.321 -16.636 15.314 1.00 81.25 321 SER A C 1
ATOM 2221 O O . SER A 1 321 ? -30.722 -15.808 14.623 1.00 81.25 321 SER A O 1
ATOM 2223 N N . SER A 1 322 ? -31.201 -17.949 15.093 1.00 72.25 322 SER A N 1
ATOM 2224 C CA . SER A 1 322 ? -30.321 -18.467 14.027 1.00 72.25 322 SER A CA 1
ATOM 2225 C C . SER A 1 322 ? -30.807 -18.078 12.631 1.00 72.25 322 SER A C 1
ATOM 2227 O O . SER A 1 322 ? -30.040 -18.120 11.669 1.00 72.25 322 SER A O 1
ATOM 2229 N N . CYS A 1 323 ? -32.087 -17.723 12.488 1.00 70.25 323 CYS A N 1
ATOM 2230 C CA . CYS A 1 323 ? -32.626 -17.165 11.257 1.00 70.25 323 CYS A CA 1
ATOM 2231 C C . CYS A 1 323 ? -33.811 -16.218 11.525 1.00 70.25 323 CYS A C 1
ATOM 2233 O O . CYS A 1 323 ? -34.474 -16.376 12.546 1.00 70.25 323 CYS A O 1
ATOM 2235 N N . PRO A 1 324 ? -34.141 -15.282 10.610 1.00 69.75 324 PRO A N 1
ATOM 2236 C CA . PRO A 1 324 ? -35.228 -14.309 10.803 1.00 69.75 324 PRO A CA 1
ATOM 2237 C C . PRO A 1 324 ? -36.625 -14.906 11.038 1.00 69.75 324 PRO A C 1
ATOM 2239 O O . PRO A 1 324 ? -37.511 -14.213 11.530 1.00 69.75 324 PRO A O 1
ATOM 2242 N N . GLU A 1 325 ? -36.837 -16.165 10.646 1.00 75.12 325 GLU A N 1
ATOM 2243 C CA . GLU A 1 325 ? -38.109 -16.891 10.785 1.00 75.12 325 GLU A CA 1
ATOM 2244 C C . GLU A 1 325 ? -38.029 -18.051 11.797 1.00 75.12 325 GLU A C 1
ATOM 2246 O O . GLU A 1 325 ? -38.981 -18.819 11.931 1.00 75.12 325 GLU A O 1
ATOM 2251 N N . CYS A 1 326 ? -36.896 -18.222 12.480 1.00 82.44 326 CYS A N 1
ATOM 2252 C CA . CYS A 1 326 ? -36.676 -19.328 13.404 1.00 82.44 326 CYS A CA 1
ATOM 2253 C C . CYS A 1 326 ? -37.100 -18.926 14.824 1.00 82.44 326 CYS A C 1
ATOM 2255 O O . CYS A 1 326 ? -36.685 -17.887 15.326 1.00 82.44 326 CYS A O 1
ATOM 2257 N N . ASP A 1 327 ? -37.865 -19.792 15.497 1.00 84.38 327 ASP A N 1
ATOM 2258 C CA . ASP A 1 327 ? -38.231 -19.656 16.920 1.00 84.38 327 ASP A CA 1
ATOM 2259 C C . ASP A 1 327 ? -37.113 -20.164 17.861 1.00 84.38 327 ASP A C 1
ATOM 2261 O O . ASP A 1 327 ? -37.383 -20.676 18.951 1.00 84.38 327 ASP A O 1
ATOM 2265 N N . ASP A 1 328 ? -35.848 -20.107 17.437 1.00 84.31 328 ASP A N 1
ATOM 2266 C CA . ASP A 1 328 ? -34.730 -20.549 18.260 1.00 84.31 328 ASP A CA 1
ATOM 2267 C C . ASP A 1 328 ? -34.065 -19.379 18.985 1.00 84.31 328 ASP A C 1
ATOM 2269 O O . ASP A 1 328 ? -33.733 -18.354 18.404 1.00 84.31 328 ASP A O 1
ATOM 2273 N N . CYS A 1 329 ? -33.885 -19.539 20.294 1.00 86.25 329 CYS A N 1
ATOM 2274 C CA . CYS A 1 329 ? -33.158 -18.580 21.110 1.00 86.25 329 CYS A CA 1
ATOM 2275 C C . CYS A 1 329 ? -31.670 -18.915 21.064 1.00 86.25 329 CYS A C 1
ATOM 2277 O O . CYS A 1 329 ? -31.247 -19.956 21.575 1.00 86.25 329 CYS A O 1
ATOM 2279 N N . VAL A 1 330 ? -30.882 -18.019 20.482 1.00 86.44 330 VAL A N 1
ATOM 2280 C CA . VAL A 1 330 ? -29.424 -18.056 20.549 1.00 86.44 330 VAL A CA 1
ATOM 2281 C C . VAL A 1 330 ? -28.978 -16.974 21.525 1.00 86.44 330 VAL A C 1
ATOM 2283 O O . VAL A 1 330 ? -29.422 -15.823 21.448 1.00 86.44 330 VAL A O 1
ATOM 2286 N N . ARG A 1 331 ? -28.112 -17.354 22.470 1.00 88.12 331 ARG A N 1
ATOM 2287 C CA . ARG A 1 331 ? -27.564 -16.417 23.454 1.00 88.12 331 ARG A CA 1
ATOM 2288 C C . ARG A 1 331 ? -26.764 -15.340 22.731 1.00 88.12 331 ARG A C 1
ATOM 2290 O O . ARG A 1 331 ? -25.936 -15.675 21.885 1.00 88.12 331 ARG A O 1
ATOM 2297 N N . ALA A 1 332 ? -27.024 -14.077 23.048 1.00 88.00 332 ALA A N 1
ATOM 2298 C CA . ALA A 1 332 ? -26.304 -12.953 22.469 1.00 88.00 332 ALA A CA 1
ATOM 2299 C C . ALA A 1 332 ? -26.109 -11.832 23.488 1.00 88.00 332 ALA A C 1
ATOM 2301 O O . ALA A 1 332 ? -27.016 -11.536 24.268 1.00 88.00 332 ALA A O 1
ATOM 2302 N N . CYS A 1 333 ? -24.960 -11.163 23.435 1.00 90.88 333 CYS A N 1
ATOM 2303 C CA . CYS A 1 333 ? -24.792 -9.891 24.124 1.00 90.88 333 CYS A CA 1
ATOM 2304 C C . CYS A 1 333 ? -25.732 -8.838 23.520 1.00 90.88 333 CYS A C 1
ATOM 2306 O O . CYS A 1 333 ? -25.782 -8.666 22.297 1.00 90.88 333 CYS A O 1
ATOM 2308 N N . ARG A 1 334 ? -26.515 -8.166 24.370 1.00 90.44 334 ARG A N 1
ATOM 2309 C CA . ARG A 1 334 ? -27.395 -7.055 23.983 1.00 90.44 334 ARG A CA 1
ATOM 2310 C C . ARG A 1 334 ? -27.122 -5.824 24.839 1.00 90.44 334 ARG A C 1
ATOM 2312 O O . ARG A 1 334 ? -26.802 -5.987 26.014 1.00 90.44 334 ARG A O 1
ATOM 2319 N N . PRO A 1 335 ? -27.326 -4.602 24.314 1.00 92.62 335 PRO A N 1
ATOM 2320 C CA . PRO A 1 335 ? -27.229 -3.387 25.114 1.00 92.62 335 PRO A CA 1
ATOM 2321 C C . PRO A 1 335 ? -28.090 -3.473 26.377 1.00 92.62 335 PRO A C 1
ATOM 2323 O O . PRO A 1 335 ? -29.264 -3.851 26.308 1.00 92.62 335 PRO A O 1
ATOM 2326 N N . SER A 1 336 ? -27.510 -3.116 27.524 1.00 92.81 336 SER A N 1
ATOM 2327 C CA . SER A 1 336 ? -28.236 -3.059 28.792 1.00 92.81 336 SER A CA 1
ATOM 2328 C C . SER A 1 336 ? -29.416 -2.084 28.687 1.00 92.81 336 SER A C 1
ATOM 2330 O O . SER A 1 336 ? -29.250 -0.978 28.166 1.00 92.81 336 SER A O 1
ATOM 2332 N N . PRO A 1 337 ? -30.613 -2.437 29.195 1.00 93.56 337 PRO A N 1
ATOM 2333 C CA . PRO A 1 337 ? -31.735 -1.499 29.262 1.00 93.56 337 PRO A CA 1
ATOM 2334 C C . PRO A 1 337 ? -31.502 -0.377 30.284 1.00 93.56 337 PRO A C 1
ATOM 2336 O O . PRO A 1 337 ? -32.220 0.624 30.275 1.00 93.56 337 PRO A O 1
ATOM 2339 N N . CYS A 1 338 ? -30.501 -0.532 31.152 1.00 96.00 338 CYS A N 1
ATOM 2340 C CA . CYS A 1 338 ? -30.140 0.419 32.187 1.00 96.00 338 CYS A CA 1
ATOM 2341 C C . CYS A 1 338 ? -28.884 1.202 31.799 1.00 96.00 338 CYS A C 1
ATOM 2343 O O . CYS A 1 338 ? -27.943 0.653 31.225 1.00 96.00 338 CYS A O 1
ATOM 2345 N N . ALA A 1 339 ? -28.854 2.492 32.140 1.00 94.94 339 ALA A N 1
ATOM 2346 C CA . ALA A 1 339 ? -27.684 3.331 31.907 1.00 94.94 339 ALA A CA 1
ATOM 2347 C C . ALA A 1 339 ? -26.470 2.784 32.675 1.00 94.94 339 ALA A C 1
ATOM 2349 O O . ALA A 1 339 ? -26.554 2.505 33.868 1.00 94.94 339 ALA A O 1
ATOM 2350 N N . THR A 1 340 ? -25.344 2.652 31.984 1.00 95.25 340 THR A N 1
ATOM 2351 C CA . THR A 1 340 ? -24.101 2.077 32.503 1.00 95.25 340 THR A CA 1
ATOM 2352 C C . THR A 1 340 ? -22.923 2.869 31.946 1.00 95.25 340 THR A C 1
ATOM 2354 O O . THR A 1 340 ? -22.987 3.375 30.824 1.00 95.25 340 THR A O 1
ATOM 2357 N N . MET A 1 341 ? -21.878 3.053 32.749 1.00 92.62 341 MET A N 1
ATOM 2358 C CA . MET A 1 341 ? -20.647 3.715 32.311 1.00 92.62 341 MET A CA 1
ATOM 2359 C C . MET A 1 341 ? -19.744 2.732 31.549 1.00 92.62 341 MET A C 1
ATOM 2361 O O . MET A 1 341 ? -19.757 1.534 31.816 1.00 92.62 341 MET A O 1
ATOM 2365 N N . GLU A 1 342 ? -18.922 3.232 30.625 1.00 88.06 342 GLU A N 1
ATOM 2366 C CA . GLU A 1 342 ? -17.955 2.395 29.891 1.00 88.06 342 GLU A CA 1
ATOM 2367 C C . GLU A 1 342 ? -16.715 2.054 30.736 1.00 88.06 342 GLU A C 1
ATOM 2369 O O . GLU A 1 342 ? -16.116 0.991 30.576 1.00 88.06 342 GLU A O 1
ATOM 2374 N N . GLU A 1 343 ? -16.326 2.937 31.664 1.00 89.19 343 GLU A N 1
ATOM 2375 C CA . GLU A 1 343 ? -15.091 2.788 32.438 1.00 89.19 343 GLU A CA 1
ATOM 2376 C C . GLU A 1 343 ? -15.308 2.079 33.782 1.00 89.19 343 GLU A C 1
ATOM 2378 O O . GLU A 1 343 ? -15.861 2.639 34.732 1.00 89.19 343 GLU A O 1
ATOM 2383 N N . LEU A 1 344 ? -14.776 0.860 33.899 1.00 90.31 344 LEU A N 1
ATOM 2384 C CA . LEU A 1 344 ? -14.644 0.142 35.166 1.00 90.31 344 LEU A CA 1
ATOM 2385 C C . LEU A 1 344 ? -13.358 0.583 35.887 1.00 90.31 344 LEU A C 1
ATOM 2387 O O . LEU A 1 344 ? -12.252 0.222 35.486 1.00 90.31 344 LEU A O 1
ATOM 2391 N N . THR A 1 345 ? -13.481 1.347 36.974 1.00 93.31 345 THR A N 1
ATOM 2392 C CA . THR A 1 345 ? -12.320 1.826 37.750 1.00 93.31 345 THR A CA 1
ATOM 2393 C C . THR A 1 345 ? -11.989 0.935 38.943 1.00 93.31 345 THR A C 1
ATOM 2395 O O . THR A 1 345 ? -10.844 0.917 39.408 1.00 93.31 345 THR A O 1
ATOM 2398 N N . CYS A 1 346 ? -12.954 0.164 39.445 1.00 90.19 346 CYS A N 1
ATOM 2399 C CA . CYS A 1 346 ? -12.733 -0.715 40.581 1.00 90.19 346 CYS A CA 1
ATOM 2400 C C . CYS A 1 346 ? -12.435 -2.158 40.168 1.00 90.19 346 CYS A C 1
ATOM 2402 O O . CYS A 1 346 ? -12.823 -2.638 39.110 1.00 90.19 346 CYS A O 1
ATOM 2404 N N . ARG A 1 347 ? -11.703 -2.880 41.021 1.00 87.31 347 ARG A N 1
ATOM 2405 C CA . ARG A 1 347 ? -11.190 -4.230 40.722 1.00 87.31 347 ARG A CA 1
ATOM 2406 C C . ARG A 1 347 ? -12.195 -5.346 41.025 1.00 87.31 347 ARG A C 1
ATOM 2408 O O . ARG A 1 347 ? -11.787 -6.446 41.395 1.00 87.31 347 ARG A O 1
ATOM 2415 N N . LEU A 1 348 ? -13.490 -5.052 40.949 1.00 86.50 348 LEU A N 1
ATOM 2416 C CA . LEU A 1 348 ? -14.529 -6.054 41.169 1.00 86.50 348 LEU A CA 1
ATOM 2417 C C . LEU A 1 348 ? -14.710 -6.895 39.904 1.00 86.50 348 LEU A C 1
ATOM 2419 O O . LEU A 1 348 ? -14.737 -6.369 38.793 1.00 86.50 348 LEU A O 1
ATOM 2423 N N . VAL A 1 349 ? -14.838 -8.207 40.086 1.00 88.44 349 VAL A N 1
ATOM 2424 C CA . VAL A 1 349 ? -15.284 -9.114 39.022 1.00 88.44 349 VAL A CA 1
ATOM 2425 C C . VAL A 1 349 ? -16.767 -8.842 38.771 1.00 88.44 349 VAL A C 1
ATOM 2427 O O . VAL A 1 349 ? -17.507 -8.611 39.730 1.00 88.44 349 VAL A O 1
ATOM 2430 N N . ARG A 1 350 ? -17.194 -8.847 37.503 1.00 92.81 350 ARG A N 1
ATOM 2431 C CA . ARG A 1 350 ? -18.600 -8.647 37.129 1.00 92.81 350 ARG A CA 1
ATOM 2432 C C . ARG A 1 350 ? -19.470 -9.715 37.817 1.00 92.81 350 ARG A C 1
ATOM 2434 O O . ARG A 1 350 ? -19.209 -10.899 37.605 1.00 92.81 350 ARG A O 1
ATOM 2441 N N . PRO A 1 351 ? -20.435 -9.334 38.672 1.00 89.19 351 PRO A N 1
ATOM 2442 C CA . PRO A 1 351 ? -21.273 -10.290 39.382 1.00 89.19 351 PRO A CA 1
ATOM 2443 C C . PRO A 1 351 ? -22.344 -10.873 38.457 1.00 89.19 351 PRO A C 1
ATOM 2445 O O . PRO A 1 351 ? -22.778 -10.222 37.510 1.00 89.19 351 PRO A O 1
ATOM 2448 N N . GLU A 1 352 ? -22.823 -12.071 38.783 1.00 87.75 352 GLU A N 1
ATOM 2449 C CA . GLU A 1 352 ? -24.076 -12.592 38.235 1.00 87.75 352 GLU A CA 1
ATOM 2450 C C . GLU A 1 352 ? -25.252 -12.016 39.039 1.00 87.75 352 GLU A C 1
ATOM 2452 O O . GLU A 1 352 ? -25.271 -12.091 40.274 1.00 87.75 352 GLU A O 1
ATOM 2457 N N . CYS A 1 353 ? -26.213 -11.406 38.339 1.00 88.81 353 CYS A N 1
ATOM 2458 C CA . CYS A 1 353 ? -27.337 -10.677 38.939 1.00 88.81 353 CYS A CA 1
ATOM 2459 C C . CYS A 1 353 ? -28.675 -11.437 38.884 1.00 88.81 353 CYS A C 1
ATOM 2461 O O . CYS A 1 353 ? -29.715 -10.859 39.187 1.00 88.81 353 CYS A O 1
ATOM 2463 N N . GLY A 1 354 ? -28.652 -12.728 38.536 1.00 84.62 354 GLY A N 1
ATOM 2464 C CA . GLY A 1 354 ? -29.853 -13.560 38.411 1.00 84.62 354 GLY A CA 1
ATOM 2465 C C . GLY A 1 354 ? -30.599 -13.354 37.089 1.00 84.62 354 GLY A C 1
ATOM 2466 O O . GLY A 1 354 ? -30.094 -12.722 36.169 1.00 84.62 354 GLY A O 1
ATOM 2467 N N . THR A 1 355 ? -31.800 -13.926 36.974 1.00 84.06 355 THR A N 1
ATOM 2468 C CA . THR A 1 355 ? -32.599 -13.904 35.731 1.00 84.06 355 THR A CA 1
ATOM 2469 C C . THR A 1 355 ? -33.288 -12.574 35.449 1.00 84.06 355 THR A C 1
ATOM 2471 O O . THR A 1 355 ? -33.583 -12.283 34.294 1.00 84.06 355 THR A O 1
ATOM 2474 N N . ASP A 1 356 ? -33.561 -11.786 36.490 1.00 89.50 356 ASP A N 1
ATOM 2475 C CA . ASP A 1 356 ? -34.261 -10.499 36.389 1.00 89.50 356 ASP A CA 1
ATOM 2476 C C . ASP A 1 356 ? -33.324 -9.300 36.613 1.00 89.50 356 ASP A C 1
ATOM 2478 O O . ASP A 1 356 ? -33.761 -8.150 36.562 1.00 89.50 356 ASP A O 1
ATOM 2482 N N . GLY A 1 357 ? -32.032 -9.554 36.848 1.00 91.44 357 GLY A N 1
ATOM 2483 C CA . GLY A 1 357 ? -31.029 -8.529 37.102 1.00 91.44 357 GLY A CA 1
ATOM 2484 C C . GLY A 1 357 ? -29.973 -8.433 36.007 1.00 91.44 357 GLY A C 1
ATOM 2485 O O . GLY A 1 357 ? -29.716 -9.386 35.282 1.00 91.44 357 GLY A O 1
ATOM 2486 N N . VAL A 1 358 ? -29.325 -7.274 35.923 1.00 94.31 358 VAL A N 1
ATOM 2487 C CA . VAL A 1 358 ? -28.176 -7.017 35.045 1.00 94.31 358 VAL A CA 1
ATOM 2488 C C . VAL A 1 358 ? -27.075 -6.301 35.823 1.00 94.31 358 VAL A C 1
ATOM 2490 O O . VAL A 1 358 ? -27.352 -5.433 36.654 1.00 94.31 358 VAL A O 1
ATOM 2493 N N . ALA A 1 359 ? -25.815 -6.658 35.568 1.00 94.38 359 ALA A N 1
ATOM 2494 C CA . ALA A 1 359 ? -24.672 -5.938 36.125 1.00 94.38 359 ALA A CA 1
ATOM 2495 C C . ALA A 1 359 ? -24.361 -4.696 35.278 1.00 94.38 359 ALA A C 1
ATOM 2497 O O . ALA A 1 359 ? -23.989 -4.830 34.110 1.00 94.38 359 ALA A O 1
ATOM 2498 N N . ILE A 1 360 ? -24.457 -3.508 35.878 1.00 95.31 360 ILE A N 1
ATOM 2499 C CA . ILE A 1 360 ? -24.084 -2.220 35.272 1.00 95.31 360 ILE A CA 1
ATOM 2500 C C . ILE A 1 360 ? -22.910 -1.575 36.013 1.00 95.31 360 ILE A C 1
ATOM 2502 O O . ILE A 1 360 ? -22.627 -1.926 37.158 1.00 95.31 360 ILE A O 1
ATOM 2506 N N . VAL A 1 361 ? -22.234 -0.618 35.377 1.00 96.00 361 VAL A N 1
ATOM 2507 C CA . VAL A 1 361 ? -21.164 0.174 35.990 1.00 96.00 361 VAL A CA 1
ATOM 2508 C C . VAL A 1 361 ? -21.733 1.488 36.531 1.00 96.00 361 VAL A C 1
ATOM 2510 O O . VAL A 1 361 ? -22.148 2.358 35.762 1.00 96.00 361 VAL A O 1
ATOM 2513 N N . VAL A 1 362 ? -21.708 1.645 37.856 1.00 94.00 362 VAL A N 1
ATOM 2514 C CA . VAL A 1 362 ? -22.099 2.857 38.592 1.00 94.00 362 VAL A CA 1
ATOM 2515 C C . VAL A 1 362 ? -20.906 3.321 39.421 1.00 94.00 362 VAL A C 1
ATOM 2517 O O . VAL A 1 362 ? -20.306 2.533 40.151 1.00 94.00 362 VAL A O 1
ATOM 2520 N N . ASP A 1 363 ? -20.516 4.588 39.262 1.00 94.25 363 ASP A N 1
ATOM 2521 C CA . ASP A 1 363 ? -19.335 5.181 39.909 1.00 94.25 363 ASP A CA 1
ATOM 2522 C C . ASP A 1 363 ? -18.047 4.351 39.707 1.00 94.25 363 ASP A C 1
ATOM 2524 O O . ASP A 1 363 ? -17.184 4.248 40.580 1.00 94.25 363 ASP A O 1
ATOM 2528 N N . GLY A 1 364 ? -17.927 3.735 38.524 1.00 93.62 364 GLY A N 1
ATOM 2529 C CA . GLY A 1 364 ? -16.795 2.895 38.136 1.00 93.62 364 GLY A CA 1
ATOM 2530 C C . GLY A 1 364 ? -16.762 1.500 38.772 1.00 93.62 364 GLY A C 1
ATOM 2531 O O . GLY A 1 364 ? -15.740 0.818 38.668 1.00 93.62 364 GLY A O 1
ATOM 2532 N N . CYS A 1 365 ? -17.853 1.059 39.406 1.00 94.69 365 CYS A N 1
ATOM 2533 C CA . CYS A 1 365 ? -18.004 -0.281 39.964 1.00 94.69 365 CYS A CA 1
ATOM 2534 C C . CYS A 1 365 ? -19.225 -1.029 39.446 1.00 94.69 365 CYS A C 1
ATOM 2536 O O . CYS A 1 365 ? -20.246 -0.431 39.130 1.00 94.69 365 CYS A O 1
ATOM 2538 N N . TRP A 1 366 ? -19.137 -2.361 39.447 1.00 93.88 366 TRP A N 1
ATOM 2539 C CA . TRP A 1 366 ? -20.282 -3.215 39.159 1.00 93.88 366 TRP A CA 1
ATOM 2540 C C . TRP A 1 366 ? -21.355 -3.123 40.243 1.00 93.88 366 TRP A C 1
ATOM 2542 O O . TRP A 1 366 ? -21.068 -3.308 41.427 1.00 93.88 366 TRP A O 1
ATOM 2552 N N . GLN A 1 367 ? -22.595 -2.926 39.812 1.00 93.38 367 GLN A N 1
ATOM 2553 C CA . GLN A 1 367 ? -23.793 -2.977 40.635 1.00 93.38 367 GLN A CA 1
ATOM 2554 C C . GLN A 1 367 ? -24.872 -3.791 39.915 1.00 93.38 367 GLN A C 1
ATOM 2556 O O . GLN A 1 367 ? -25.127 -3.578 38.731 1.00 93.38 367 GLN A O 1
ATOM 2561 N N . CYS A 1 368 ? -25.505 -4.720 40.631 1.00 93.38 368 CYS A N 1
ATOM 2562 C CA . CYS A 1 368 ? -26.684 -5.418 40.128 1.00 93.38 368 CYS A CA 1
ATOM 2563 C C . CYS A 1 368 ? -27.916 -4.523 40.253 1.00 93.38 368 CYS A C 1
ATOM 2565 O O . CYS A 1 368 ? -28.221 -4.033 41.344 1.00 93.38 368 CYS A O 1
ATOM 2567 N N . VAL A 1 369 ? -28.633 -4.349 39.149 1.00 94.06 369 VAL A N 1
ATOM 2568 C CA . VAL A 1 369 ? -29.917 -3.642 39.103 1.00 94.06 369 VAL A CA 1
ATOM 2569 C C . VAL A 1 369 ? -30.984 -4.527 38.479 1.00 94.06 369 VAL A C 1
ATOM 2571 O O . VAL A 1 369 ? -30.666 -5.412 37.687 1.00 94.06 369 VAL A O 1
ATOM 2574 N N . ASP A 1 370 ? -32.243 -4.291 38.832 1.00 94.31 370 ASP A N 1
ATOM 2575 C CA . ASP A 1 370 ? -33.381 -4.939 38.185 1.00 94.31 370 ASP A CA 1
ATOM 2576 C C . ASP A 1 370 ? -33.460 -4.471 36.726 1.00 94.31 370 ASP A C 1
ATOM 2578 O O . ASP A 1 370 ? -33.404 -3.277 36.433 1.00 94.31 370 ASP A O 1
ATOM 2582 N N . MET A 1 371 ? -33.579 -5.411 35.793 1.00 93.19 371 MET A N 1
ATOM 2583 C CA . MET A 1 371 ? -33.512 -5.138 34.357 1.00 93.19 371 MET A CA 1
ATOM 2584 C C . MET A 1 371 ? -34.677 -4.264 33.853 1.00 93.19 371 MET A C 1
ATOM 2586 O O . MET A 1 371 ? -34.584 -3.670 32.778 1.00 93.19 371 MET A O 1
ATOM 2590 N N . ARG A 1 372 ? -35.789 -4.175 34.597 1.00 93.38 372 ARG A N 1
ATOM 2591 C CA . ARG A 1 372 ? -36.978 -3.395 34.219 1.00 93.38 372 ARG A CA 1
ATOM 2592 C C . ARG A 1 372 ? -37.045 -2.045 34.920 1.00 93.38 372 ARG A C 1
ATOM 2594 O O . ARG A 1 372 ? -37.437 -1.071 34.279 1.00 93.38 372 ARG A O 1
ATOM 2601 N N . SER A 1 373 ? -36.741 -1.982 36.215 1.00 96.06 373 SER A N 1
ATOM 2602 C CA . SER A 1 373 ? -36.789 -0.733 36.987 1.00 96.06 373 SER A CA 1
ATOM 2603 C C . SER A 1 373 ? -35.465 0.028 36.980 1.00 96.06 373 SER A C 1
ATOM 2605 O O . SER A 1 373 ? -35.467 1.235 37.220 1.00 96.06 373 SER A O 1
ATOM 2607 N N . CYS A 1 374 ? -34.350 -0.652 36.694 1.00 96.38 374 CYS A N 1
ATOM 2608 C CA . CYS A 1 374 ? -32.985 -0.146 36.843 1.00 96.38 374 CYS A CA 1
ATOM 2609 C C . CYS A 1 374 ? -32.650 0.333 38.262 1.00 96.38 374 CYS A C 1
ATOM 2611 O O . CYS A 1 374 ? -31.696 1.087 38.460 1.00 96.38 374 CYS A O 1
ATOM 2613 N N . GLU A 1 375 ? -33.423 -0.102 39.257 1.00 95.44 375 GLU A N 1
ATOM 2614 C CA . GLU A 1 375 ? -33.134 0.144 40.663 1.00 95.44 375 GLU A CA 1
ATOM 2615 C C . GLU A 1 375 ? -32.177 -0.937 41.190 1.00 95.44 375 GLU A C 1
ATOM 2617 O O . GLU A 1 375 ? -32.242 -2.085 40.736 1.00 95.44 375 GLU A O 1
ATOM 2622 N N . PRO A 1 376 ? -31.279 -0.605 42.137 1.00 92.75 376 PRO A N 1
ATOM 2623 C CA . PRO A 1 376 ? -30.424 -1.594 42.781 1.00 92.75 376 PRO A CA 1
ATOM 2624 C C . PRO A 1 376 ? -31.244 -2.753 43.346 1.00 92.75 376 PRO A C 1
ATOM 2626 O O . PRO A 1 376 ? -32.222 -2.534 44.060 1.00 92.75 376 PRO A O 1
ATOM 2629 N N . ILE A 1 377 ? -30.823 -3.984 43.056 1.00 89.69 377 ILE A N 1
ATOM 2630 C CA . ILE A 1 377 ? -31.415 -5.160 43.695 1.00 89.69 377 ILE A CA 1
ATOM 2631 C C . ILE A 1 377 ? -30.913 -5.177 45.139 1.00 89.69 377 ILE A C 1
ATOM 2633 O O . ILE A 1 377 ? -29.728 -5.402 45.390 1.00 89.69 377 ILE A O 1
ATOM 2637 N N . GLU A 1 378 ? -31.806 -4.901 46.091 1.00 84.06 378 GLU A N 1
ATOM 2638 C CA . GLU A 1 378 ? -31.507 -5.043 47.514 1.00 84.06 378 GLU A CA 1
ATOM 2639 C C . GLU A 1 378 ? -31.412 -6.534 47.860 1.00 84.06 378 GLU A C 1
ATOM 2641 O O . GLU A 1 378 ? -32.415 -7.214 48.069 1.00 84.06 378 GLU A O 1
ATOM 2646 N N . ASP A 1 379 ? -30.186 -7.049 47.910 1.00 83.44 379 ASP A N 1
ATOM 2647 C CA . ASP A 1 379 ? -29.892 -8.384 48.425 1.00 83.44 379 ASP A CA 1
ATOM 2648 C C . ASP A 1 379 ? -29.000 -8.330 49.669 1.00 83.44 379 ASP A C 1
ATOM 2650 O O . ASP A 1 379 ? -28.417 -7.295 50.015 1.00 83.44 379 ASP A O 1
ATOM 2654 N N . CYS A 1 380 ? -28.837 -9.472 50.337 1.00 84.19 380 CYS A N 1
ATOM 2655 C CA . CYS A 1 380 ? -28.048 -9.528 51.561 1.00 84.19 380 CYS A CA 1
ATOM 2656 C C . CYS A 1 380 ? -26.562 -9.170 51.396 1.00 84.19 380 CYS A C 1
ATOM 2658 O O . CYS A 1 380 ? -25.895 -8.907 52.400 1.00 84.19 380 CYS A O 1
ATOM 2660 N N . ARG A 1 381 ? -26.022 -9.136 50.167 1.00 77.94 381 ARG A N 1
ATOM 2661 C CA . ARG A 1 381 ? -24.647 -8.684 49.899 1.00 77.94 381 ARG A CA 1
ATOM 2662 C C . ARG A 1 381 ? -24.553 -7.168 50.051 1.00 77.94 381 ARG A C 1
ATOM 2664 O O . ARG A 1 381 ? -23.518 -6.667 50.484 1.00 77.94 381 ARG A O 1
ATOM 2671 N N . THR A 1 382 ? -25.631 -6.456 49.721 1.00 75.44 382 THR A N 1
ATOM 2672 C CA . THR A 1 382 ? -25.737 -4.992 49.828 1.00 75.44 382 THR A CA 1
ATOM 2673 C C . THR A 1 382 ? -26.263 -4.522 51.183 1.00 75.44 382 THR A C 1
ATOM 2675 O O . THR A 1 382 ? -25.687 -3.610 51.774 1.00 75.44 382 THR A O 1
ATOM 2678 N N . THR A 1 383 ? -27.311 -5.153 51.715 1.00 84.38 383 THR A N 1
ATOM 2679 C CA . THR A 1 383 ? -27.936 -4.739 52.984 1.00 84.38 383 THR A CA 1
ATOM 2680 C C . THR A 1 383 ? -27.262 -5.341 54.217 1.00 84.38 383 THR A C 1
ATOM 2682 O O . THR A 1 383 ? -27.461 -4.854 55.330 1.00 84.38 383 THR A O 1
ATOM 2685 N N . GLY A 1 384 ? -26.455 -6.390 54.035 1.00 85.69 384 GLY A N 1
ATOM 2686 C CA . GLY A 1 384 ? -25.939 -7.215 55.123 1.00 85.69 384 GLY A CA 1
ATOM 2687 C C . GLY A 1 384 ? -27.011 -8.130 55.723 1.00 85.69 384 GLY A C 1
ATOM 2688 O O . GLY A 1 384 ? -28.196 -8.040 55.398 1.00 85.69 384 GLY A O 1
ATOM 2689 N N . CYS A 1 385 ? -26.575 -9.015 56.620 1.00 92.94 385 CYS A N 1
ATOM 2690 C CA . CYS A 1 385 ? -27.449 -9.913 57.370 1.00 92.94 385 CYS A CA 1
ATOM 2691 C C . CYS A 1 385 ? -27.500 -9.565 58.853 1.00 92.94 385 CYS A C 1
ATOM 2693 O O . CYS A 1 385 ? -26.548 -9.013 59.412 1.00 92.94 385 CYS A O 1
ATOM 2695 N N . GLU A 1 386 ? -28.608 -9.924 59.506 1.00 93.44 386 GLU A N 1
ATOM 2696 C CA . GLU A 1 386 ? -28.703 -9.859 60.962 1.00 93.44 386 GLU A CA 1
ATOM 2697 C C . GLU A 1 386 ? -27.649 -10.773 61.626 1.00 93.44 386 GLU A C 1
ATOM 2699 O O . GLU A 1 386 ? -27.268 -11.801 61.052 1.00 93.44 386 GLU A O 1
ATOM 2704 N N . PRO A 1 387 ? -27.164 -10.437 62.839 1.00 95.50 387 PRO A N 1
ATOM 2705 C CA . PRO A 1 387 ? -26.202 -11.266 63.559 1.00 95.50 387 PRO A CA 1
ATOM 2706 C C . PRO A 1 387 ? -26.666 -12.720 63.703 1.00 95.50 387 PRO A C 1
ATOM 2708 O O . PRO A 1 387 ? -27.791 -1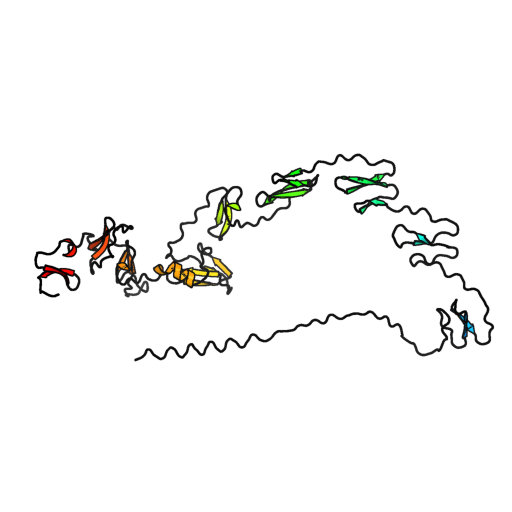2.981 64.126 1.00 95.50 387 PRO A O 1
ATOM 2711 N N . GLY A 1 388 ? -25.771 -13.663 63.402 1.00 94.06 388 GLY A N 1
ATOM 2712 C CA . GLY A 1 388 ? -26.082 -15.094 63.393 1.00 94.06 388 GLY A CA 1
ATOM 2713 C C . GLY A 1 388 ? -26.686 -15.590 62.078 1.00 94.06 388 GLY A C 1
ATOM 2714 O O . GLY A 1 388 ? -27.257 -16.676 62.067 1.00 94.06 388 GLY A O 1
ATOM 2715 N N . SER A 1 389 ? -26.577 -14.817 60.992 1.00 95.88 389 SER A N 1
ATOM 2716 C CA . SER A 1 389 ? -26.876 -15.262 59.628 1.00 95.88 389 SER A CA 1
ATOM 2717 C C . SER A 1 389 ? -25.716 -14.962 58.667 1.00 95.88 389 SER A C 1
ATOM 2719 O O . SER A 1 389 ? -25.029 -13.950 58.824 1.00 95.88 389 SER A O 1
ATOM 2721 N N . SER A 1 390 ? -25.510 -15.814 57.662 1.00 92.38 390 SER A N 1
ATOM 2722 C CA . SER A 1 390 ? -24.595 -15.606 56.530 1.00 92.38 390 SER A CA 1
ATOM 2723 C C . SER A 1 390 ? -25.384 -15.279 55.260 1.00 92.38 390 SER A C 1
ATOM 2725 O O . SER A 1 390 ? -26.475 -15.797 55.041 1.00 92.38 390 SER A O 1
ATOM 2727 N N . CYS A 1 391 ? -24.845 -14.390 54.422 1.00 91.81 391 CYS A N 1
ATOM 2728 C CA . CYS A 1 391 ? -25.404 -14.135 53.097 1.00 91.81 391 CYS A CA 1
ATOM 2729 C C . CYS A 1 391 ? -24.921 -15.231 52.144 1.00 91.81 391 CYS A C 1
ATOM 2731 O O . CYS A 1 391 ? -23.736 -15.274 51.804 1.00 91.81 391 CYS A O 1
ATOM 2733 N N . GLU A 1 392 ? -25.818 -16.125 51.743 1.00 91.38 392 GLU A N 1
ATOM 2734 C CA . GLU A 1 392 ? -25.506 -17.275 50.893 1.00 91.38 392 GLU A CA 1
ATOM 2735 C C . GLU A 1 392 ? -26.434 -17.312 49.674 1.00 91.38 392 GLU A C 1
ATOM 2737 O O . GLU A 1 392 ? -27.560 -16.811 49.712 1.00 91.38 392 GLU A O 1
ATOM 2742 N N . LEU A 1 393 ? -25.938 -17.882 48.571 1.00 86.06 393 LEU A N 1
ATOM 2743 C CA . LEU A 1 393 ? -26.715 -18.067 47.347 1.00 86.06 393 LEU A CA 1
ATOM 2744 C C . LEU A 1 393 ? -27.644 -19.277 47.518 1.00 86.06 393 LEU A C 1
ATOM 2746 O O . LEU A 1 393 ? -27.191 -20.422 47.503 1.00 86.06 393 LEU A O 1
ATOM 2750 N N . CYS A 1 394 ? -28.940 -19.016 47.656 1.00 84.94 394 CYS A N 1
ATOM 2751 C CA . CYS A 1 394 ? -29.994 -20.017 47.771 1.00 84.94 394 CYS A CA 1
ATOM 2752 C C . CYS A 1 394 ? -30.769 -20.092 46.459 1.00 84.94 394 CYS A C 1
ATOM 2754 O O . CYS A 1 394 ? -31.558 -19.203 46.146 1.00 84.94 394 CYS A O 1
ATOM 2756 N N . PHE A 1 395 ? -30.567 -21.176 45.704 1.00 81.50 395 PHE A N 1
ATOM 2757 C CA . PHE A 1 395 ? -31.057 -21.322 44.329 1.00 81.50 395 PHE A CA 1
ATOM 2758 C C . PHE A 1 395 ? -30.566 -20.188 43.419 1.00 81.50 395 PHE A C 1
ATOM 2760 O O . PHE A 1 395 ? -29.489 -20.307 42.842 1.00 81.50 395 PHE A O 1
ATOM 2767 N N . THR A 1 396 ? -31.346 -19.117 43.290 1.00 72.81 396 THR A N 1
ATOM 2768 C CA . THR A 1 396 ? -31.087 -17.979 42.397 1.00 72.81 396 THR A CA 1
ATOM 2769 C C . THR A 1 396 ? -30.854 -16.667 43.137 1.00 72.81 396 THR A C 1
ATOM 2771 O O . THR A 1 396 ? -30.393 -15.718 42.513 1.00 72.81 396 THR A O 1
ATOM 2774 N N . ASP A 1 397 ? -31.119 -16.616 44.448 1.00 77.38 397 ASP A N 1
ATOM 2775 C CA . ASP A 1 397 ? -31.125 -15.369 45.213 1.00 77.38 397 ASP A CA 1
ATOM 2776 C C . ASP A 1 397 ? -30.139 -15.417 46.382 1.00 77.38 397 ASP A C 1
ATOM 2778 O O . ASP A 1 397 ? -30.017 -16.421 47.092 1.00 77.38 397 ASP A O 1
ATOM 2782 N N . TYR A 1 398 ? -29.442 -14.304 46.612 1.00 81.31 398 TYR A N 1
ATOM 2783 C CA . TYR A 1 398 ? -28.633 -14.118 47.812 1.00 81.31 398 TYR A CA 1
ATOM 2784 C C . TYR A 1 398 ? -29.547 -13.752 48.981 1.00 81.31 398 TYR A C 1
ATOM 2786 O O . TYR A 1 398 ? -30.112 -12.657 49.025 1.00 81.31 398 TYR A O 1
ATOM 2794 N N . THR A 1 399 ? -29.680 -14.662 49.947 1.00 89.88 399 THR A N 1
ATOM 2795 C CA . THR A 1 399 ? -30.522 -14.464 51.133 1.00 89.88 399 THR A CA 1
ATOM 2796 C C . THR A 1 399 ? -29.741 -14.660 52.428 1.00 89.88 399 THR A C 1
ATOM 2798 O O . THR A 1 399 ? -28.691 -15.304 52.458 1.00 89.88 399 THR A O 1
ATOM 2801 N N . CYS A 1 400 ? -30.246 -14.080 53.515 1.00 92.25 400 CYS A N 1
ATOM 2802 C CA . CYS A 1 400 ? -29.667 -14.265 54.838 1.00 92.25 400 CYS A CA 1
ATOM 2803 C C . CYS A 1 400 ? -30.115 -15.595 55.429 1.00 92.25 400 CYS A C 1
ATOM 2805 O O . CYS A 1 400 ? -31.297 -15.793 55.711 1.00 92.25 400 CYS A O 1
ATOM 2807 N N . ILE A 1 401 ? -29.156 -16.486 55.654 1.00 94.88 401 ILE A N 1
ATOM 2808 C CA . ILE A 1 401 ? -29.391 -17.824 56.186 1.00 94.88 401 ILE A CA 1
ATOM 2809 C C . ILE A 1 401 ? -28.880 -17.888 57.616 1.00 94.88 401 ILE A C 1
ATOM 2811 O O . ILE A 1 401 ? -27.704 -17.603 57.839 1.00 94.88 401 ILE A O 1
ATOM 2815 N N . PRO A 1 402 ? -29.717 -18.275 58.591 1.00 95.38 402 PRO A N 1
ATOM 2816 C CA . PRO A 1 402 ? -29.267 -18.472 59.962 1.00 95.38 402 PRO A CA 1
ATOM 2817 C C . PRO A 1 402 ? -28.117 -19.483 60.051 1.00 95.38 402 PRO A C 1
ATOM 2819 O O . PRO A 1 402 ? -28.129 -20.505 59.367 1.00 95.38 402 PRO A O 1
ATOM 2822 N N . GLU A 1 403 ? -27.154 -19.251 60.943 1.00 92.81 403 GLU A N 1
ATOM 2823 C CA . GLU A 1 403 ? -26.033 -20.166 61.172 1.00 92.81 403 GLU A CA 1
ATOM 2824 C C . GLU A 1 403 ? -26.527 -21.598 61.449 1.00 92.81 403 GLU A C 1
ATOM 2826 O O . GLU A 1 403 ? -27.289 -21.857 62.384 1.00 92.81 403 GLU A O 1
ATOM 2831 N N . GLY A 1 404 ? -26.072 -22.549 60.628 1.00 89.62 404 GLY A N 1
ATOM 2832 C CA . GLY A 1 404 ? -26.446 -23.963 60.721 1.00 89.62 404 GLY A CA 1
ATOM 2833 C C . GLY A 1 404 ? -27.703 -24.359 59.938 1.00 89.62 404 GLY A C 1
ATOM 2834 O O . GLY A 1 404 ? -28.032 -25.547 59.916 1.00 89.62 404 GLY A O 1
ATOM 2835 N N . ALA A 1 405 ? -28.385 -23.415 59.285 1.00 90.38 405 ALA A N 1
ATOM 2836 C CA . ALA A 1 405 ? -29.357 -23.721 58.240 1.00 90.38 405 ALA A CA 1
ATOM 2837 C C . ALA A 1 405 ? -28.651 -23.926 56.885 1.00 90.38 405 ALA A C 1
ATOM 2839 O O . ALA A 1 405 ? -27.501 -23.538 56.702 1.00 90.38 405 ALA A O 1
ATOM 2840 N N . VAL A 1 406 ? -29.332 -24.595 55.956 1.00 88.88 406 VAL A N 1
ATOM 2841 C CA . VAL A 1 406 ? -28.848 -24.878 54.598 1.00 88.88 406 VAL A CA 1
ATOM 2842 C C . VAL A 1 406 ? -29.907 -24.458 53.588 1.00 88.88 406 VAL A C 1
ATOM 2844 O O . VAL A 1 406 ? -31.098 -24.680 53.832 1.00 88.88 406 VAL A O 1
ATOM 2847 N N . CYS A 1 407 ? -29.445 -23.879 52.478 1.00 79.06 407 CYS A N 1
ATOM 2848 C CA . CYS A 1 407 ? -30.135 -23.930 51.192 1.00 79.06 407 CYS A CA 1
ATOM 2849 C C . CYS A 1 407 ? -30.271 -25.393 50.728 1.00 79.06 407 CYS A C 1
ATOM 2851 O O . CYS A 1 407 ? -31.351 -25.737 50.215 1.00 79.06 407 CYS A O 1
#

Sequence (407 aa):
MLHDRFITLRGLFTALALLALAGCTQSKVKLGEDDGGVDGSVVADGGGGEVCGDNVCRAGEYCCNASCGFCAPEGEGCITIACPPEPVVCNGVVCDEGVLECCPGCELGESSCGAPGGGCPPQRCEEICEDGTVCGPDEDCCPGCYGESFCVERGSGCPEIACPPPMECPDGTLCEPGGQCCEGCFGSFSCAPADEMCPVVDCPTECRSGEDCPSGNCCADCETGARYCSSGPCPGCPPPPGPCEPMEARGVGECLLALGVAWNGDACVGLGGCTCEGPDCGRLYGSIEECERATWGCTDRSCDFDANCDPTEYCDPCGTSSCPECDDCVRACRPSPCATMEELTCRLVRPECGTDGVAIVVDGCWQCVDMRSCEPIEDCRTTGCEPGSSCELCFTDYTCIPEGAVC

Radius of gyration: 51.7 Å; chains: 1; bounding box: 101×80×144 Å

Secondary structure (DSSP, 8-state):
--SSSSSSSTTSSTTSSSSS----------PPP-----------SS--PPEETTEEPPTTEEEEETTTTEEEETTS----PPPPPPPPEETTEEPPTT---EEE-SSTT-EEEPPTTSPPP---PPEEPTTS-EE-TTEEEEE-GGG-EEEEETTS------PPPPEEPTTS-EEPTTEEEEE-GGG-EEEEETTSPPP---------SGGG-TTSEEEEPTTT--EEEESSPPPPPPPP--TTSPP--EEESS---EEEEEE-SSSEEEEESSEEESTTGGG-BSSHHHHHHHSTTTS----SSGGGS-TTEEEEEEEE-SSTT----EEEEEE-SS---S---S-PPPPP--SSEEEEEETTEEEEEETTT--B---HHHH---TTEEEEEETTEEEEEETT---

pLDDT: mean 80.77, std 15.41, range [37.72, 97.19]